Protein 4DQV (pdb70)

Solvent-accessible surface area: 18389 Å² total

Organism: Mycobacterium tuberculosis (strain ATCC 25618 / H37Rv) (NCBI:txid83332)

Foldseek 3Di:
DKDFLVPLALVVQAPPVLLVVLQVFDAAALDAAEEEEELCLALLNVLLLLQLLVVHDPNHAYEYEAADDFQVRQVVSNLVSQVFPWPVSNVSNCVSCPVRYGYGHAQLLDACRRDDPVVVVCLVDHAAYAYDDVDQAPPFWAQQNSLSSSLSNVLSSCRGRHHHQYEAEAAPCLCVPFDLVQQAFPDQLCVRDGMDDDDPNNIDGRNVSRSSSSSNVVNSCVSRQRHYEYEHEHEFEFDPTAQRDDSHQLLLLLLLLLQEDAQALAQADPVLHDDQDDDRYAYSNLVSLLSSQVSSSCSNVPTDYTYFYHDQDSPSDDDNVLVVLCVVVPHSHDHDHDPVVSVVSSLVSLVVDDPVSNVSHPNVDPDDRHYDSNRYDGVVSQVSQLVSCRDDPSPRGGGDDDDSNRSVSSVVNCVSVVSD

Radius of gyration: 22.03 Å; Cα contacts (8 Å, |Δi|>4): 821; chains: 1; bounding box: 61×50×59 Å

CATH classification: 3.40.50.720

Structure (mmCIF, N/CA/C/O backbone):
data_4DQV
#
_entry.id   4DQV
#
_cell.length_a   59.058
_cell.length_b   59.058
_cell.length_c   238.988
_cell.angle_alpha   90.00
_cell.angle_beta   90.00
_cell.angle_gamma   120.00
#
_symmetry.space_group_name_H-M   'P 31 2 1'
#
loop_
_entity.id
_entity.type
_entity.pdbx_description
1 polymer 'PROBABLE PEPTIDE SYNTHETASE NRP (PEPTIDE SYNTHASE)'
2 water water
#
loop_
_atom_site.group_PDB
_atom_site.id
_atom_site.type_symbol
_atom_site.label_atom_id
_atom_site.label_alt_id
_atom_site.label_comp_id
_atom_site.label_asym_id
_atom_site.label_entity_id
_atom_site.label_seq_id
_atom_site.pdbx_PDB_ins_code
_atom_site.Cartn_x
_atom_site.Cartn_y
_atom_site.Cartn_z
_atom_site.occupancy
_atom_site.B_iso_or_equiv
_atom_site.auth_seq_id
_atom_site.auth_comp_id
_atom_site.auth_asym_id
_atom_site.auth_atom_id
_atom_site.pdbx_PDB_model_num
ATOM 1 N N . THR A 1 42 ? 49.843 3.379 108.348 1.00 66.17 21 THR A N 1
ATOM 2 C CA . THR A 1 42 ? 49.776 2.513 107.128 1.00 66.29 21 THR A CA 1
ATOM 3 C C . THR A 1 42 ? 50.158 3.267 105.840 1.00 65.55 21 THR A C 1
ATOM 4 O O . THR A 1 42 ? 50.068 4.497 105.777 1.00 64.84 21 THR A O 1
ATOM 8 N N . GLU A 1 43 ? 50.587 2.512 104.827 1.00 65.58 22 GLU A N 1
ATOM 9 C CA . GLU A 1 43 ? 51.050 3.074 103.558 1.00 64.56 22 GLU A CA 1
ATOM 10 C C . GLU A 1 43 ? 49.979 3.078 102.469 1.00 63.45 22 GLU A C 1
ATOM 11 O O . GLU A 1 43 ? 49.300 2.071 102.232 1.00 63.78 22 GLU A O 1
ATOM 17 N N . VAL A 1 44 ? 49.846 4.223 101.808 1.00 61.82 23 VAL A N 1
ATOM 18 C CA . VAL A 1 44 ? 48.976 4.359 100.646 1.00 60.47 23 VAL A CA 1
ATOM 19 C C . VAL A 1 44 ? 49.845 4.655 99.425 1.00 59.50 23 VAL A C 1
ATOM 20 O O . VAL A 1 44 ? 50.730 5.515 99.474 1.00 58.98 23 VAL A O 1
ATOM 24 N N . HIS A 1 45 ? 49.591 3.931 98.339 1.00 58.79 24 HIS A N 1
ATOM 25 C CA . HIS A 1 45 ? 50.391 4.043 97.122 1.00 58.00 24 HIS A CA 1
ATOM 26 C C . HIS A 1 45 ? 49.634 4.764 96.007 1.00 56.33 24 HIS A C 1
ATOM 27 O O . HIS A 1 45 ? 48.413 4.620 95.875 1.00 55.86 24 HIS A O 1
ATOM 34 N N . ALA A 1 46 ? 50.373 5.525 95.201 1.00 54.96 25 ALA A N 1
ATOM 35 C CA . ALA A 1 46 ? 49.812 6.216 94.037 1.00 53.29 25 ALA A CA 1
ATOM 36 C C . ALA A 1 46 ? 49.154 5.240 93.063 1.00 52.79 25 ALA A C 1
ATOM 37 O O . ALA A 1 46 ? 48.056 5.501 92.567 1.00 52.28 25 ALA A O 1
ATOM 39 N N . SER A 1 47 ? 49.825 4.115 92.816 1.00 52.61 26 SER A N 1
ATOM 40 C CA . SER A 1 47 ? 49.339 3.061 91.924 1.00 52.42 26 SER A CA 1
ATOM 41 C C . SER A 1 47 ? 47.958 2.504 92.295 1.00 51.93 26 SER A C 1
ATOM 42 O O . SER A 1 47 ? 47.297 1.881 91.469 1.00 52.11 26 SER A O 1
ATOM 45 N N . ASP A 1 48 ? 47.537 2.724 93.534 1.00 51.48 27 ASP A N 1
ATOM 46 C CA . ASP A 1 48 ? 46.245 2.238 94.010 1.00 51.11 27 ASP A CA 1
ATOM 47 C C . ASP A 1 48 ? 45.106 3.237 93.830 1.00 50.13 27 ASP A C 1
ATOM 48 O O . ASP A 1 48 ? 43.936 2.881 93.992 1.00 50.04 27 ASP A O 1
ATOM 53 N N . LEU A 1 49 ? 45.447 4.482 93.500 1.00 49.02 28 LEU A N 1
ATOM 54 C CA . LEU A 1 49 ? 44.442 5.516 93.302 1.00 47.98 28 LEU A CA 1
ATOM 55 C C . LEU A 1 49 ? 44.107 5.630 91.821 1.00 47.46 28 LEU A C 1
ATOM 56 O O . LEU A 1 49 ? 44.347 6.661 91.184 1.00 47.04 28 LEU A O 1
ATOM 61 N N . THR A 1 50 ? 43.565 4.544 91.283 1.00 47.36 29 THR A N 1
ATOM 62 C CA . THR A 1 50 ? 43.168 4.475 89.887 1.00 47.00 29 THR A CA 1
ATOM 63 C C . THR A 1 50 ? 41.669 4.740 89.797 1.00 46.62 29 THR A C 1
ATOM 64 O O . THR A 1 50 ? 40.911 4.398 90.721 1.00 46.77 29 THR A O 1
ATOM 68 N N . LEU A 1 51 ? 41.250 5.365 88.698 1.00 45.58 30 LEU A N 1
ATOM 69 C CA . LEU A 1 51 ? 39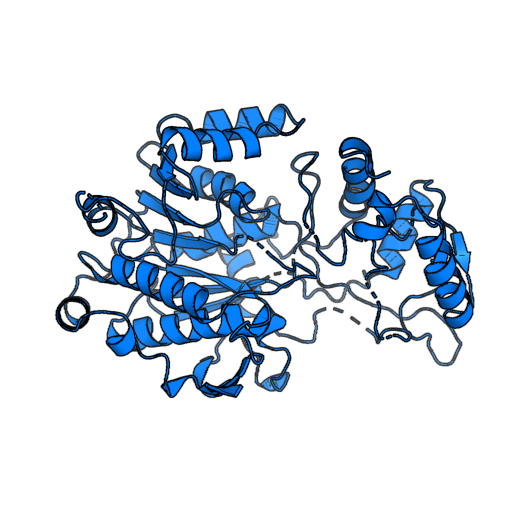.872 5.832 88.552 1.00 45.01 30 LEU A CA 1
ATOM 70 C C . LEU A 1 51 ? 38.840 4.700 88.558 1.00 45.92 30 LEU A C 1
ATOM 71 O O . LEU A 1 51 ? 37.718 4.883 89.045 1.00 45.49 30 LEU A O 1
ATOM 76 N N . ASP A 1 52 ? 39.231 3.537 88.033 1.00 46.89 31 ASP A N 1
ATOM 77 C CA . ASP A 1 52 ? 38.362 2.353 88.012 1.00 48.43 31 ASP A CA 1
ATOM 78 C C . ASP A 1 52 ? 37.845 1.952 89.399 1.00 48.81 31 ASP A C 1
ATOM 79 O O . ASP A 1 52 ? 36.813 1.287 89.512 1.00 49.09 31 ASP A O 1
ATOM 84 N N . ARG A 1 53 ? 38.560 2.376 90.442 1.00 48.89 32 ARG A N 1
ATOM 85 C CA . ARG A 1 53 ? 38.190 2.075 91.825 1.00 49.56 32 ARG A CA 1
ATOM 86 C C . ARG A 1 53 ? 37.163 3.051 92.391 1.00 49.14 32 ARG A C 1
ATOM 87 O O . ARG A 1 53 ? 36.726 2.915 93.542 1.00 49.85 32 ARG A O 1
ATOM 95 N N . PHE A 1 54 ? 36.766 4.028 91.581 1.00 48.40 33 PHE A N 1
ATOM 96 C CA . PHE A 1 54 ? 35.859 5.076 92.039 1.00 47.87 33 PHE A CA 1
ATOM 97 C C . PHE A 1 54 ? 34.758 5.371 91.049 1.00 47.48 33 PHE A C 1
ATOM 98 O O . PHE A 1 54 ? 33.660 5.756 91.435 1.00 47.80 33 PHE A O 1
ATOM 106 N N . ILE A 1 55 ? 35.064 5.202 89.771 1.00 47.05 34 ILE A N 1
ATOM 107 C CA . ILE A 1 55 ? 34.153 5.568 88.711 1.00 46.64 34 ILE A CA 1
ATOM 108 C C . ILE A 1 55 ? 33.821 4.330 87.880 1.00 47.25 34 ILE A C 1
ATOM 109 O O . ILE A 1 55 ? 34.693 3.504 87.614 1.00 47.06 34 ILE A O 1
ATOM 114 N N . ASP A 1 56 ? 32.554 4.211 87.485 1.00 47.77 35 ASP A N 1
ATOM 115 C CA . ASP A 1 56 ? 32.087 3.068 86.707 1.00 48.66 35 ASP A CA 1
ATOM 116 C C . ASP A 1 56 ? 32.691 3.040 85.299 1.00 48.60 35 ASP A C 1
ATOM 117 O O . ASP A 1 56 ? 32.956 4.091 84.694 1.00 48.30 35 ASP A O 1
ATOM 122 N N . ALA A 1 57 ? 32.883 1.828 84.780 1.00 48.88 36 ALA A N 1
ATOM 123 C CA . ALA A 1 57 ? 33.571 1.614 83.509 1.00 48.40 36 ALA A CA 1
ATOM 124 C C . ALA A 1 57 ? 32.897 2.318 82.338 1.00 48.15 36 ALA A C 1
ATOM 125 O O . ALA A 1 57 ? 33.575 2.845 81.456 1.00 47.91 36 ALA A O 1
ATOM 127 N N . ASP A 1 58 ? 31.568 2.338 82.331 1.00 48.34 37 ASP A N 1
ATOM 128 C CA . ASP A 1 58 ? 30.824 2.967 81.237 1.00 48.52 37 ASP A CA 1
ATOM 129 C C . ASP A 1 58 ? 31.184 4.457 81.075 1.00 47.53 37 ASP A C 1
ATOM 130 O O . ASP A 1 58 ? 31.442 4.934 79.957 1.00 47.15 37 ASP A O 1
ATOM 135 N N . THR A 1 59 ? 31.193 5.169 82.202 1.00 46.74 38 THR A N 1
ATOM 136 C CA . THR A 1 59 ? 31.638 6.555 82.266 1.00 46.00 38 THR A CA 1
ATOM 137 C C . THR A 1 59 ? 33.064 6.694 81.734 1.00 45.45 38 THR A C 1
ATOM 138 O O . THR A 1 59 ? 33.324 7.553 80.898 1.00 45.19 38 THR A O 1
ATOM 142 N N . LEU A 1 60 ? 33.972 5.844 82.212 1.00 45.33 39 LEU A N 1
ATOM 143 C CA . LEU A 1 60 ? 35.385 5.915 81.824 1.00 45.21 39 LEU A CA 1
ATOM 144 C C . LEU A 1 60 ? 35.615 5.617 80.345 1.00 45.81 39 LEU A C 1
ATOM 145 O O . LEU A 1 60 ? 36.472 6.235 79.709 1.00 45.82 39 LEU A O 1
ATOM 150 N N . ALA A 1 61 ? 34.829 4.691 79.804 1.00 46.64 40 ALA A N 1
ATOM 151 C CA . ALA A 1 61 ? 34.900 4.310 78.396 1.00 47.19 40 ALA A CA 1
ATOM 152 C C . ALA A 1 61 ? 34.372 5.406 77.481 1.00 47.43 40 ALA A C 1
ATOM 153 O O . ALA A 1 61 ? 34.973 5.708 76.445 1.00 47.30 40 ALA A O 1
ATOM 155 N N . THR A 1 62 ? 33.240 5.993 77.862 1.00 47.93 41 THR A N 1
ATOM 156 C CA . THR A 1 62 ? 32.645 7.092 77.100 1.00 48.22 41 THR A CA 1
ATOM 157 C C . THR A 1 62 ? 33.587 8.294 77.072 1.00 47.86 41 THR A C 1
ATOM 158 O O . THR A 1 62 ? 33.694 8.984 76.053 1.00 47.93 41 THR A O 1
ATOM 162 N N . ALA A 1 63 ? 34.290 8.504 78.186 1.00 47.72 42 ALA A N 1
ATOM 163 C CA . ALA A 1 63 ? 35.168 9.660 78.373 1.00 47.84 42 ALA A CA 1
ATOM 164 C C . ALA A 1 63 ? 36.342 9.724 77.388 1.00 48.24 42 ALA A C 1
ATOM 165 O O . ALA A 1 63 ? 36.743 10.818 76.959 1.00 48.17 42 ALA A O 1
ATOM 167 N N . VAL A 1 64 ? 36.890 8.562 77.033 1.00 48.79 43 VAL A N 1
ATOM 168 C CA . VAL A 1 64 ? 37.980 8.488 76.051 1.00 49.47 43 VAL A CA 1
ATOM 169 C C . VAL A 1 64 ? 37.549 9.098 74.700 1.00 49.98 43 VAL A C 1
ATOM 170 O O . VAL A 1 64 ? 38.351 9.729 74.013 1.00 49.90 43 VAL A O 1
ATOM 174 N N . ASN A 1 65 ? 36.275 8.934 74.348 1.00 50.56 44 ASN A N 1
ATOM 175 C CA . ASN A 1 65 ? 35.749 9.454 73.087 1.00 51.29 44 ASN A CA 1
ATOM 176 C C . ASN A 1 65 ? 34.891 10.716 73.241 1.00 51.07 44 ASN A C 1
ATOM 177 O O . ASN A 1 65 ? 34.166 11.108 72.325 1.00 50.86 44 ASN A O 1
ATOM 182 N N . LEU A 1 66 ? 34.998 11.352 74.405 1.00 50.72 45 LEU A N 1
ATOM 183 C CA . LEU A 1 66 ? 34.227 12.542 74.704 1.00 50.41 45 LEU A CA 1
ATOM 184 C C . LEU A 1 66 ? 34.842 13.751 74.007 1.00 50.50 45 LEU A C 1
ATOM 185 O O . LEU A 1 66 ? 36.071 13.859 73.912 1.00 50.17 45 LEU A O 1
ATOM 190 N N . PRO A 1 67 ? 33.990 14.656 73.497 1.00 50.73 46 PRO A N 1
ATOM 191 C CA . PRO A 1 67 ? 34.505 15.867 72.875 1.00 51.05 46 PRO A CA 1
ATOM 192 C C . PRO A 1 67 ? 35.288 16.701 73.890 1.00 51.01 46 PRO A C 1
ATOM 193 O O . PRO A 1 67 ? 34.780 16.988 74.986 1.00 50.55 46 PRO A O 1
ATOM 197 N N . GLY A 1 68 ? 36.525 17.044 73.525 1.00 51.23 47 GLY A N 1
ATOM 198 C CA . GLY A 1 68 ? 37.369 17.959 74.292 1.00 51.27 47 GLY A CA 1
ATOM 199 C C . GLY A 1 68 ? 36.614 19.210 74.713 1.00 51.23 47 GLY A C 1
ATOM 200 O O . GLY A 1 68 ? 35.577 19.536 74.134 1.00 52.22 47 GLY A O 1
ATOM 201 N N . PRO A 1 69 ? 37.131 19.922 75.721 1.00 50.38 48 PRO A N 1
ATOM 202 C CA . PRO A 1 69 ? 36.383 20.963 76.415 1.00 50.22 48 PRO A CA 1
ATOM 203 C C . PRO A 1 69 ? 35.882 22.082 75.514 1.00 50.18 48 PRO A C 1
ATOM 204 O O . PRO A 1 69 ? 36.496 22.374 74.477 1.00 50.40 48 PRO A O 1
ATOM 208 N N . SER A 1 70 ? 34.779 22.706 75.918 1.00 49.76 49 SER A N 1
ATOM 209 C CA . SER A 1 70 ? 34.328 23.917 75.247 1.00 50.22 49 SER A CA 1
ATOM 210 C C . SER A 1 70 ? 35.249 25.081 75.646 1.00 49.72 49 SER A C 1
ATOM 211 O O . SER A 1 70 ? 35.532 25.269 76.831 1.00 48.95 49 SER A O 1
ATOM 214 N N . PRO A 1 71 ? 35.753 25.835 74.654 1.00 49.89 50 PRO A N 1
ATOM 215 C CA . PRO A 1 71 ? 36.592 27.009 74.921 1.00 49.96 50 PRO A CA 1
ATOM 216 C C . PRO A 1 71 ? 35.823 28.176 75.545 1.00 49.82 50 PRO A C 1
ATOM 217 O O . PRO A 1 71 ? 36.404 29.225 75.810 1.00 50.18 50 PRO A O 1
ATOM 221 N N . GLU A 1 72 ? 34.532 27.983 75.786 1.00 49.46 51 GLU A N 1
ATOM 222 C CA . GLU A 1 72 ? 33.696 29.039 76.297 1.00 49.30 51 GLU A CA 1
ATOM 223 C C . GLU A 1 72 ? 33.460 28.841 77.766 1.00 48.18 51 GLU A C 1
ATOM 224 O O . GLU A 1 72 ? 33.045 27.760 78.199 1.00 48.62 51 GLU A O 1
ATOM 230 N N . LEU A 1 73 ? 33.721 29.897 78.525 1.00 46.35 52 LEU A N 1
ATOM 231 C CA . LEU A 1 73 ? 33.521 29.882 79.944 1.00 44.62 52 LEU A CA 1
ATOM 232 C C . LEU A 1 73 ? 32.187 30.530 80.283 1.00 43.78 52 LEU A C 1
ATOM 233 O O . LEU A 1 73 ? 32.063 31.758 80.296 1.00 43.78 52 LEU A O 1
ATOM 238 N N . ARG A 1 74 ? 31.190 29.700 80.556 1.00 42.03 53 ARG A N 1
ATOM 239 C CA . ARG A 1 74 ? 29.875 30.206 80.916 1.00 40.73 53 ARG A CA 1
ATOM 240 C C . ARG A 1 74 ? 29.468 29.764 82.319 1.00 38.90 53 ARG A C 1
ATOM 241 O O . ARG A 1 74 ? 29.000 30.581 83.107 1.00 39.51 53 ARG A O 1
ATOM 249 N N . THR A 1 75 ? 29.656 28.487 82.634 1.00 36.13 54 THR A N 1
ATOM 250 C CA . THR A 1 75 ? 29.192 27.935 83.901 1.00 34.06 54 THR A CA 1
ATOM 251 C C . THR A 1 75 ? 30.349 27.311 84.681 1.00 32.62 54 THR A C 1
ATOM 252 O O . THR A 1 75 ? 31.042 26.429 84.180 1.00 32.26 54 THR A O 1
ATOM 256 N N . VAL A 1 76 ? 30.538 27.781 85.907 1.00 31.28 55 VAL A N 1
ATOM 257 C CA . VAL A 1 76 ? 31.605 27.312 86.775 1.00 30.01 55 VAL A CA 1
ATOM 258 C C . VAL A 1 76 ? 31.007 26.658 88.014 1.00 29.70 55 VAL A C 1
ATOM 259 O O . VAL A 1 76 ? 30.060 27.180 88.602 1.00 30.53 55 VAL A O 1
ATOM 263 N N . LEU A 1 77 ? 31.556 25.509 88.392 1.00 28.76 56 LEU A N 1
ATOM 264 C CA . LEU A 1 77 ? 31.203 24.859 89.639 1.00 28.45 56 LEU A CA 1
ATOM 265 C C . LEU A 1 77 ? 32.350 25.033 90.649 1.00 28.27 56 LEU A C 1
ATOM 266 O O . LEU A 1 77 ? 33.498 24.685 90.376 1.00 27.76 56 LEU A O 1
ATOM 271 N N . LEU A 1 78 ? 32.027 25.595 91.805 1.00 28.65 57 LEU A N 1
ATOM 272 C CA . LEU A 1 78 ? 33.012 25.882 92.837 1.00 28.60 57 LEU A CA 1
ATOM 273 C C . LEU A 1 78 ? 32.652 25.097 94.091 1.00 29.09 57 LEU A C 1
ATOM 274 O O . LEU A 1 78 ? 31.492 25.101 94.522 1.00 30.46 57 LEU A O 1
ATOM 279 N N . THR A 1 79 ? 33.633 24.413 94.665 1.00 28.79 58 THR A N 1
ATOM 280 C CA . THR A 1 79 ? 33.454 23.791 95.982 1.00 29.22 58 THR A CA 1
ATOM 281 C C . THR A 1 79 ? 34.245 24.613 97.002 1.00 28.98 58 THR A C 1
ATOM 282 O O . THR A 1 79 ? 35.234 25.259 96.638 1.00 28.57 58 THR A O 1
ATOM 286 N N . GLY A 1 80 ? 33.804 24.582 98.265 1.00 29.17 59 GLY A N 1
ATOM 287 C CA . GLY A 1 80 ? 34.503 25.236 99.367 1.00 28.78 59 GLY A CA 1
ATOM 288 C C . GLY A 1 80 ? 34.329 26.741 99.402 1.00 29.13 59 GLY A C 1
ATOM 289 O O . GLY A 1 80 ? 35.146 27.458 100.004 1.00 28.81 59 GLY A O 1
ATOM 290 N N . ALA A 1 81 ? 33.250 27.220 98.783 1.00 29.30 60 ALA A N 1
ATOM 291 C CA . ALA A 1 81 ? 32.965 28.660 98.720 1.00 30.05 60 ALA A CA 1
ATOM 292 C C . ALA A 1 81 ? 32.929 29.363 100.086 1.00 30.42 60 ALA A C 1
ATOM 293 O O . ALA A 1 81 ? 33.237 30.544 100.158 1.00 30.73 60 ALA A O 1
ATOM 295 N N . THR A 1 82 ? 32.556 28.642 101.146 1.00 30.80 61 THR A N 1
ATOM 296 C CA . THR A 1 82 ? 32.478 29.210 102.496 1.00 31.47 61 THR A CA 1
ATOM 297 C C . THR A 1 82 ? 33.845 29.347 103.164 1.00 31.40 61 THR A C 1
ATOM 298 O O . THR A 1 82 ? 33.992 30.098 104.130 1.00 31.84 61 THR A O 1
ATOM 302 N N . GLY A 1 83 ? 34.834 28.619 102.654 1.00 30.78 62 GLY A N 1
ATOM 303 C CA . GLY A 1 83 ? 36.184 28.656 103.206 1.00 30.04 62 GLY A CA 1
ATOM 304 C C . GLY A 1 83 ? 36.859 30.004 103.007 1.00 29.78 62 GLY A C 1
ATOM 305 O O . GLY A 1 83 ? 36.348 30.871 102.293 1.00 29.50 62 GLY A O 1
ATOM 306 N N . PHE A 1 84 ? 38.004 30.169 103.668 1.00 29.68 63 PHE A N 1
ATOM 307 C CA . PHE A 1 84 ? 38.793 31.399 103.638 1.00 29.38 63 PHE A CA 1
ATOM 308 C C . PHE A 1 84 ? 39.229 31.779 102.223 1.00 28.45 63 PHE A C 1
ATOM 309 O O . PHE A 1 84 ? 38.984 32.896 101.768 1.00 29.20 63 PHE A O 1
ATOM 317 N N . LEU A 1 85 ? 39.879 30.860 101.525 1.00 27.25 64 LEU A N 1
ATOM 318 C CA . LEU A 1 85 ? 40.206 31.101 100.135 1.00 25.98 64 LEU A CA 1
ATOM 319 C C . LEU A 1 85 ? 38.954 31.109 99.239 1.00 26.00 64 LEU A C 1
ATOM 320 O O . LEU A 1 85 ? 38.818 31.962 98.357 1.00 25.98 64 LEU A O 1
ATOM 325 N N . GLY A 1 86 ? 38.046 30.161 99.473 1.00 25.89 65 GLY A N 1
ATOM 326 C CA . GLY A 1 86 ? 36.855 30.003 98.640 1.00 26.24 65 GLY A CA 1
ATOM 327 C C . GLY A 1 86 ? 36.009 31.247 98.463 1.00 26.92 65 GLY A C 1
ATOM 328 O O . GLY A 1 86 ? 35.538 31.536 97.357 1.00 26.49 65 GLY A O 1
ATOM 329 N N . ARG A 1 87 ? 35.817 31.987 99.555 1.00 27.54 66 ARG A N 1
ATOM 330 C CA . ARG A 1 87 ? 35.020 33.214 99.528 1.00 28.45 66 ARG A CA 1
ATOM 331 C C . ARG A 1 87 ? 35.645 34.248 98.612 1.00 28.17 66 ARG A C 1
ATOM 332 O O . ARG A 1 87 ? 34.933 34.983 97.936 1.00 29.00 66 ARG A O 1
ATOM 340 N N . TYR A 1 88 ? 36.972 34.287 98.565 1.00 27.73 67 TYR A N 1
ATOM 341 C CA . TYR A 1 88 ? 37.661 35.181 97.635 1.00 27.67 67 TYR A CA 1
ATOM 342 C C . TYR A 1 88 ? 37.529 34.719 96.176 1.00 27.52 67 TYR A C 1
ATOM 343 O O . TYR A 1 88 ? 37.468 35.545 95.250 1.00 27.99 67 TYR A O 1
ATOM 352 N N . LEU A 1 89 ? 37.450 33.402 95.988 1.00 27.20 68 LEU A N 1
ATOM 353 C CA . LEU A 1 89 ? 37.274 32.793 94.665 1.00 27.10 68 LEU A CA 1
ATOM 354 C C . LEU A 1 89 ? 35.865 33.008 94.116 1.00 27.76 68 LEU A C 1
ATOM 355 O O . LEU A 1 89 ? 35.683 33.178 92.916 1.00 28.13 68 LEU A O 1
ATOM 360 N N . VAL A 1 90 ? 34.874 33.019 94.995 1.00 28.30 69 VAL A N 1
ATOM 361 C CA . VAL A 1 90 ? 33.543 33.471 94.621 1.00 29.15 69 VAL A CA 1
ATOM 362 C C . VAL A 1 90 ? 33.652 34.820 93.921 1.00 29.63 69 VAL A C 1
ATOM 363 O O . VAL A 1 90 ? 33.172 34.977 92.794 1.00 30.24 69 VAL A O 1
ATOM 367 N N . LEU A 1 91 ? 34.308 35.781 94.569 1.00 29.37 70 LEU A N 1
ATOM 368 C CA . LEU A 1 91 ? 34.399 37.124 94.010 1.00 30.14 70 LEU A CA 1
ATOM 369 C C . LEU A 1 91 ? 35.159 37.148 92.679 1.00 30.44 70 LEU A C 1
ATOM 370 O O . LEU A 1 91 ? 34.687 37.744 91.705 1.00 30.88 70 LEU A O 1
ATOM 375 N N . GLU A 1 92 ? 36.306 36.466 92.634 1.00 30.92 71 GLU A N 1
ATOM 376 C CA . GLU A 1 92 ? 37.170 36.465 91.454 1.00 31.60 71 GLU A CA 1
ATOM 377 C C . GLU A 1 92 ? 36.569 35.721 90.271 1.00 32.21 71 GLU A C 1
ATOM 378 O O . GLU A 1 92 ? 36.672 36.186 89.143 1.00 32.76 71 GLU A O 1
ATOM 384 N N . LEU A 1 93 ? 35.948 34.571 90.527 1.00 32.42 72 LEU A N 1
ATOM 385 C CA . LEU A 1 93 ? 35.296 33.818 89.461 1.00 33.00 72 LEU A CA 1
ATOM 386 C C . LEU A 1 93 ? 34.117 34.584 88.870 1.00 34.46 72 LEU A C 1
ATOM 387 O O . LEU A 1 93 ? 33.911 34.547 87.666 1.00 34.84 72 LEU A O 1
ATOM 392 N N . LEU A 1 94 ? 33.360 35.291 89.705 1.00 36.09 73 LEU A N 1
ATOM 393 C CA . LEU A 1 94 ? 32.259 36.102 89.186 1.00 38.16 73 LEU A CA 1
ATOM 394 C C . LEU A 1 94 ? 32.771 37.241 88.302 1.00 39.61 73 LEU A C 1
ATOM 395 O O . LEU A 1 94 ? 32.172 37.530 87.273 1.00 40.38 73 LEU A O 1
ATOM 400 N N . ARG A 1 95 ? 33.898 37.841 88.688 1.00 40.85 74 ARG A N 1
ATOM 401 C CA . ARG A 1 95 ? 34.580 38.874 87.898 1.00 42.37 74 ARG A CA 1
ATOM 402 C C . ARG A 1 95 ? 35.017 38.390 86.519 1.00 43.64 74 ARG A C 1
ATOM 403 O O . ARG A 1 95 ? 34.994 39.162 85.556 1.00 44.26 74 ARG A O 1
ATOM 411 N N . ARG A 1 96 ? 35.444 37.127 86.429 1.00 44.14 75 ARG A N 1
ATOM 412 C CA . ARG A 1 96 ? 35.875 36.550 85.157 1.00 45.35 75 ARG A CA 1
ATOM 413 C C . ARG A 1 96 ? 34.692 36.237 84.240 1.00 45.83 75 ARG A C 1
ATOM 414 O O . ARG A 1 96 ? 34.830 36.260 83.014 1.00 46.02 75 ARG A O 1
ATOM 422 N N . LEU A 1 97 ? 33.545 35.929 84.839 1.00 46.21 76 LEU A N 1
ATOM 423 C CA . LEU A 1 97 ? 32.355 35.547 84.083 1.00 47.07 76 LEU A CA 1
ATOM 424 C C . LEU A 1 97 ? 31.651 36.748 83.443 1.00 48.16 76 LEU A C 1
ATOM 425 O O . LEU A 1 97 ? 31.623 37.842 84.005 1.00 48.64 76 LEU A O 1
ATOM 430 N N . ASP A 1 98 ? 31.095 36.513 82.260 1.00 49.06 77 ASP A N 1
ATOM 431 C CA . ASP A 1 98 ? 30.318 37.499 81.512 1.00 50.66 77 ASP A CA 1
ATOM 432 C C . ASP A 1 98 ? 28.907 37.651 82.113 1.00 50.96 77 ASP A C 1
ATOM 433 O O . ASP A 1 98 ? 28.563 36.976 83.094 1.00 50.39 77 ASP A O 1
ATOM 438 N N . VAL A 1 99 ? 28.105 38.549 81.532 1.00 51.54 78 VAL A N 1
ATOM 439 C CA . VAL A 1 99 ? 26.742 38.814 81.990 1.00 51.95 78 VAL A CA 1
ATOM 440 C C . VAL A 1 99 ? 25.871 37.564 81.834 1.00 51.53 78 VAL A C 1
ATOM 441 O O . VAL A 1 99 ? 24.922 37.366 82.589 1.00 51.82 78 VAL A O 1
ATOM 445 N N . ASP A 1 100 ? 26.217 36.718 80.867 1.00 50.77 79 ASP A N 1
ATOM 446 C CA . ASP A 1 100 ? 25.532 35.441 80.658 1.00 50.54 79 ASP A CA 1
ATOM 447 C C . ASP A 1 100 ? 26.135 34.296 81.484 1.00 48.74 79 ASP A C 1
ATOM 448 O O . ASP A 1 100 ? 25.722 33.137 81.348 1.00 48.55 79 ASP A O 1
ATOM 453 N N . GLY A 1 101 ? 27.088 34.628 82.351 1.00 46.94 80 GLY A N 1
ATOM 454 C CA . GLY A 1 101 ? 27.809 33.632 83.139 1.00 44.90 80 GLY A CA 1
ATOM 455 C C . GLY A 1 101 ? 27.055 33.137 84.358 1.00 44.15 80 GLY A C 1
ATOM 456 O O . GLY A 1 101 ? 26.120 33.786 84.829 1.00 44.73 80 GLY A O 1
ATOM 457 N N . ARG A 1 102 ? 27.456 31.977 84.870 1.00 42.57 81 ARG A N 1
ATOM 458 C CA . ARG A 1 102 ? 26.840 31.431 86.082 1.00 41.96 81 ARG A CA 1
ATOM 459 C C . ARG A 1 102 ? 27.849 30.705 86.963 1.00 39.69 81 ARG A C 1
ATOM 460 O O . ARG A 1 102 ? 28.624 29.874 86.484 1.00 39.13 81 ARG A O 1
ATOM 468 N N . LEU A 1 103 ? 27.843 31.037 88.250 1.00 37.76 82 LEU A N 1
ATOM 469 C CA . LEU A 1 103 ? 28.678 30.339 89.219 1.00 35.72 82 LEU A CA 1
ATOM 470 C C . LEU A 1 103 ? 27.798 29.491 90.116 1.00 35.40 82 LEU A C 1
ATOM 471 O O . LEU A 1 103 ? 26.845 29.980 90.719 1.00 35.60 82 LEU A O 1
ATOM 476 N N . ILE A 1 104 ? 28.106 28.204 90.171 1.00 34.79 83 ILE A N 1
ATOM 477 C CA . ILE A 1 104 ? 27.360 27.290 91.011 1.00 34.52 83 ILE A CA 1
ATOM 478 C C . ILE A 1 104 ? 28.253 26.870 92.165 1.00 34.22 83 ILE A C 1
ATOM 479 O O . ILE A 1 104 ? 29.313 26.274 91.955 1.00 33.58 83 ILE A O 1
ATOM 484 N N . CYS A 1 105 ? 27.816 27.203 93.377 1.00 34.45 84 CYS A N 1
ATOM 485 C CA . CYS A 1 105 ? 28.538 26.856 94.591 1.00 34.79 84 CYS A CA 1
ATOM 486 C C . CYS A 1 105 ? 27.860 25.706 95.328 1.00 35.76 84 CYS A C 1
ATOM 487 O O . CYS A 1 105 ? 26.703 25.824 95.746 1.00 36.09 84 CYS A O 1
ATOM 490 N N . LEU A 1 106 ? 28.593 24.599 95.460 1.00 36.15 85 LEU A N 1
ATOM 491 C CA . LEU A 1 106 ? 28.179 23.447 96.249 1.00 37.54 85 LEU A CA 1
ATOM 492 C C . LEU A 1 106 ? 28.540 23.725 97.705 1.00 38.66 85 LEU A C 1
ATOM 493 O O . LEU A 1 106 ? 29.712 23.931 98.039 1.00 38.35 85 LEU A O 1
ATOM 498 N N . VAL A 1 107 ? 27.527 23.749 98.565 1.00 40.64 86 VAL A N 1
ATOM 499 C CA . VAL A 1 107 ? 27.685 24.151 99.963 1.00 41.86 86 VAL A CA 1
ATOM 500 C C . VAL A 1 107 ? 26.967 23.143 100.879 1.00 43.80 86 VAL A C 1
ATOM 501 O O . VAL A 1 107 ? 25.855 22.704 100.572 1.00 44.36 86 VAL A O 1
ATOM 505 N N . ARG A 1 108 ? 27.607 22.781 101.992 1.00 44.98 87 ARG A N 1
ATOM 506 C CA . ARG A 1 108 ? 27.041 21.825 102.941 1.00 46.80 87 ARG A CA 1
ATOM 507 C C . ARG A 1 108 ? 25.866 22.435 103.706 1.00 48.54 87 ARG A C 1
ATOM 508 O O . ARG A 1 108 ? 26.027 23.439 104.397 1.00 48.46 87 ARG A O 1
ATOM 516 N N . ALA A 1 109 ? 24.684 21.836 103.548 1.00 50.32 88 ALA A N 1
ATOM 517 C CA . ALA A 1 109 ? 23.471 22.271 104.249 1.00 52.15 88 ALA A CA 1
ATOM 518 C C . ALA A 1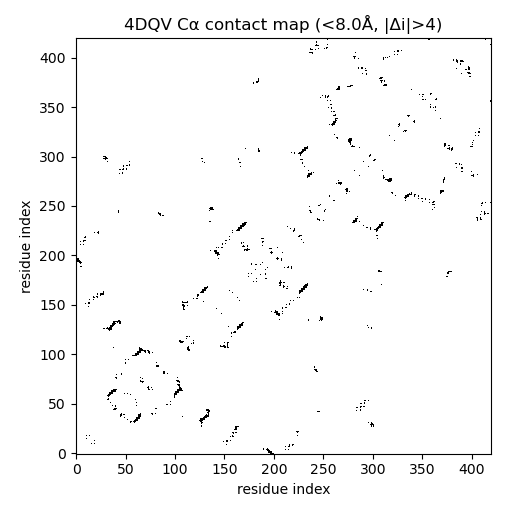 109 ? 22.304 21.296 104.058 1.00 53.65 88 ALA A C 1
ATOM 519 O O . ALA A 1 109 ? 22.396 20.346 103.278 1.00 53.87 88 ALA A O 1
ATOM 521 N N . GLU A 1 110 ? 21.214 21.547 104.783 1.00 55.24 89 GLU A N 1
ATOM 522 C CA . GLU A 1 110 ? 20.030 20.694 104.764 1.00 56.45 89 GLU A CA 1
ATOM 523 C C . GLU A 1 110 ? 19.196 20.952 103.520 1.00 57.03 89 GLU A C 1
ATOM 524 O O . GLU A 1 110 ? 18.673 20.018 102.910 1.00 57.36 89 GLU A O 1
ATOM 530 N N . SER A 1 111 ? 19.064 22.224 103.160 1.00 57.20 90 SER A N 1
ATOM 531 C CA . SER A 1 111 ? 18.375 22.606 101.942 1.00 57.66 90 SER A CA 1
ATOM 532 C C . SER A 1 111 ? 19.176 23.659 101.193 1.00 57.03 90 SER A C 1
ATOM 533 O O . SER A 1 111 ? 20.140 24.217 101.725 1.00 56.36 90 SER A O 1
ATOM 536 N N . ASP A 1 112 ? 18.764 23.922 99.956 1.00 57.25 91 ASP A N 1
ATOM 537 C CA . ASP A 1 112 ? 19.389 24.938 99.121 1.00 57.14 91 ASP A CA 1
ATOM 538 C C . ASP A 1 112 ? 19.245 26.329 99.750 1.00 57.79 91 ASP A C 1
ATOM 539 O O . ASP A 1 112 ? 20.142 27.169 99.631 1.00 57.18 91 ASP A O 1
ATOM 544 N N . GLU A 1 113 ? 18.119 26.549 100.426 1.00 59.07 92 GLU A N 1
ATOM 545 C CA . GLU A 1 113 ? 17.879 27.766 101.198 1.00 59.88 92 GLU A CA 1
ATOM 546 C C . GLU A 1 113 ? 18.905 27.891 102.321 1.00 59.32 92 GLU A C 1
ATOM 547 O O . GLU A 1 113 ? 19.462 28.970 102.544 1.00 59.18 92 GLU A O 1
ATOM 553 N N . ASP A 1 114 ? 19.143 26.789 103.030 1.00 59.03 93 ASP A N 1
ATOM 554 C CA . ASP A 1 114 ? 20.130 26.768 104.104 1.00 58.47 93 ASP A CA 1
ATOM 555 C C . ASP A 1 114 ? 21.555 26.966 103.558 1.00 57.14 93 ASP A C 1
ATOM 556 O O . ASP A 1 114 ? 22.388 27.607 104.206 1.00 56.72 93 ASP A O 1
ATOM 561 N N . ALA A 1 115 ? 21.820 26.436 102.363 1.00 56.16 94 ALA A N 1
ATOM 562 C CA . ALA A 1 115 ? 23.123 26.615 101.712 1.00 54.70 94 ALA A CA 1
ATOM 563 C C . ALA A 1 115 ? 23.325 28.047 101.229 1.00 54.19 94 ALA A C 1
ATOM 564 O O . ALA A 1 115 ? 24.368 28.636 101.477 1.00 53.55 94 ALA A O 1
ATOM 566 N N . ARG A 1 116 ? 22.321 28.606 100.553 1.00 54.63 95 ARG A N 1
ATOM 567 C CA . ARG A 1 116 ? 22.403 29.974 100.037 1.00 54.36 95 ARG A CA 1
ATOM 568 C C . ARG A 1 116 ? 22.580 30.990 101.159 1.00 54.55 95 ARG A C 1
ATOM 569 O O . ARG A 1 116 ? 23.313 31.971 100.998 1.00 54.44 95 ARG A O 1
ATOM 577 N N . ARG A 1 117 ? 21.933 30.733 102.296 1.00 54.81 96 ARG A N 1
ATOM 578 C CA . ARG A 1 117 ? 22.034 31.601 103.469 1.00 54.78 96 ARG A CA 1
ATOM 579 C C . ARG A 1 117 ? 23.378 31.470 104.192 1.00 53.84 96 ARG A C 1
ATOM 580 O O . ARG A 1 117 ? 23.930 32.465 104.665 1.00 53.31 96 ARG A O 1
ATOM 588 N N . ARG A 1 118 ? 23.889 30.244 104.289 1.00 53.39 97 ARG A N 1
ATOM 589 C CA . ARG A 1 118 ? 25.206 29.995 104.886 1.00 52.92 97 ARG A CA 1
ATOM 590 C C . ARG A 1 118 ? 26.294 30.756 104.121 1.00 52.06 97 ARG A C 1
ATOM 591 O O . ARG A 1 118 ? 27.232 31.279 104.723 1.00 51.41 97 ARG A O 1
ATOM 599 N N . LEU A 1 119 ? 26.149 30.827 102.797 1.00 51.87 98 LEU A N 1
ATOM 600 C CA . LEU A 1 119 ? 27.092 31.564 101.959 1.00 51.25 98 LEU A CA 1
ATOM 601 C C . LEU A 1 119 ? 26.840 33.077 101.972 1.00 51.85 98 LEU A C 1
ATOM 602 O O . LEU A 1 119 ? 27.785 33.857 101.930 1.00 51.55 98 LEU A O 1
ATOM 607 N N . GLU A 1 120 ? 25.575 33.489 102.028 1.00 53.28 99 GLU A N 1
ATOM 608 C CA . GLU A 1 120 ? 25.245 34.914 102.206 1.00 54.33 99 GLU A CA 1
ATOM 609 C C . GLU A 1 120 ? 25.884 35.512 103.464 1.00 54.11 99 GLU A C 1
ATOM 610 O O . GLU A 1 120 ? 26.411 36.628 103.428 1.00 53.93 99 GLU A O 1
ATOM 616 N N . LYS A 1 121 ? 25.840 34.751 104.560 1.00 54.24 100 LYS A N 1
ATOM 617 C CA . LYS A 1 121 ? 26.450 35.143 105.834 1.00 54.34 100 LYS A CA 1
ATOM 618 C C . LYS A 1 121 ? 27.968 35.302 105.747 1.00 53.49 100 LYS A C 1
ATOM 619 O O . LYS A 1 121 ? 28.566 36.021 106.549 1.00 53.52 100 LYS A O 1
ATOM 625 N N . THR A 1 122 ? 28.587 34.630 104.780 1.00 53.01 101 THR A N 1
ATOM 626 C CA . THR A 1 122 ? 30.035 34.715 104.585 1.00 52.52 101 THR A CA 1
ATOM 627 C C . THR A 1 122 ? 30.445 36.143 104.221 1.00 52.74 101 THR A C 1
ATOM 628 O O . THR A 1 122 ? 31.436 36.660 104.732 1.00 52.35 101 THR A O 1
ATOM 632 N N . PHE A 1 123 ? 29.648 36.774 103.364 1.00 53.83 102 PHE A N 1
ATOM 633 C CA . PHE A 1 123 ? 29.918 38.123 102.876 1.00 54.85 102 PHE A CA 1
ATOM 634 C C . PHE A 1 123 ? 29.163 39.205 103.666 1.00 56.56 102 PHE A C 1
ATOM 635 O O . PHE A 1 123 ? 29.173 40.378 103.284 1.00 56.97 102 PHE A O 1
ATOM 643 N N . ASP A 1 124 ? 28.511 38.805 104.758 1.00 58.06 103 ASP A N 1
ATOM 644 C CA . ASP A 1 124 ? 27.878 39.749 105.686 1.00 59.99 103 ASP A CA 1
ATOM 645 C C . ASP A 1 124 ? 28.660 39.757 107.004 1.00 60.26 103 ASP A C 1
ATOM 646 O O . ASP A 1 124 ? 28.114 39.486 108.077 1.00 60.80 103 ASP A O 1
ATOM 651 N N . SER A 1 125 ? 29.949 40.075 106.910 1.00 60.49 104 SER A N 1
ATOM 652 C CA . SER A 1 125 ? 30.856 39.972 108.051 1.00 60.87 104 SER A CA 1
ATOM 653 C C . SER A 1 125 ? 31.537 41.296 108.397 1.00 61.31 104 SER A C 1
ATOM 654 O O . SER A 1 125 ? 32.745 41.472 108.182 1.00 61.14 104 SER A O 1
ATOM 657 N N . GLY A 1 126 ? 30.748 42.226 108.929 1.00 62.22 105 GLY A N 1
ATOM 658 C CA . GLY A 1 126 ? 31.264 43.500 109.429 1.00 62.57 105 GLY A CA 1
ATOM 659 C C . GLY A 1 126 ? 32.011 44.360 108.425 1.00 62.26 105 GLY A C 1
ATOM 660 O O . GLY A 1 126 ? 32.770 45.252 108.813 1.00 62.48 105 GLY A O 1
ATOM 661 N N . ASP A 1 127 ? 31.818 44.087 107.139 1.00 61.77 106 ASP A N 1
ATOM 662 C CA . ASP A 1 127 ? 32.328 44.965 106.093 1.00 61.61 106 ASP A CA 1
ATOM 663 C C . ASP A 1 127 ? 31.228 45.189 105.060 1.00 62.15 106 ASP A C 1
ATOM 664 O O . ASP A 1 127 ? 30.807 44.241 104.387 1.00 61.94 106 ASP A O 1
ATOM 669 N N . PRO A 1 128 ? 30.746 46.443 104.954 1.00 62.87 107 PRO A N 1
ATOM 670 C CA . PRO A 1 128 ? 29.699 46.832 104.004 1.00 63.47 107 PRO A CA 1
ATOM 671 C C . PRO A 1 128 ? 30.170 46.801 102.548 1.00 62.89 107 PRO A C 1
ATOM 672 O O . PRO A 1 128 ? 29.360 46.576 101.643 1.00 63.14 107 PRO A O 1
ATOM 676 N N . GLU A 1 129 ? 31.464 47.035 102.329 1.00 62.01 108 GLU A N 1
ATOM 677 C CA . GLU A 1 129 ? 32.040 46.994 100.987 1.00 61.24 108 GLU A CA 1
ATOM 678 C C . GLU A 1 129 ? 32.122 45.554 100.461 1.00 59.83 108 GLU A C 1
ATOM 679 O O . GLU A 1 129 ? 31.942 45.316 99.266 1.00 59.83 108 GLU A O 1
ATOM 685 N N . LEU A 1 130 ? 32.387 44.603 101.355 1.00 58.49 109 LEU A N 1
ATOM 686 C CA . LEU A 1 130 ? 32.418 43.183 100.994 1.00 57.08 109 LEU A CA 1
ATOM 687 C C . LEU A 1 130 ? 31.039 42.701 100.554 1.00 57.15 109 LEU A C 1
ATOM 688 O O . LEU A 1 130 ? 30.908 41.989 99.554 1.00 56.70 109 LEU A O 1
ATOM 693 N N . LEU A 1 131 ? 30.023 43.105 101.311 1.00 57.29 110 LEU A N 1
ATOM 694 C CA . LEU A 1 131 ? 28.636 42.802 100.995 1.00 57.40 110 LEU A CA 1
ATOM 695 C C . LEU A 1 131 ? 28.183 43.451 99.685 1.00 57.37 110 LEU A C 1
ATOM 696 O O . LEU A 1 131 ? 27.465 42.832 98.897 1.00 57.48 110 LEU A O 1
ATOM 701 N N . ARG A 1 132 ? 28.605 44.690 99.452 1.00 57.12 111 ARG A N 1
ATOM 702 C CA . ARG A 1 132 ? 28.210 45.412 98.247 1.00 57.39 111 ARG A CA 1
ATOM 703 C C . ARG A 1 132 ? 28.812 44.792 96.989 1.00 56.06 111 ARG A C 1
ATOM 704 O O . ARG A 1 132 ? 28.112 44.632 95.993 1.00 56.35 111 ARG A O 1
ATOM 712 N N . HIS A 1 133 ? 30.100 44.448 97.038 1.00 54.49 112 HIS A N 1
ATOM 713 C CA . HIS A 1 133 ? 30.762 43.792 95.908 1.00 52.95 112 HIS A CA 1
ATOM 714 C C . HIS A 1 133 ? 30.132 42.441 95.617 1.00 51.84 112 HIS A C 1
ATOM 715 O O . HIS A 1 133 ? 29.831 42.128 94.466 1.00 51.74 112 HIS A O 1
ATOM 722 N N . PHE A 1 134 ? 29.928 41.654 96.670 1.00 50.44 113 PHE A N 1
ATOM 723 C CA . PHE A 1 134 ? 29.313 40.338 96.556 1.00 49.25 113 PHE A CA 1
ATOM 724 C C . PHE A 1 134 ? 27.948 40.412 95.862 1.00 49.85 113 PHE A C 1
ATOM 725 O O . PHE A 1 134 ? 27.776 39.839 94.776 1.00 49.36 113 PHE A O 1
ATOM 733 N N . LYS A 1 135 ? 27.005 41.138 96.474 1.00 50.22 114 LYS A N 1
ATOM 734 C CA . LYS A 1 135 ? 25.642 41.298 95.940 1.00 50.88 114 LYS A CA 1
ATOM 735 C C . LYS A 1 135 ? 25.636 41.734 94.474 1.00 50.82 114 LYS A C 1
ATOM 736 O O . LYS A 1 135 ? 24.930 41.135 93.654 1.00 51.18 114 LYS A O 1
ATOM 742 N N . GLU A 1 136 ? 26.436 42.747 94.142 1.00 50.23 115 GLU A N 1
ATOM 743 C CA . GLU A 1 136 ? 26.574 43.199 92.753 1.00 50.23 1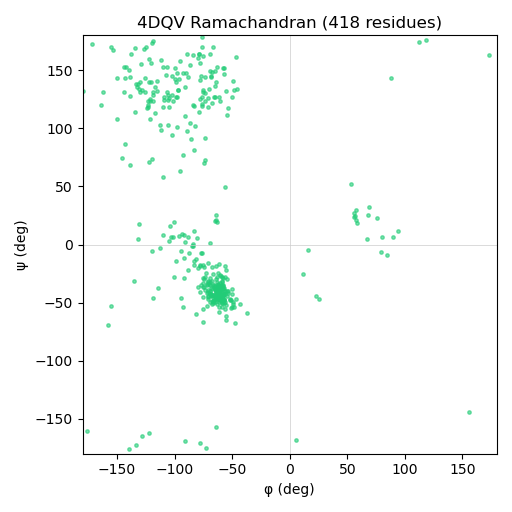15 GLU A CA 1
ATOM 744 C C . GLU A 1 136 ? 27.079 42.096 91.816 1.00 49.02 115 GLU A C 1
ATOM 745 O O . GLU A 1 136 ? 26.476 41.848 90.773 1.00 49.31 115 GLU A O 1
ATOM 751 N N . LEU A 1 137 ? 28.167 41.427 92.199 1.00 47.49 116 LEU A N 1
ATOM 752 C CA . LEU A 1 137 ? 28.783 40.394 91.356 1.00 46.22 116 LEU A CA 1
ATOM 753 C C . LEU A 1 137 ? 27.934 39.131 91.268 1.00 46.06 116 LEU A C 1
ATOM 754 O O . LEU A 1 137 ? 27.936 38.448 90.245 1.00 45.91 116 LEU A O 1
ATOM 759 N N . ALA A 1 138 ? 27.221 38.830 92.350 1.00 46.14 117 ALA A N 1
ATOM 760 C CA . ALA A 1 138 ? 26.408 37.620 92.446 1.00 46.08 117 ALA A CA 1
ATOM 761 C C . ALA A 1 138 ? 25.048 37.732 91.741 1.00 46.89 117 ALA A C 1
ATOM 762 O O . ALA A 1 138 ? 24.428 36.710 91.409 1.00 47.02 117 ALA A O 1
ATOM 764 N N . ALA A 1 139 ? 24.602 38.966 91.512 1.00 47.61 118 ALA A N 1
ATOM 765 C CA . ALA A 1 139 ? 23.249 39.251 91.022 1.00 48.71 118 ALA A CA 1
ATOM 766 C C . ALA A 1 139 ? 22.896 38.510 89.736 1.00 48.67 118 ALA A C 1
ATOM 767 O O . ALA A 1 139 ? 23.467 38.777 88.679 1.00 48.67 118 ALA A O 1
ATOM 769 N N . ASP A 1 140 ? 21.962 37.565 89.858 1.00 48.95 119 ASP A N 1
ATOM 770 C CA . ASP A 1 140 ? 21.443 36.757 88.738 1.00 49.19 119 ASP A CA 1
ATOM 771 C C . ASP A 1 140 ? 22.455 35.793 88.104 1.00 47.88 119 ASP A C 1
ATOM 772 O O . ASP A 1 140 ? 22.167 35.118 87.104 1.00 47.65 119 ASP A O 1
ATOM 777 N N . ARG A 1 141 ? 23.635 35.724 88.697 1.00 46.56 120 ARG A N 1
ATOM 778 C CA . ARG A 1 141 ? 24.671 34.857 88.185 1.00 45.30 120 ARG A CA 1
ATOM 779 C C . ARG A 1 141 ? 25.077 33.828 89.226 1.00 44.63 120 ARG A C 1
ATOM 780 O O . ARG A 1 141 ? 25.865 32.939 88.936 1.00 44.24 120 ARG A O 1
ATOM 788 N N . LEU A 1 142 ? 24.534 33.942 90.435 1.00 44.84 121 LEU A N 1
ATOM 789 C CA . LEU A 1 142 ? 24.921 33.032 91.511 1.00 44.29 121 LEU A CA 1
ATOM 790 C C . LEU A 1 142 ? 23.861 31.992 91.819 1.00 44.68 121 LEU A C 1
ATOM 791 O O . LEU A 1 142 ? 22.693 32.309 92.027 1.00 45.63 121 LEU A O 1
ATOM 796 N N . GLU A 1 143 ? 24.298 30.742 91.842 1.00 43.86 122 GLU A N 1
ATOM 797 C CA . GLU A 1 143 ? 23.471 29.647 92.271 1.00 44.38 122 GLU A CA 1
ATOM 798 C C . GLU A 1 143 ? 24.204 28.885 93.369 1.00 43.68 122 GLU A C 1
ATOM 799 O O . GLU A 1 143 ? 25.382 28.549 93.217 1.00 42.93 122 GLU A O 1
ATOM 805 N N . VAL A 1 144 ? 23.505 28.622 94.470 1.00 43.86 123 VAL A N 1
ATOM 806 C CA . VAL A 1 144 ? 24.072 27.893 95.601 1.00 43.73 123 VAL A CA 1
ATOM 807 C C . VAL A 1 144 ? 23.241 26.644 95.862 1.00 44.43 123 VAL A C 1
ATOM 808 O O . VAL A 1 144 ? 22.029 26.736 96.045 1.00 45.65 123 VAL A O 1
ATOM 812 N N . VAL A 1 145 ? 23.894 25.485 95.874 1.00 44.02 124 VAL A N 1
ATOM 813 C CA . VAL A 1 145 ? 23.201 24.209 96.047 1.00 44.99 124 VAL A CA 1
ATOM 814 C C . VAL A 1 145 ? 23.730 23.441 97.241 1.00 45.07 124 VAL A C 1
ATOM 815 O O . VAL A 1 145 ? 24.939 23.422 97.494 1.00 44.83 124 VAL A O 1
ATOM 819 N N . ALA A 1 146 ? 22.816 22.816 97.972 1.00 46.06 125 ALA A N 1
ATOM 820 C CA . ALA A 1 146 ? 23.171 22.000 99.121 1.00 46.74 125 ALA A CA 1
ATOM 821 C C . ALA A 1 146 ? 23.744 20.684 98.647 1.00 46.95 125 ALA A C 1
ATOM 822 O O . ALA A 1 146 ? 23.177 20.039 97.765 1.00 47.00 125 ALA A O 1
ATOM 824 N N . GLY A 1 147 ? 24.868 20.289 99.233 1.00 47.37 126 GLY A N 1
ATOM 825 C CA . GLY A 1 147 ? 25.483 19.019 98.885 1.00 48.20 126 GLY A CA 1
ATOM 826 C C . GLY A 1 147 ? 26.834 18.797 99.521 1.00 48.40 126 GLY A C 1
ATOM 827 O O . GLY A 1 147 ? 27.469 19.734 99.998 1.00 48.61 126 GLY A O 1
ATOM 828 N N . ASP A 1 148 ? 27.263 17.540 99.520 1.00 48.96 127 ASP A N 1
ATOM 829 C CA . ASP A 1 148 ? 28.552 17.144 100.060 1.00 48.93 127 ASP A CA 1
ATOM 830 C C . ASP A 1 148 ? 29.359 16.533 98.935 1.00 48.22 127 ASP A C 1
ATOM 831 O O . ASP A 1 148 ? 28.924 15.577 98.307 1.00 48.20 127 ASP A O 1
ATOM 836 N N . LYS A 1 149 ? 30.540 17.096 98.703 1.00 47.60 128 LYS A N 1
ATOM 837 C CA . LYS A 1 149 ? 31.499 16.607 97.714 1.00 47.21 128 LYS A CA 1
ATOM 838 C C . LYS A 1 149 ? 31.786 15.095 97.826 1.00 47.23 128 LYS A C 1
ATOM 839 O O . LYS A 1 149 ? 31.843 14.395 96.818 1.00 46.66 128 LYS A O 1
ATOM 845 N N . SER A 1 150 ? 31.950 14.603 99.052 1.00 47.34 129 SER A N 1
ATOM 846 C CA . SER A 1 150 ? 32.300 13.200 99.291 1.00 47.88 129 SER A CA 1
ATOM 847 C C . SER A 1 150 ? 31.155 12.192 99.055 1.00 48.41 129 SER A C 1
ATOM 848 O O . SER A 1 150 ? 31.405 11.031 98.712 1.00 48.58 129 SER A O 1
ATOM 851 N N . GLU A 1 151 ? 29.912 12.635 99.235 1.00 48.61 130 GLU A N 1
ATOM 852 C CA . GLU A 1 151 ? 28.743 11.783 98.998 1.00 49.22 130 GLU A CA 1
ATOM 853 C C . GLU A 1 151 ? 28.580 11.488 97.503 1.00 48.70 130 GLU A C 1
ATOM 854 O O . GLU A 1 151 ? 28.965 12.318 96.671 1.00 48.00 130 GLU A O 1
ATOM 860 N N . PRO A 1 152 ? 28.021 10.305 97.153 1.00 48.58 131 PRO A N 1
ATOM 861 C CA . PRO A 1 152 ? 27.777 10.030 95.743 1.00 48.01 131 PRO A CA 1
ATOM 862 C C . PRO A 1 152 ? 26.891 11.106 95.128 1.00 47.61 131 PRO A C 1
ATOM 863 O O . PRO A 1 152 ? 26.036 11.682 95.821 1.00 47.81 131 PRO A O 1
ATOM 867 N N . ASP A 1 153 ? 27.126 11.394 93.847 1.00 46.58 132 ASP A N 1
ATOM 868 C CA . ASP A 1 153 ? 26.427 12.467 93.131 1.00 45.98 132 ASP A CA 1
ATOM 869 C C . ASP A 1 153 ? 26.560 13.827 93.828 1.00 44.72 132 ASP A C 1
ATOM 870 O O . ASP A 1 153 ? 25.730 14.712 93.640 1.00 44.73 132 ASP A O 1
ATOM 875 N N . LEU A 1 154 ? 27.610 13.984 94.633 1.00 43.83 133 LEU A N 1
ATOM 876 C CA . LEU A 1 154 ? 27.841 15.206 95.429 1.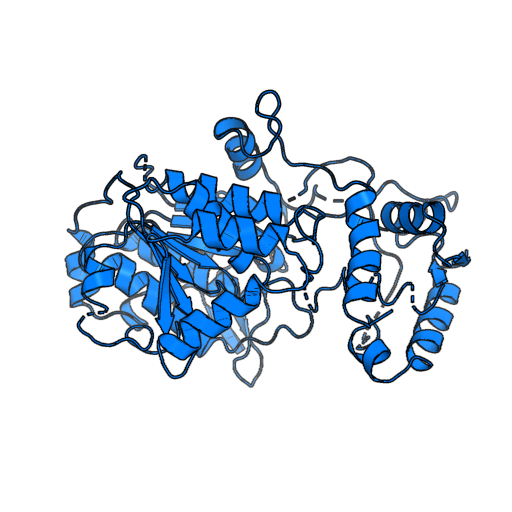00 43.07 133 LEU A CA 1
ATOM 877 C C . LEU A 1 154 ? 26.669 15.529 96.380 1.00 43.83 133 LEU A C 1
ATOM 878 O O . LEU A 1 154 ? 26.507 16.672 96.833 1.00 43.39 133 LEU A O 1
ATOM 883 N N . GLY A 1 155 ? 25.871 14.504 96.684 1.00 44.55 134 GLY A N 1
ATOM 884 C CA . GLY A 1 155 ? 24.711 14.648 97.549 1.00 45.57 134 GLY A CA 1
ATOM 885 C C . GLY A 1 155 ? 23.621 15.462 96.890 1.00 46.17 134 GLY A C 1
ATOM 886 O O . GLY A 1 155 ? 22.879 16.170 97.564 1.00 46.81 134 GLY A O 1
ATOM 887 N N . LEU A 1 156 ? 23.530 15.361 95.568 1.00 46.06 135 LEU A N 1
ATOM 888 C CA . LEU A 1 156 ? 22.558 16.135 94.794 1.00 46.61 135 LEU A CA 1
ATOM 889 C C . LEU A 1 156 ? 21.502 15.220 94.191 1.00 47.23 135 LEU A C 1
ATOM 890 O O . LEU A 1 156 ? 21.737 14.026 94.032 1.00 46.94 135 LEU A O 1
ATOM 895 N N . ASP A 1 157 ? 20.347 15.797 93.856 1.00 48.34 136 ASP A N 1
ATOM 896 C CA . ASP A 1 157 ? 19.302 15.118 93.086 1.00 49.54 136 ASP A CA 1
ATOM 897 C C . ASP A 1 157 ? 19.819 14.769 91.693 1.00 48.62 136 ASP A C 1
ATOM 898 O O . ASP A 1 157 ? 20.693 15.454 91.166 1.00 47.70 136 ASP A O 1
ATOM 903 N N . GLN A 1 158 ? 19.269 13.712 91.095 1.00 48.76 137 GLN A N 1
ATOM 904 C CA . GLN A 1 158 ? 19.677 13.294 89.751 1.00 47.99 137 GLN A CA 1
ATOM 905 C C . GLN A 1 158 ? 19.518 14.392 88.689 1.00 47.00 137 GLN A C 1
ATOM 906 O O . GLN A 1 158 ? 20.409 14.542 87.856 1.00 46.23 137 GLN A O 1
ATOM 912 N N . PRO A 1 159 ? 18.396 15.155 88.708 1.00 47.08 138 PRO A N 1
ATOM 913 C CA . PRO A 1 159 ? 18.237 16.229 87.720 1.00 46.45 138 PRO A CA 1
ATOM 914 C C . PRO A 1 159 ? 19.266 17.346 87.850 1.00 44.99 138 PRO A C 1
ATOM 915 O O . PRO A 1 159 ? 19.755 17.839 86.836 1.00 44.32 138 PRO A O 1
ATOM 927 N N . TRP A 1 161 ? 22.338 16.995 89.225 1.00 40.11 140 TRP A N 1
ATOM 928 C CA . TRP A 1 161 ? 23.603 16.382 88.843 1.00 38.42 140 TRP A CA 1
ATOM 929 C C . TRP A 1 161 ? 23.758 16.292 87.321 1.00 37.89 140 TRP A C 1
ATOM 930 O O . TRP A 1 161 ? 24.810 16.639 86.776 1.00 36.76 140 TRP A O 1
ATOM 941 N N . ARG A 1 162 ? 22.711 15.831 86.643 1.00 38.03 141 ARG A N 1
ATOM 942 C CA . ARG A 1 162 ? 22.719 15.743 85.179 1.00 37.93 141 ARG A CA 1
ATOM 943 C C . ARG A 1 162 ? 22.887 17.122 84.529 1.00 37.29 141 ARG A C 1
ATOM 944 O O . ARG A 1 162 ? 23.660 17.276 83.585 1.00 36.50 141 ARG A O 1
ATOM 952 N N . ARG A 1 163 ? 22.167 18.115 85.047 1.00 37.21 142 ARG A N 1
ATOM 953 C CA . ARG A 1 163 ? 22.293 19.495 84.585 1.00 37.23 142 ARG A CA 1
ATOM 954 C C . ARG A 1 163 ? 23.723 20.012 84.729 1.00 35.83 142 ARG A C 1
ATOM 955 O O . ARG A 1 163 ? 24.226 20.694 83.838 1.00 35.83 142 ARG A O 1
ATOM 963 N N . LEU A 1 164 ? 24.369 19.690 85.853 1.00 34.86 143 LEU A N 1
ATOM 964 C CA . LEU A 1 164 ? 25.755 20.099 86.092 1.00 33.48 143 LEU A CA 1
ATOM 965 C C . LEU A 1 164 ? 26.706 19.421 85.110 1.00 32.74 143 LEU A C 1
ATOM 966 O O . LEU A 1 164 ? 27.564 20.076 84.506 1.00 32.68 143 LEU A O 1
ATOM 971 N N . ALA A 1 165 ? 26.546 18.111 84.948 1.00 31.60 144 ALA A N 1
ATOM 972 C CA . ALA A 1 165 ? 27.328 17.353 83.977 1.00 30.42 144 ALA A CA 1
ATOM 973 C C . ALA A 1 165 ? 27.143 17.884 82.540 1.00 30.15 144 ALA A C 1
ATOM 974 O O . ALA A 1 165 ? 28.062 17.838 81.729 1.00 29.29 144 ALA A O 1
ATOM 976 N N . GLU A 1 166 ? 25.956 18.391 82.230 1.00 30.57 145 GLU A N 1
ATOM 977 C CA . GLU A 1 166 ? 25.711 18.934 80.897 1.00 30.94 145 GLU A CA 1
ATOM 978 C C . GLU A 1 166 ? 26.361 20.301 80.686 1.00 30.39 145 GLU A C 1
ATOM 979 O O . GLU A 1 166 ? 26.981 20.522 79.649 1.00 30.26 145 GLU A O 1
ATOM 985 N N . THR A 1 167 ? 26.224 21.188 81.675 1.00 29.92 146 THR A N 1
ATOM 986 C CA . THR A 1 167 ? 26.483 22.626 81.499 1.00 30.07 146 THR A CA 1
ATOM 987 C C . THR A 1 167 ? 27.846 23.152 82.013 1.00 29.64 146 THR A C 1
ATOM 988 O O . THR A 1 167 ? 28.381 24.125 81.476 1.00 29.81 146 THR A O 1
ATOM 992 N N . VAL A 1 168 ? 28.415 22.505 83.024 1.00 28.98 147 VAL A N 1
ATOM 993 C CA . VAL A 1 168 ? 29.596 23.045 83.697 1.00 28.73 147 VAL A CA 1
ATOM 994 C C . VAL A 1 168 ? 30.792 23.095 82.756 1.00 28.49 147 VAL A C 1
ATOM 995 O O . VAL A 1 168 ? 31.141 22.102 82.127 1.00 28.24 147 VAL A O 1
ATOM 999 N N . ASP A 1 169 ? 31.392 24.277 82.654 1.00 28.43 148 ASP A N 1
ATOM 1000 C CA . ASP A 1 169 ? 32.537 24.494 81.779 1.00 28.86 148 ASP A CA 1
ATOM 1001 C C . ASP A 1 169 ? 33.880 24.443 82.494 1.00 28.31 148 ASP A C 1
ATOM 1002 O O . ASP A 1 169 ? 34.930 24.377 81.849 1.00 28.78 148 ASP A O 1
ATOM 1007 N N . LEU A 1 170 ? 33.839 24.506 83.817 1.00 27.69 149 LEU A N 1
ATOM 1008 C CA . LEU A 1 170 ? 35.038 24.581 84.632 1.00 27.47 149 LEU A CA 1
ATOM 1009 C C . LEU A 1 170 ? 34.678 24.209 86.056 1.00 27.26 149 LEU A C 1
ATOM 1010 O O . LEU A 1 170 ? 33.707 24.728 86.616 1.00 27.69 149 LEU A O 1
ATOM 1015 N N . ILE A 1 171 ? 35.472 23.318 86.626 1.00 27.10 150 ILE A N 1
ATOM 1016 C CA . ILE A 1 171 ? 35.329 22.894 87.998 1.00 27.48 150 ILE A CA 1
ATOM 1017 C C . ILE A 1 171 ? 36.496 23.465 88.793 1.00 27.33 150 ILE A C 1
ATOM 1018 O O . ILE A 1 171 ? 37.651 23.284 88.416 1.00 27.12 150 ILE A O 1
ATOM 1023 N N . VAL A 1 172 ? 36.183 24.167 89.880 1.00 27.87 151 VAL A N 1
ATOM 1024 C CA . VAL A 1 172 ? 37.189 24.714 90.783 1.00 28.01 151 VAL A CA 1
ATOM 1025 C C . VAL A 1 172 ? 37.003 24.066 92.149 1.00 29.22 151 VAL A C 1
ATOM 1026 O O . VAL A 1 172 ? 35.981 24.272 92.821 1.00 28.77 151 VAL A O 1
ATOM 1030 N N . ASP A 1 173 ? 37.996 23.267 92.528 1.00 30.47 152 ASP A N 1
ATOM 1031 C CA . ASP A 1 173 ? 37.996 22.514 93.768 1.00 32.81 152 ASP A CA 1
ATOM 1032 C C . ASP A 1 173 ? 38.884 23.203 94.807 1.00 34.05 152 ASP A C 1
ATOM 1033 O O . ASP A 1 173 ? 40.099 22.980 94.847 1.00 34.10 152 ASP A O 1
ATOM 1038 N N . SER A 1 174 ? 38.262 24.030 95.642 1.00 36.03 153 SER A N 1
ATOM 1039 C CA . SER A 1 174 ? 38.969 24.799 96.661 1.00 37.89 153 SER A CA 1
ATOM 1040 C C . SER A 1 174 ? 38.900 24.138 98.029 1.00 39.46 153 SER A C 1
ATOM 1041 O O . SER A 1 174 ? 37.827 23.802 98.536 1.00 39.61 153 SER A O 1
ATOM 1044 N N . ALA A 1 175 ? 40.077 23.954 98.606 1.00 41.34 154 ALA A N 1
ATOM 1045 C CA . ALA A 1 175 ? 40.245 23.442 99.954 1.00 43.24 154 ALA A CA 1
ATOM 1046 C C . ALA A 1 175 ? 39.425 24.281 100.934 1.00 44.41 154 ALA A C 1
ATOM 1047 O O . ALA A 1 175 ? 39.645 25.488 101.065 1.00 44.14 154 ALA A O 1
ATOM 1049 N N . ALA A 1 176 ? 38.458 23.640 101.586 1.00 46.18 155 ALA A N 1
ATOM 1050 C CA . ALA A 1 176 ? 37.588 24.321 102.545 1.00 48.09 155 ALA A CA 1
ATOM 1051 C C . ALA A 1 176 ? 38.401 24.850 103.731 1.00 49.05 155 ALA A C 1
ATOM 1052 O O . ALA A 1 176 ? 38.147 25.942 104.238 1.00 49.24 155 ALA A O 1
ATOM 1062 N N . VAL A 1 178 ? 42.372 25.735 104.594 1.00 50.70 157 VAL A N 1
ATOM 1063 C CA . VAL A 1 178 ? 43.725 25.942 104.062 1.00 50.03 157 VAL A CA 1
ATOM 1064 C C . VAL A 1 178 ? 44.710 26.265 105.185 1.00 49.87 157 VAL A C 1
ATOM 1065 O O . VAL A 1 178 ? 44.429 27.110 106.035 1.00 49.40 157 VAL A O 1
ATOM 1069 N N . ASN A 1 179 ? 45.851 25.576 105.179 1.00 49.83 158 ASN A N 1
ATOM 1070 C CA . ASN A 1 179 ? 46.941 25.806 106.137 1.00 50.44 158 ASN A CA 1
ATOM 1071 C C . ASN A 1 179 ? 46.566 25.689 107.628 1.00 51.31 158 ASN A C 1
ATOM 1072 O O . ASN A 1 179 ? 47.237 26.259 108.487 1.00 51.23 158 ASN A O 1
ATOM 1077 N N . ALA A 1 180 ? 45.505 24.941 107.931 1.00 52.41 159 ALA A N 1
ATOM 1078 C CA . ALA A 1 180 ? 45.044 24.777 109.316 1.00 53.88 159 ALA A CA 1
ATOM 1079 C C . ALA A 1 180 ? 46.040 23.971 110.150 1.00 54.85 159 ALA A C 1
ATOM 1080 O O . ALA A 1 180 ? 46.688 23.059 109.622 1.00 54.52 159 ALA A O 1
ATOM 1082 N N . PHE A 1 181 ? 46.178 24.318 111.435 1.00 56.33 160 PHE A N 1
ATOM 1083 C CA . PHE A 1 181 ? 47.032 23.533 112.348 1.00 58.17 160 PHE A CA 1
ATOM 1084 C C . PHE A 1 181 ? 46.369 22.224 112.767 1.00 59.38 160 PHE A C 1
ATOM 1085 O O . PHE A 1 181 ? 46.972 21.148 112.619 1.00 60.22 160 PHE A O 1
ATOM 1093 N N . PRO A 1 182 ? 45.145 22.299 113.331 1.00 60.00 161 PRO A N 1
ATOM 1094 C CA . PRO A 1 182 ? 44.499 21.016 113.514 1.00 60.40 161 PRO A CA 1
ATOM 1095 C C . PRO A 1 182 ? 44.016 20.536 112.148 1.00 59.89 161 PRO A C 1
ATOM 1096 O O . PRO A 1 182 ? 42.805 20.536 111.883 1.00 60.42 161 PRO A O 1
ATOM 1100 N N . TYR A 1 183 ? 44.956 20.170 111.271 1.00 58.92 162 TYR A N 1
ATOM 1101 C CA . TYR A 1 183 ? 44.565 19.550 110.007 1.00 57.96 162 TYR A CA 1
ATOM 1102 C C . TYR A 1 183 ? 44.521 18.0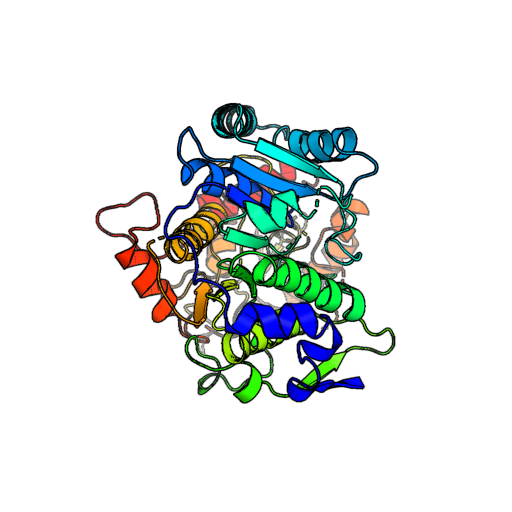44 110.133 1.00 57.84 162 TYR A C 1
ATOM 1103 O O . TYR A 1 183 ? 45.548 17.368 110.257 1.00 58.03 162 TYR A O 1
ATOM 1112 N N . HIS A 1 184 ? 43.294 17.546 110.082 1.00 57.30 163 HIS A N 1
ATOM 1113 C CA . HIS A 1 184 ? 42.979 16.162 110.328 1.00 56.97 163 HIS A CA 1
ATOM 1114 C C . HIS A 1 184 ? 41.869 15.806 109.365 1.00 55.97 163 HIS A C 1
ATOM 1115 O O . HIS A 1 184 ? 40.683 15.921 109.695 1.00 56.33 163 HIS A O 1
ATOM 1122 N N . GLU A 1 185 ? 42.247 15.408 108.157 1.00 54.24 164 GLU A N 1
ATOM 1123 C CA . GLU A 1 185 ? 41.252 15.036 107.177 1.00 52.78 164 GLU A CA 1
ATOM 1124 C C . GLU A 1 185 ? 41.225 13.533 106.991 1.00 51.83 164 GLU A C 1
ATOM 1125 O O . GLU A 1 185 ? 42.266 12.899 106.815 1.00 51.77 164 GLU A O 1
ATOM 1131 N N . LEU A 1 186 ? 40.021 12.977 107.045 1.00 50.26 165 LEU A N 1
ATOM 1132 C CA . LEU A 1 186 ? 39.815 11.578 106.741 1.00 48.97 165 LEU A CA 1
ATOM 1133 C C . LEU A 1 186 ? 40.072 11.332 105.250 1.00 47.40 165 LEU A C 1
ATOM 1134 O O . LEU A 1 186 ? 39.432 11.938 104.377 1.00 46.24 165 LEU A O 1
ATOM 1139 N N . PHE A 1 187 ? 41.024 10.439 104.989 1.00 46.22 166 PHE A N 1
ATOM 1140 C CA . PHE A 1 187 ? 41.516 10.133 103.649 1.00 44.64 166 PHE A CA 1
ATOM 1141 C C . PHE A 1 187 ? 40.413 9.597 102.738 1.00 44.17 166 PHE A C 1
ATOM 1142 O O . PHE A 1 187 ? 40.262 10.053 101.597 1.00 43.24 166 PHE A O 1
ATOM 1150 N N . GLY A 1 188 ? 39.650 8.631 103.251 1.00 44.09 167 GLY A N 1
ATOM 1151 C CA . GLY A 1 188 ? 38.543 8.024 102.510 1.00 43.69 167 GLY A CA 1
ATOM 1152 C C . GLY A 1 188 ? 37.624 9.049 101.857 1.00 42.91 167 GLY A C 1
ATOM 1153 O O . GLY A 1 188 ? 37.579 9.136 100.632 1.00 42.63 167 GLY A O 1
ATOM 1154 N N . PRO A 1 189 ? 36.883 9.829 102.674 1.00 42.73 168 PRO A N 1
ATOM 1155 C CA . PRO A 1 189 ? 35.969 10.868 102.172 1.00 42.06 168 PRO A CA 1
ATOM 1156 C C . PRO A 1 189 ? 36.636 11.944 101.306 1.00 41.13 168 PRO A C 1
ATOM 1157 O O . PRO A 1 189 ? 36.022 12.434 100.358 1.00 40.84 168 PRO A O 1
ATOM 1161 N N . ASN A 1 190 ? 37.871 12.306 101.634 1.00 40.47 169 ASN A N 1
ATOM 1162 C CA . ASN A 1 190 ? 38.659 13.202 100.804 1.00 39.57 169 ASN A CA 1
ATOM 1163 C C . ASN A 1 190 ? 38.795 12.694 99.367 1.00 38.82 169 ASN A C 1
ATOM 1164 O O . ASN A 1 190 ? 38.329 13.329 98.418 1.00 38.41 169 ASN A O 1
ATOM 1169 N N . VAL A 1 191 ? 39.465 11.554 99.227 1.00 38.32 170 VAL A N 1
ATOM 1170 C CA . VAL A 1 191 ? 39.664 10.887 97.953 1.00 37.87 170 VAL A CA 1
ATOM 1171 C C . VAL A 1 191 ? 38.339 10.612 97.215 1.00 37.71 170 VAL A C 1
ATOM 1172 O O . VAL A 1 191 ? 38.236 10.850 96.008 1.00 36.82 170 VAL A O 1
ATOM 1176 N N . ALA A 1 192 ? 37.332 10.122 97.937 1.00 37.59 171 ALA A N 1
ATOM 1177 C CA . ALA A 1 192 ? 36.024 9.868 97.326 1.00 38.10 171 ALA A CA 1
ATOM 1178 C C . ALA A 1 192 ? 35.406 11.149 96.749 1.00 37.44 171 ALA A C 1
ATOM 1179 O O . ALA A 1 192 ? 34.708 11.106 95.738 1.00 37.87 171 ALA A O 1
ATOM 1181 N N . GLY A 1 193 ? 35.677 12.275 97.408 1.00 36.74 172 GLY A N 1
ATOM 1182 C CA . GLY A 1 193 ? 35.184 13.578 96.997 1.00 36.26 172 GLY A CA 1
ATOM 1183 C C . GLY A 1 193 ? 35.775 14.045 95.681 1.00 35.75 172 GLY A C 1
ATOM 1184 O O . GLY A 1 193 ? 35.042 14.453 94.774 1.00 35.71 172 GLY A O 1
ATOM 1185 N N . THR A 1 194 ? 37.099 13.981 95.580 1.00 34.86 173 THR A N 1
ATOM 1186 C CA . THR A 1 194 ? 37.791 14.335 94.354 1.00 34.54 173 THR A CA 1
ATOM 1187 C C . THR A 1 194 ? 37.344 13.437 93.193 1.00 34.86 173 THR A C 1
ATOM 1188 O O . THR A 1 194 ? 37.143 13.917 92.068 1.00 34.45 173 THR A O 1
ATOM 1192 N N . ALA A 1 195 ? 37.158 12.150 93.483 1.00 34.85 174 ALA A N 1
ATOM 1193 C CA . ALA A 1 195 ? 36.696 11.206 92.480 1.00 35.24 174 ALA A CA 1
ATOM 1194 C C . ALA A 1 195 ? 35.304 11.566 91.974 1.00 35.00 174 ALA A C 1
ATOM 1195 O O . ALA A 1 195 ? 35.057 11.499 90.773 1.00 35.12 174 ALA A O 1
ATOM 1197 N N . GLU A 1 196 ? 34.410 11.950 92.885 1.00 34.95 175 GLU A N 1
ATOM 1198 C CA . GLU A 1 196 ? 33.086 12.434 92.506 1.00 35.09 175 GLU A CA 1
ATOM 1199 C C . GLU A 1 196 ? 33.138 13.677 91.613 1.00 34.31 175 GLU A C 1
ATOM 1200 O O . GLU A 1 196 ? 32.310 13.819 90.721 1.00 34.84 175 GLU A O 1
ATOM 1206 N N . LEU A 1 197 ? 34.094 14.574 91.850 1.00 33.48 176 LEU A N 1
ATOM 1207 C CA . LEU A 1 197 ? 34.225 15.775 91.010 1.00 32.99 176 LEU A CA 1
ATOM 1208 C C . LEU A 1 197 ? 34.762 15.418 89.638 1.00 32.54 176 LEU A C 1
ATOM 1209 O O . LEU A 1 197 ? 34.284 15.924 88.620 1.00 32.30 176 LEU A O 1
ATOM 1214 N N . ILE A 1 198 ? 35.746 14.529 89.627 1.00 32.49 177 ILE A N 1
ATOM 1215 C CA . ILE A 1 198 ? 36.326 14.013 88.393 1.00 32.51 177 ILE A CA 1
ATOM 1216 C C . ILE A 1 198 ? 35.240 13.313 87.572 1.00 33.58 177 ILE A C 1
ATOM 1217 O O . ILE A 1 198 ? 35.201 13.426 86.345 1.00 33.64 177 ILE A O 1
ATOM 1222 N N . ARG A 1 199 ? 34.347 12.612 88.268 1.00 34.16 178 ARG A N 1
ATOM 1223 C CA . ARG A 1 199 ? 33.267 11.890 87.622 1.00 34.95 178 ARG A CA 1
ATOM 1224 C C . ARG A 1 199 ? 32.368 12.839 86.844 1.00 34.80 178 ARG A C 1
ATOM 1225 O O . ARG A 1 199 ? 32.022 12.561 85.699 1.00 34.98 178 ARG A O 1
ATOM 1233 N N . ILE A 1 200 ? 31.994 13.961 87.460 1.00 35.09 179 ILE A N 1
ATOM 1234 C CA . ILE A 1 200 ? 31.148 14.932 86.775 1.00 35.08 179 ILE A CA 1
ATOM 1235 C C . ILE A 1 200 ? 31.929 15.607 85.635 1.00 34.06 179 ILE A C 1
ATOM 1236 O O . ILE A 1 200 ? 31.355 15.923 84.572 1.00 34.24 179 ILE A O 1
ATOM 1241 N N . ALA A 1 201 ? 33.235 15.770 85.842 1.00 32.75 180 ALA A N 1
ATOM 1242 C CA . ALA A 1 201 ? 34.154 16.251 84.800 1.00 32.52 180 ALA A CA 1
ATOM 1243 C C . ALA A 1 201 ? 34.341 15.266 83.639 1.00 32.90 180 ALA A C 1
ATOM 1244 O O . ALA A 1 201 ? 34.773 15.655 82.557 1.00 33.00 180 ALA A O 1
ATOM 1246 N N . LEU A 1 202 ? 34.018 13.995 83.851 1.00 33.64 181 LEU A N 1
ATOM 1247 C CA . LEU A 1 202 ? 34.107 13.020 82.767 1.00 34.47 181 LEU A CA 1
ATOM 1248 C C . LEU A 1 202 ? 32.764 12.583 82.161 1.00 34.87 181 LEU A C 1
ATOM 1249 O O . LEU A 1 202 ? 32.753 11.725 81.287 1.00 35.26 181 LEU A O 1
ATOM 1254 N N . THR A 1 203 ? 31.634 13.133 82.594 1.00 35.36 182 THR A N 1
ATOM 1255 C CA . THR A 1 203 ? 30.364 12.463 82.234 1.00 36.19 182 THR A CA 1
ATOM 1256 C C . THR A 1 203 ? 29.762 12.711 80.836 1.00 36.88 182 THR A C 1
ATOM 1257 O O . THR A 1 203 ? 29.570 11.747 80.046 1.00 38.43 182 THR A O 1
ATOM 1261 N N . THR A 1 204 ? 29.452 13.966 80.532 1.00 36.42 183 THR A N 1
ATOM 1262 C CA . THR A 1 204 ? 28.689 14.299 79.315 1.00 35.60 183 THR A CA 1
ATOM 1263 C C . THR A 1 204 ? 29.576 15.098 78.365 1.00 35.11 183 THR A C 1
ATOM 1264 O O . THR A 1 204 ? 29.494 14.946 77.140 1.00 35.50 183 THR A O 1
ATOM 1268 N N . LYS A 1 205 ? 30.397 15.969 78.943 1.00 33.97 184 LYS A N 1
ATOM 1269 C CA . LYS A 1 205 ? 31.471 16.644 78.231 1.00 33.40 184 LYS A CA 1
ATOM 1270 C C . LYS A 1 205 ? 32.657 16.787 79.174 1.00 32.94 184 LYS A C 1
ATOM 1271 O O . LYS A 1 205 ? 32.478 16.835 80.395 1.00 32.54 184 LYS A O 1
ATOM 1277 N N . LEU A 1 206 ? 33.861 16.838 78.608 1.00 32.79 185 LEU A N 1
ATOM 1278 C CA . LEU A 1 206 ? 35.083 16.962 79.392 1.00 32.69 185 LEU A CA 1
ATOM 1279 C C . LEU A 1 206 ? 35.179 18.352 80.005 1.00 32.07 185 LEU A C 1
ATOM 1280 O O . LEU A 1 206 ? 34.946 19.351 79.328 1.00 32.58 185 LEU A O 1
ATOM 1285 N N . LYS A 1 207 ? 35.520 18.416 81.286 1.00 31.40 186 LYS A N 1
ATOM 1286 C CA . LYS A 1 207 ? 35.571 19.709 81.969 1.00 30.93 186 LYS A CA 1
ATOM 1287 C C . LYS A 1 207 ? 36.957 19.980 82.543 1.00 30.16 186 LYS A C 1
ATOM 1288 O O . LYS A 1 207 ? 37.473 19.177 83.334 1.00 30.32 186 LYS A O 1
ATOM 1294 N N . PRO A 1 208 ? 37.559 21.111 82.148 1.00 29.22 187 PRO A N 1
ATOM 1295 C CA . PRO A 1 208 ? 38.744 21.641 82.822 1.00 28.29 187 PRO A CA 1
ATOM 1296 C C . PRO A 1 208 ? 38.582 21.618 84.349 1.00 27.87 187 PRO A C 1
ATOM 1297 O O . PRO A 1 208 ? 37.531 22.011 84.886 1.00 27.00 187 PRO A O 1
ATOM 1301 N N . PHE A 1 209 ? 39.622 21.149 85.033 1.00 27.52 188 PHE A N 1
ATOM 1302 C CA . PHE A 1 209 ? 39.562 20.945 86.479 1.00 27.39 188 PHE A CA 1
ATOM 1303 C C . PHE A 1 209 ? 40.677 21.744 87.164 1.00 27.17 188 PHE A C 1
ATOM 1304 O O . PHE A 1 209 ? 41.861 21.520 86.896 1.00 26.95 188 PHE A O 1
ATOM 1312 N N . THR A 1 210 ? 40.278 22.683 88.023 1.00 27.13 189 THR A N 1
ATOM 1313 C CA . THR A 1 210 ? 41.202 23.491 88.827 1.00 26.97 189 THR A CA 1
ATOM 1314 C C . THR A 1 210 ? 41.226 22.921 90.246 1.00 27.18 189 THR A C 1
ATOM 1315 O O . THR A 1 210 ? 40.194 22.772 90.887 1.00 27.23 189 THR A O 1
ATOM 1319 N N . TYR A 1 211 ? 42.416 22.557 90.703 1.00 27.43 190 TYR A N 1
ATOM 1320 C CA . TYR A 1 211 ? 42.567 21.897 91.973 1.00 27.41 190 TYR A CA 1
ATOM 1321 C C . TYR A 1 211 ? 43.498 22.688 92.851 1.00 27.66 190 TYR A C 1
ATOM 1322 O O . TYR A 1 211 ? 44.665 22.900 92.513 1.00 27.76 190 TYR A O 1
ATOM 1331 N N . VAL A 1 212 ? 42.971 23.109 93.987 1.00 27.63 191 VAL A N 1
ATOM 1332 C CA . VAL A 1 212 ? 43.755 23.815 94.961 1.00 28.03 191 VAL A CA 1
ATOM 1333 C C . VAL A 1 212 ? 44.491 22.782 95.816 1.00 28.45 191 VAL A C 1
ATOM 1334 O O . VAL A 1 212 ? 43.890 21.928 96.472 1.00 27.78 191 VAL A O 1
ATOM 1338 N N . SER A 1 213 ? 45.813 22.866 95.784 1.00 29.11 192 SER A N 1
ATOM 1339 C CA . SER A 1 213 ? 46.649 21.931 96.499 1.00 29.40 192 SER A CA 1
ATOM 1340 C C . SER A 1 213 ? 47.536 22.721 97.448 1.00 29.74 192 SER A C 1
ATOM 1341 O O . SER A 1 213 ? 47.254 23.881 97.768 1.00 29.18 192 SER A O 1
ATOM 1344 N N . THR A 1 214 ? 48.609 22.094 97.913 1.00 30.76 193 THR A N 1
ATOM 1345 C CA . THR A 1 214 ? 49.478 22.753 98.868 1.00 31.34 193 THR A CA 1
ATOM 1346 C C . THR A 1 214 ? 50.943 22.435 98.640 1.00 31.57 193 THR A C 1
ATOM 1347 O O . THR A 1 214 ? 51.282 21.370 98.137 1.00 31.15 193 THR A O 1
ATOM 1351 N N . ALA A 1 215 ? 51.796 23.368 99.054 1.00 32.25 194 ALA A N 1
ATOM 1352 C CA . ALA A 1 215 ? 53.244 23.180 99.056 1.00 33.02 194 ALA A CA 1
ATOM 1353 C C . ALA A 1 215 ? 53.678 21.997 99.921 1.00 34.05 194 ALA A C 1
ATOM 1354 O O . ALA A 1 215 ? 54.718 21.391 99.657 1.00 33.99 194 ALA A O 1
ATOM 1356 N N . ASP A 1 216 ? 52.876 21.676 100.944 1.00 34.91 195 ASP A N 1
ATOM 1357 C CA . ASP A 1 216 ? 53.160 20.559 101.869 1.00 36.66 195 ASP A CA 1
ATOM 1358 C C . ASP A 1 216 ? 53.205 19.190 101.193 1.00 37.10 195 ASP A C 1
ATOM 1359 O O . ASP A 1 216 ? 53.706 18.227 101.769 1.00 37.78 195 ASP A O 1
ATOM 1364 N N . VAL A 1 217 ? 52.669 19.099 99.980 1.00 37.15 196 VAL A N 1
ATOM 1365 C CA . VAL A 1 217 ? 52.810 17.886 99.187 1.00 37.59 196 VAL A CA 1
ATOM 1366 C C . VAL A 1 217 ? 54.299 17.553 99.020 1.00 38.69 196 VAL A C 1
ATOM 1367 O O . VAL A 1 217 ? 54.665 16.391 98.904 1.00 38.90 196 VAL A O 1
ATOM 1371 N N . GLY A 1 218 ? 55.157 18.573 99.054 1.00 39.34 197 GLY A N 1
ATOM 1372 C CA . GLY A 1 218 ? 56.598 18.361 98.900 1.00 41.41 197 GLY A CA 1
ATOM 1373 C C . GLY A 1 218 ? 57.437 18.148 100.161 1.00 43.03 197 GLY A C 1
ATOM 1374 O O . GLY A 1 218 ? 58.671 18.098 100.074 1.00 42.87 197 GLY A O 1
ATOM 1375 N N . ALA A 1 219 ? 56.781 18.007 101.320 1.00 44.06 198 ALA A N 1
ATOM 1376 C CA . ALA A 1 219 ? 57.473 17.887 102.621 1.00 45.90 198 ALA A CA 1
ATOM 1377 C C . ALA A 1 219 ? 58.487 16.742 102.717 1.00 47.60 198 ALA A C 1
ATOM 1378 O O . ALA A 1 219 ? 59.556 16.912 103.305 1.00 48.75 198 ALA A O 1
ATOM 1380 N N . ALA A 1 220 ? 58.163 15.587 102.144 1.00 48.94 199 ALA A N 1
ATOM 1381 C CA . ALA A 1 220 ? 59.059 14.426 102.225 1.00 50.77 199 ALA A CA 1
ATOM 1382 C C . ALA A 1 220 ? 59.874 14.189 100.948 1.00 51.57 199 ALA A C 1
ATOM 1383 O O . ALA A 1 220 ? 60.591 13.183 100.836 1.00 52.60 199 ALA A O 1
ATOM 1385 N N . ILE A 1 221 ? 59.770 15.112 99.994 1.00 51.25 200 ILE A N 1
ATOM 1386 C CA . ILE A 1 221 ? 60.396 14.921 98.688 1.00 51.59 200 ILE A CA 1
ATOM 1387 C C . ILE A 1 221 ? 61.692 15.724 98.570 1.00 52.31 200 ILE A C 1
ATOM 1388 O O . ILE A 1 221 ? 61.812 16.817 99.125 1.00 51.91 200 ILE A O 1
ATOM 1393 N N . GLU A 1 222 ? 62.666 15.153 97.863 1.00 53.37 201 GLU A N 1
ATOM 1394 C CA . GLU A 1 222 ? 63.937 15.817 97.599 1.00 54.27 201 GLU A CA 1
ATOM 1395 C C . GLU A 1 222 ? 63.666 17.160 96.925 1.00 53.26 201 GLU A C 1
ATOM 1396 O O . GLU A 1 222 ? 62.879 17.226 95.978 1.00 53.10 201 GLU A O 1
ATOM 1402 N N . PRO A 1 223 ? 64.298 18.240 97.418 1.00 52.86 202 PRO A N 1
ATOM 1403 C CA . PRO A 1 223 ? 64.040 19.578 96.882 1.00 51.80 202 PRO A CA 1
ATOM 1404 C C . PRO A 1 223 ? 64.220 19.699 95.361 1.00 51.22 202 PRO A C 1
ATOM 1405 O O . PRO A 1 223 ? 63.411 20.362 94.707 1.00 50.65 202 PRO A O 1
ATOM 1409 N N . SER A 1 224 ? 65.252 19.056 94.812 1.00 50.88 203 SER A N 1
ATOM 1410 C CA . SER A 1 224 ? 65.523 19.103 93.370 1.00 49.85 203 SER A CA 1
ATOM 1411 C C . SER A 1 224 ? 64.411 18.463 92.547 1.00 48.28 203 SER A C 1
ATOM 1412 O O . SER A 1 224 ? 64.180 18.852 91.402 1.00 48.33 203 SER A O 1
ATOM 1415 N N . ALA A 1 225 ? 63.729 17.483 93.136 1.00 46.39 204 ALA A N 1
ATOM 1416 C CA . ALA A 1 225 ? 62.710 16.716 92.429 1.00 44.29 204 ALA A CA 1
ATOM 1417 C C . ALA A 1 225 ? 61.318 17.351 92.514 1.00 41.96 204 ALA A C 1
ATOM 1418 O O . ALA A 1 225 ? 60.457 17.076 91.676 1.00 41.53 204 ALA A O 1
ATOM 1420 N N . PHE A 1 226 ? 61.107 18.195 93.525 1.00 39.95 205 PHE A N 1
ATOM 1421 C CA . PHE A 1 226 ? 59.801 18.801 93.788 1.00 37.46 205 PHE A CA 1
ATOM 1422 C C . PHE A 1 226 ? 59.587 20.027 92.910 1.00 36.61 205 PHE A C 1
ATOM 1423 O O . PHE A 1 226 ? 59.779 21.168 93.339 1.00 36.80 205 PHE A O 1
ATOM 1431 N N . THR A 1 227 ? 59.179 19.778 91.674 1.00 35.74 206 THR A N 1
ATOM 1432 C CA . THR A 1 227 ? 59.065 20.830 90.677 1.00 34.89 206 THR A CA 1
ATOM 1433 C C . THR A 1 227 ? 57.621 20.940 90.182 1.00 33.91 206 THR A C 1
ATOM 1434 O O . THR A 1 227 ? 56.774 20.115 90.527 1.00 33.25 206 THR A O 1
ATOM 1438 N N . GLU A 1 228 ? 57.354 21.956 89.365 1.00 33.00 207 GLU A N 1
ATOM 1439 C CA . GLU A 1 228 ? 56.031 22.138 88.778 1.00 32.08 207 GLU A CA 1
ATOM 1440 C C . GLU A 1 228 ? 55.746 21.160 87.637 1.00 32.00 207 GLU A C 1
ATOM 1441 O O . GLU A 1 228 ? 54.606 20.730 87.461 1.00 32.04 207 GLU A O 1
ATOM 1447 N N . ASP A 1 229 ? 56.781 20.801 86.885 1.00 32.21 208 ASP A N 1
ATOM 1448 C CA . ASP A 1 229 ? 56.642 19.916 85.728 1.00 32.88 208 ASP A CA 1
ATOM 1449 C C . ASP A 1 229 ? 56.514 18.430 86.080 1.00 32.83 208 ASP A C 1
ATOM 1450 O O . ASP A 1 229 ? 56.083 17.630 85.246 1.00 32.40 208 ASP A O 1
ATOM 1455 N N . ALA A 1 230 ? 56.901 18.061 87.300 1.00 32.57 209 ALA A N 1
ATOM 1456 C CA . ALA A 1 230 ? 56.979 16.651 87.673 1.00 33.21 209 ALA A CA 1
ATOM 1457 C C . ALA A 1 230 ? 55.610 15.976 87.764 1.00 33.10 209 ALA A C 1
ATOM 1458 O O . ALA A 1 230 ? 54.610 16.599 88.156 1.00 32.25 209 ALA A O 1
ATOM 1460 N N . ASP A 1 231 ? 55.579 14.704 87.368 1.00 33.76 210 ASP A N 1
ATOM 1461 C CA . ASP A 1 231 ? 54.428 13.841 87.612 1.00 33.76 210 ASP A CA 1
ATOM 1462 C C . ASP A 1 231 ? 54.483 13.435 89.075 1.00 33.81 210 ASP A C 1
ATOM 1463 O O . ASP A 1 231 ? 55.456 12.816 89.523 1.00 34.09 210 ASP A O 1
ATOM 1468 N N . ILE A 1 232 ? 53.444 13.810 89.817 1.00 33.58 211 ILE A N 1
ATOM 1469 C CA . ILE A 1 232 ? 53.368 13.569 91.263 1.00 33.87 211 ILE A CA 1
ATOM 1470 C C . ILE A 1 232 ? 53.478 12.079 91.619 1.00 34.84 211 ILE A C 1
ATOM 1471 O O . ILE A 1 232 ? 53.974 11.725 92.688 1.00 35.28 211 ILE A O 1
ATOM 1476 N N . ARG A 1 233 ? 53.032 11.221 90.706 1.00 35.49 212 ARG A N 1
ATOM 1477 C CA . ARG A 1 233 ? 53.079 9.772 90.897 1.00 36.85 212 ARG A CA 1
ATOM 1478 C C . ARG A 1 233 ? 54.508 9.224 90.839 1.00 38.47 212 ARG A C 1
ATOM 1479 O O . ARG A 1 233 ? 54.828 8.255 91.523 1.00 39.44 212 ARG A O 1
ATOM 1487 N N . VAL A 1 234 ? 55.353 9.833 90.009 1.00 39.35 213 VAL A N 1
ATOM 1488 C CA . VAL A 1 234 ? 56.755 9.443 89.908 1.00 40.77 213 VAL A CA 1
ATOM 1489 C C . VAL A 1 234 ? 57.529 9.879 91.154 1.00 41.56 213 VAL A C 1
ATOM 1490 O O . VAL A 1 234 ? 58.187 9.052 91.806 1.00 43.00 213 VAL A O 1
ATOM 1494 N N . ILE A 1 235 ? 57.431 11.163 91.495 1.00 40.98 214 ILE A N 1
ATOM 1495 C CA . ILE A 1 235 ? 58.227 11.758 92.579 1.00 41.33 214 ILE A CA 1
ATOM 1496 C C . ILE A 1 235 ? 57.677 11.519 93.994 1.00 41.60 214 ILE A C 1
ATOM 1497 O O . ILE A 1 235 ? 58.356 11.781 94.994 1.00 41.98 214 ILE A O 1
ATOM 1502 N N . SER A 1 236 ? 56.444 11.042 94.078 1.00 41.71 215 SER A N 1
ATOM 1503 C CA . SER A 1 236 ? 55.854 10.695 95.364 1.00 42.54 215 SER A CA 1
ATOM 1504 C C . SER A 1 236 ? 54.929 9.494 95.208 1.00 43.61 215 SER A C 1
ATOM 1505 O O . SER A 1 236 ? 53.702 9.635 95.220 1.00 43.04 215 SER A O 1
ATOM 1508 N N . PRO A 1 237 ? 55.523 8.299 95.055 1.00 45.58 216 PRO A N 1
ATOM 1509 C CA . PRO A 1 237 ? 54.742 7.101 94.775 1.00 46.74 216 PRO A CA 1
ATOM 1510 C C . PRO A 1 237 ? 53.996 6.562 95.996 1.00 47.91 216 PRO A C 1
ATOM 1511 O O . PRO A 1 237 ? 53.059 5.773 95.832 1.00 48.16 216 PRO A O 1
ATOM 1515 N N . THR A 1 238 ? 54.401 6.983 97.198 1.00 49.08 217 THR A N 1
ATOM 1516 C CA . THR A 1 238 ? 53.816 6.452 98.433 1.00 50.74 217 THR A CA 1
ATOM 1517 C C . THR A 1 238 ? 53.790 7.413 99.622 1.00 51.31 217 THR A C 1
ATOM 1518 O O . THR A 1 238 ? 54.703 8.221 99.822 1.00 51.64 217 THR A O 1
ATOM 1522 N N . ARG A 1 239 ? 52.715 7.319 100.397 1.00 52.26 218 ARG A N 1
ATOM 1523 C CA . ARG A 1 239 ? 52.517 8.136 101.592 1.00 53.32 218 ARG A CA 1
ATOM 1524 C C . ARG A 1 239 ? 52.063 7.271 102.771 1.00 54.84 218 ARG A C 1
ATOM 1525 O O . ARG A 1 239 ? 52.040 6.039 102.687 1.00 55.57 218 ARG A O 1
ATOM 1533 N N . THR A 1 240 ? 51.703 7.930 103.871 1.00 55.92 219 THR A N 1
ATOM 1534 C CA . THR A 1 240 ? 51.203 7.248 105.064 1.00 57.57 219 THR A CA 1
ATOM 1535 C C . THR A 1 240 ? 50.050 8.028 105.684 1.00 57.65 219 THR A C 1
ATOM 1536 O O . THR A 1 240 ? 49.978 9.252 105.556 1.00 57.24 219 THR A O 1
ATOM 1540 N N . VAL A 1 241 ? 49.143 7.304 106.335 1.00 58.90 220 VAL A N 1
ATOM 1541 C CA . VAL A 1 241 ? 48.121 7.904 107.198 1.00 59.52 220 VAL A CA 1
ATOM 1542 C C . VAL A 1 241 ? 48.216 7.266 108.590 1.00 60.87 220 VAL A C 1
ATOM 1543 O O . VAL A 1 241 ? 48.941 6.285 108.760 1.00 61.54 220 VAL A O 1
ATOM 1547 N N . ASP A 1 242 ? 47.514 7.821 109.580 1.00 61.48 221 ASP A N 1
ATOM 1548 C CA . ASP A 1 242 ? 47.512 7.230 110.929 1.00 62.98 221 ASP A CA 1
ATOM 1549 C C . ASP A 1 242 ? 46.592 5.998 111.024 1.00 63.77 221 ASP A C 1
ATOM 1550 O O . ASP A 1 242 ? 46.092 5.505 110.003 1.00 63.61 221 ASP A O 1
ATOM 1555 N N . GLY A 1 243 ? 46.379 5.505 112.246 1.00 64.86 222 GLY A N 1
ATOM 1556 C CA . GLY A 1 243 ? 45.540 4.324 112.486 1.00 65.80 222 GLY A CA 1
ATOM 1557 C C . GLY A 1 243 ? 44.046 4.528 112.280 1.00 65.62 222 GLY A C 1
ATOM 1558 O O . GLY A 1 243 ? 43.291 3.558 112.170 1.00 66.56 222 GLY A O 1
ATOM 1559 N N . GLY A 1 244 ? 43.611 5.785 112.238 1.00 64.77 223 GLY A N 1
ATOM 1560 C CA . GLY A 1 244 ? 42.204 6.104 112.010 1.00 64.28 223 GLY A CA 1
ATOM 1561 C C . GLY A 1 244 ? 41.920 6.521 110.581 1.00 63.42 223 GLY A C 1
ATOM 1562 O O . GLY A 1 244 ? 40.886 7.144 110.308 1.00 63.07 223 GLY A O 1
ATOM 1563 N N . TRP A 1 245 ? 42.843 6.159 109.681 1.00 62.99 224 TRP A N 1
ATOM 1564 C CA . TRP A 1 245 ? 42.817 6.507 108.249 1.00 61.93 224 TRP A CA 1
ATOM 1565 C C . TRP A 1 245 ? 42.737 8.018 107.947 1.00 60.81 224 TRP A C 1
ATOM 1566 O O . TRP A 1 245 ? 42.232 8.426 106.905 1.00 60.37 224 TRP A O 1
ATOM 1577 N N . ALA A 1 246 ? 43.243 8.840 108.862 1.00 60.50 225 ALA A N 1
ATOM 1578 C CA . ALA A 1 246 ? 43.236 10.290 108.688 1.00 59.25 225 ALA A CA 1
ATOM 1579 C C . ALA A 1 246 ? 44.596 10.765 108.205 1.00 58.43 225 ALA A C 1
ATOM 1580 O O . ALA A 1 246 ? 45.635 10.239 108.618 1.00 58.92 225 ALA A O 1
ATOM 1582 N N . GLY A 1 247 ? 44.582 11.759 107.325 1.00 57.14 226 GLY A N 1
ATOM 1583 C CA . GLY A 1 247 ? 45.806 12.254 106.716 1.00 56.18 226 GLY A CA 1
ATOM 1584 C C . GLY A 1 247 ? 46.071 13.718 106.993 1.00 55.15 226 GLY A C 1
ATOM 1585 O O . GLY A 1 247 ? 45.142 14.489 107.277 1.00 54.84 226 GLY A O 1
ATOM 1586 N N . GLY A 1 248 ? 47.350 14.085 106.912 1.00 54.55 227 GLY A N 1
ATOM 1587 C CA . GLY A 1 248 ? 47.790 15.472 107.027 1.00 53.30 227 GLY A CA 1
ATOM 1588 C C . GLY A 1 248 ? 47.508 16.249 105.750 1.00 52.06 227 GLY A C 1
ATOM 1589 O O . GLY A 1 248 ? 47.146 15.674 104.716 1.00 52.16 227 GLY A O 1
ATOM 1590 N N . TYR A 1 249 ? 47.680 17.562 105.831 1.00 50.77 228 TYR A N 1
ATOM 1591 C CA . TYR A 1 249 ? 47.393 18.468 104.727 1.00 49.37 228 TYR A CA 1
ATOM 1592 C C . TYR A 1 249 ? 48.073 18.028 103.425 1.00 48.04 228 TYR A C 1
ATOM 1593 O O . TYR A 1 249 ? 47.422 17.956 102.382 1.00 47.69 228 TYR A O 1
ATOM 1602 N N . GLY A 1 250 ? 49.361 17.696 103.514 1.00 46.88 229 GLY A N 1
ATOM 1603 C CA . GLY A 1 250 ? 50.138 17.210 102.379 1.00 45.15 229 GLY A CA 1
ATOM 1604 C C . GLY A 1 250 ? 49.583 15.958 101.724 1.00 44.38 229 GLY A C 1
ATOM 1605 O O . GLY A 1 250 ? 49.517 15.870 100.497 1.00 43.64 229 GLY A O 1
ATOM 1606 N N . THR A 1 251 ? 49.167 14.992 102.536 1.00 43.83 230 THR A N 1
ATOM 1607 C CA . THR A 1 251 ? 48.733 13.692 102.010 1.00 43.29 230 THR A CA 1
ATOM 1608 C C . THR A 1 251 ? 47.330 13.780 101.408 1.00 42.34 230 THR A C 1
ATOM 1609 O O . THR A 1 251 ? 47.019 13.124 100.404 1.00 42.18 230 THR A O 1
ATOM 1613 N N . SER A 1 252 ? 46.501 14.609 102.030 1.00 41.38 231 SER A N 1
ATOM 1614 C CA . SER A 1 252 ? 45.155 14.875 101.557 1.00 40.59 231 SER A CA 1
ATOM 1615 C C . SER A 1 252 ? 45.154 15.409 100.119 1.00 39.25 231 SER A C 1
ATOM 1616 O O . SER A 1 252 ? 44.430 14.899 99.261 1.00 38.97 231 SER A O 1
ATOM 1619 N N . LYS A 1 253 ? 45.973 16.428 99.867 1.00 37.85 232 LYS A N 1
ATOM 1620 C CA . LYS A 1 253 ? 46.021 17.062 98.557 1.00 36.75 232 LYS A CA 1
ATOM 1621 C C . LYS A 1 253 ? 46.740 16.194 97.528 1.00 36.29 232 LYS A C 1
ATOM 1622 O O . LYS A 1 253 ? 46.350 16.150 96.351 1.00 36.14 232 LYS A O 1
ATOM 1628 N N . TRP A 1 254 ? 47.779 15.503 97.993 1.00 35.80 233 TRP A N 1
ATOM 1629 C CA . TRP A 1 254 ? 48.539 14.549 97.200 1.00 35.51 233 TRP A CA 1
ATOM 1630 C C . TRP A 1 254 ? 47.620 13.582 96.467 1.00 35.12 233 TRP A C 1
ATOM 1631 O O . TRP A 1 254 ? 47.696 13.442 95.250 1.00 35.55 233 TRP A O 1
ATOM 1642 N N . ALA A 1 255 ? 46.737 12.936 97.215 1.00 35.02 234 ALA A N 1
ATOM 1643 C CA . ALA A 1 255 ? 45.818 11.961 96.646 1.00 34.73 234 ALA A CA 1
ATOM 1644 C C . ALA A 1 255 ? 44.955 12.571 95.536 1.00 33.83 234 ALA A C 1
ATOM 1645 O O . ALA A 1 255 ? 44.663 11.925 94.534 1.00 34.15 234 ALA A O 1
ATOM 1647 N N . GLY A 1 256 ? 44.556 13.820 95.726 1.00 33.15 235 GLY A N 1
ATOM 1648 C CA . GLY A 1 256 ? 43.804 14.551 94.713 1.00 32.61 235 GLY A CA 1
ATOM 1649 C C . GLY A 1 256 ? 44.615 14.776 93.455 1.00 31.70 235 GLY A C 1
ATOM 1650 O O . GLY A 1 256 ? 44.104 14.620 92.359 1.00 31.98 235 GLY A O 1
ATOM 1651 N N . GLU A 1 257 ? 45.878 15.146 93.619 1.00 31.25 236 GLU A N 1
ATOM 1652 C CA . GLU A 1 257 ? 46.771 15.345 92.482 1.00 30.88 236 GLU A CA 1
ATOM 1653 C C . GLU A 1 257 ? 46.959 14.056 91.704 1.00 30.99 236 GLU A C 1
ATOM 1654 O O . GLU A 1 257 ? 46.945 14.067 90.472 1.00 29.95 236 GLU A O 1
ATOM 1660 N N . VAL A 1 258 ? 47.143 12.952 92.440 1.00 31.23 237 VAL A N 1
ATOM 1661 C CA . VAL A 1 258 ? 47.344 11.631 91.839 1.00 31.60 237 VAL A CA 1
ATOM 1662 C C . VAL A 1 258 ? 46.129 11.219 91.015 1.00 31.19 237 VAL A C 1
ATOM 1663 O O . VAL A 1 258 ? 46.266 10.828 89.864 1.00 31.85 237 VAL A O 1
ATOM 1667 N N . LEU A 1 259 ? 44.943 11.328 91.605 1.00 30.86 238 LEU A N 1
ATOM 1668 C CA . LEU A 1 259 ? 43.702 11.034 90.896 1.00 30.59 238 LEU A CA 1
ATOM 1669 C C . LEU A 1 259 ? 43.522 11.884 89.626 1.00 30.13 238 LEU A C 1
ATOM 1670 O O . LEU A 1 259 ? 43.042 11.377 88.603 1.00 30.14 238 LEU A O 1
ATOM 1675 N N . LEU A 1 260 ? 43.905 13.162 89.691 1.00 29.36 239 LEU A N 1
ATOM 1676 C CA . LEU A 1 260 ? 43.814 14.070 88.528 1.00 29.15 239 LEU A CA 1
ATOM 1677 C C . LEU A 1 260 ? 44.798 13.726 87.418 1.00 29.49 239 LEU A C 1
ATOM 1678 O O . LEU A 1 260 ? 44.488 13.893 86.223 1.00 29.11 239 LEU A O 1
ATOM 1683 N N . ARG A 1 261 ? 45.981 13.251 87.811 1.00 29.82 240 ARG A N 1
ATOM 1684 C CA . ARG A 1 261 ? 46.957 12.736 86.857 1.00 30.17 240 ARG A CA 1
ATOM 1685 C C . ARG A 1 261 ? 46.388 11.551 86.105 1.00 30.92 240 ARG A C 1
ATOM 1686 O O . ARG A 1 261 ? 46.568 11.442 84.892 1.00 31.50 240 ARG A O 1
ATOM 1694 N N . GLU A 1 262 ? 45.691 10.675 86.829 1.00 32.05 241 GLU A N 1
ATOM 1695 C CA . GLU A 1 262 ? 45.028 9.499 86.238 1.00 33.45 241 GLU A CA 1
ATOM 1696 C C . GLU A 1 262 ? 43.947 9.909 85.248 1.00 33.42 241 GLU A C 1
ATOM 1697 O O . GLU A 1 262 ? 43.882 9.383 84.141 1.00 33.84 241 GLU A O 1
ATOM 1703 N N . ALA A 1 263 ? 43.116 10.871 85.637 1.00 34.00 242 ALA A N 1
ATOM 1704 C CA . ALA A 1 263 ? 42.108 11.427 84.714 1.00 34.28 242 ALA A CA 1
ATOM 1705 C C . ALA A 1 263 ? 42.737 12.051 83.467 1.00 34.60 242 ALA A C 1
ATOM 1706 O O . ALA A 1 263 ? 42.174 11.960 82.369 1.00 34.64 242 ALA A O 1
ATOM 1708 N N . ASN A 1 264 ? 43.902 12.677 83.634 1.00 34.90 243 ASN A N 1
ATOM 1709 C CA . ASN A 1 264 ? 44.627 13.234 82.493 1.00 35.28 243 ASN A CA 1
ATOM 1710 C C . ASN A 1 264 ? 45.161 12.142 81.547 1.00 36.61 243 ASN A C 1
ATOM 1711 O O . ASN A 1 264 ? 45.032 12.271 80.337 1.00 36.23 243 ASN A O 1
ATOM 1716 N N . ASP A 1 265 ? 45.733 11.070 82.107 1.00 38.26 244 ASP A N 1
ATOM 1717 C CA . ASP A 1 265 ? 46.251 9.947 81.308 1.00 40.19 244 ASP A CA 1
ATOM 1718 C C . ASP A 1 265 ? 45.164 9.229 80.528 1.00 41.14 244 ASP A C 1
ATOM 1719 O O . ASP A 1 265 ? 45.286 9.018 79.324 1.00 41.45 244 ASP A O 1
ATOM 1724 N N . LEU A 1 266 ? 44.107 8.858 81.243 1.00 42.05 245 LEU A N 1
ATOM 1725 C CA . LEU A 1 266 ? 43.042 8.018 80.726 1.00 43.20 245 LEU A CA 1
ATOM 1726 C C . LEU A 1 266 ? 42.189 8.749 79.708 1.00 43.47 245 LEU A C 1
ATOM 1727 O O . LEU A 1 266 ? 41.812 8.182 78.675 1.00 44.04 245 LEU A O 1
ATOM 1732 N N . CYS A 1 267 ? 41.898 10.015 79.999 1.00 43.26 246 CYS A N 1
ATOM 1733 C CA . CYS A 1 267 ? 40.820 10.724 79.317 1.00 43.42 246 CYS A CA 1
ATOM 1734 C C . CYS A 1 267 ? 41.200 12.110 78.797 1.00 41.99 246 CYS A C 1
ATOM 1735 O O . CYS A 1 267 ? 40.348 12.828 78.273 1.00 42.32 246 CYS A O 1
ATOM 1738 N N . ALA A 1 268 ? 42.475 12.473 78.923 1.00 40.58 247 ALA A N 1
ATOM 1739 C CA . ALA A 1 268 ? 42.973 13.787 78.490 1.00 39.42 247 ALA A CA 1
ATOM 1740 C C . ALA A 1 268 ? 42.269 14.992 79.157 1.00 38.25 247 ALA A C 1
ATOM 1741 O O . ALA A 1 268 ? 42.155 16.073 78.563 1.00 38.43 247 ALA A O 1
ATOM 1743 N N . LEU A 1 269 ? 41.802 14.799 80.389 1.00 36.69 248 LEU A N 1
ATOM 1744 C CA . LEU A 1 269 ? 41.174 15.871 81.159 1.00 35.05 248 LEU A CA 1
ATOM 1745 C C . LEU A 1 269 ? 42.156 17.030 81.382 1.00 33.61 248 LEU A C 1
ATOM 1746 O O . LEU A 1 269 ? 43.253 16.818 81.908 1.00 33.40 248 LEU A O 1
ATOM 1751 N N . PRO A 1 270 ? 41.774 18.249 80.968 1.00 32.23 249 PRO A N 1
ATOM 1752 C CA . PRO A 1 270 ? 42.629 19.412 81.198 1.00 31.61 249 PRO A CA 1
ATOM 1753 C C . PRO A 1 270 ? 42.623 19.759 82.678 1.00 30.48 249 PRO A C 1
ATOM 1754 O O . PRO A 1 270 ? 41.550 19.914 83.263 1.00 30.42 249 PRO A O 1
ATOM 1758 N N . VAL A 1 271 ? 43.811 19.841 83.275 1.00 29.04 250 VAL A N 1
ATOM 1759 C CA . VAL A 1 271 ? 43.943 19.993 84.717 1.00 28.03 250 VAL A CA 1
ATOM 1760 C C . VAL A 1 271 ? 44.934 21.100 85.058 1.00 27.52 250 VAL A C 1
ATOM 1761 O O . VAL A 1 271 ? 46.025 21.170 84.474 1.00 27.28 250 VAL A O 1
ATOM 1765 N N . ALA A 1 272 ? 44.547 21.942 86.017 1.00 26.00 251 ALA A N 1
ATOM 1766 C CA . ALA A 1 272 ? 45.441 22.934 86.592 1.00 25.57 251 ALA A CA 1
ATOM 1767 C C . ALA A 1 272 ? 45.496 22.748 88.105 1.00 25.00 251 ALA A C 1
ATOM 1768 O O . ALA A 1 272 ? 44.471 22.850 88.792 1.00 24.88 251 ALA A O 1
ATOM 1770 N N . VAL A 1 273 ? 46.693 22.423 88.603 1.00 24.78 252 VAL A N 1
ATOM 1771 C CA . VAL A 1 273 ? 46.938 22.230 90.034 1.00 24.07 252 VAL A CA 1
ATOM 1772 C C . VAL A 1 273 ? 47.689 23.432 90.624 1.00 24.39 252 VAL A C 1
ATOM 1773 O O . VAL A 1 273 ? 48.753 23.824 90.141 1.00 24.19 252 VAL A O 1
ATOM 1777 N N . PHE A 1 274 ? 47.129 24.011 91.676 1.00 24.43 253 PHE A N 1
ATOM 1778 C CA . PHE A 1 274 ? 47.750 25.159 92.315 1.00 24.90 253 PHE A CA 1
ATOM 1779 C C . PHE A 1 274 ? 48.243 24.791 93.715 1.00 25.47 253 PHE A C 1
ATOM 1780 O O . PHE A 1 274 ? 47.428 24.657 94.640 1.00 25.53 253 PHE A O 1
ATOM 1788 N N . ARG A 1 275 ? 49.561 24.592 93.849 1.00 25.49 254 ARG A N 1
ATOM 1789 C CA . ARG A 1 275 ? 50.182 24.279 95.152 1.00 25.93 254 ARG A CA 1
ATOM 1790 C C . ARG A 1 275 ? 50.495 25.591 95.867 1.00 26.06 254 ARG A C 1
ATOM 1791 O O . ARG A 1 275 ? 51.445 26.286 95.492 1.00 26.16 254 ARG A O 1
ATOM 1799 N N . CYS A 1 276 ? 49.689 25.927 96.877 1.00 26.30 255 CYS A N 1
ATOM 1800 C CA . CYS A 1 276 ? 49.815 27.186 97.596 1.00 26.54 255 CYS A CA 1
ATOM 1801 C C . CYS A 1 276 ? 50.696 27.036 98.834 1.00 27.24 255 CYS A C 1
ATOM 1802 O O . CYS A 1 276 ? 50.740 25.974 99.463 1.00 26.99 255 CYS A O 1
ATOM 1805 N N . GLY A 1 277 ? 51.417 28.106 99.161 1.00 27.50 256 GLY A N 1
ATOM 1806 C CA . GLY A 1 277 ? 52.147 28.172 100.412 1.00 28.06 256 GLY A CA 1
ATOM 1807 C C . GLY A 1 277 ? 51.227 28.847 101.409 1.00 28.27 256 GLY A C 1
ATOM 1808 O O . GLY A 1 277 ? 50.000 28.737 101.299 1.00 28.44 256 GLY A O 1
ATOM 1817 N N . ILE A 1 279 ? 48.901 31.432 102.944 1.00 28.50 258 ILE A N 1
ATOM 1818 C CA . ILE A 1 279 ? 47.984 32.435 102.391 1.00 28.96 258 ILE A CA 1
ATOM 1819 C C . ILE A 1 279 ? 47.590 33.479 103.447 1.00 29.43 258 ILE A C 1
ATOM 1820 O O . ILE A 1 279 ? 47.008 33.164 104.487 1.00 29.53 258 ILE A O 1
ATOM 1825 N N . LEU A 1 280 ? 47.904 34.732 103.169 1.00 30.19 259 LEU A N 1
ATOM 1826 C CA . LEU A 1 280 ? 47.726 35.782 104.160 1.00 31.00 259 LEU A CA 1
ATOM 1827 C C . LEU A 1 280 ? 46.417 36.514 103.985 1.00 31.64 259 LEU A C 1
ATOM 1828 O O . LEU A 1 280 ? 45.978 36.738 102.860 1.00 31.23 259 LEU A O 1
ATOM 1833 N N . ALA A 1 281 ? 45.794 36.865 105.111 1.00 32.77 260 ALA A N 1
ATOM 1834 C CA . ALA A 1 281 ? 44.687 37.821 105.120 1.00 34.14 260 ALA A CA 1
ATOM 1835 C C . ALA A 1 281 ? 45.217 39.096 104.502 1.00 34.50 260 ALA A C 1
ATOM 1836 O O . ALA A 1 281 ? 46.419 39.338 104.541 1.00 35.10 260 ALA A O 1
ATOM 1838 N N . ASP A 1 282 ? 44.352 39.883 103.883 1.00 35.34 261 ASP A N 1
ATOM 1839 C CA . ASP A 1 282 ? 44.773 41.197 103.422 1.00 36.20 261 ASP A CA 1
ATOM 1840 C C . ASP A 1 282 ? 43.726 42.260 103.660 1.00 36.95 261 ASP A C 1
ATOM 1841 O O . ASP A 1 282 ? 42.671 41.996 104.250 1.00 36.98 261 ASP A O 1
ATOM 1846 N N . THR A 1 283 ? 44.044 43.453 103.170 1.00 37.72 262 THR A N 1
ATOM 1847 C CA . THR A 1 283 ? 43.309 44.671 103.436 1.00 38.91 262 THR A CA 1
ATOM 1848 C C . THR A 1 283 ? 42.211 44.958 102.410 1.00 39.78 262 THR A C 1
ATOM 1849 O O . THR A 1 283 ? 41.536 45.986 102.505 1.00 40.57 262 THR A O 1
ATOM 1853 N N . SER A 1 284 ? 42.019 44.066 101.439 1.00 40.03 263 SER A N 1
ATOM 1854 C CA . SER A 1 284 ? 40.918 44.230 100.492 1.00 41.02 263 SER A CA 1
ATOM 1855 C C . SER A 1 284 ? 39.634 44.464 101.277 1.00 41.78 263 SER A C 1
ATOM 1856 O O . SER A 1 284 ? 38.939 45.456 101.063 1.00 42.15 263 SER A O 1
ATOM 1859 N N . TYR A 1 285 ? 39.347 43.542 102.196 1.00 41.99 264 TYR A N 1
ATOM 1860 C CA . TYR A 1 285 ? 38.200 43.645 103.080 1.00 42.78 264 TYR A CA 1
ATOM 1861 C C . TYR A 1 285 ? 38.628 43.437 104.529 1.00 43.07 264 TYR A C 1
ATOM 1862 O O . TYR A 1 285 ? 39.662 42.817 104.808 1.00 43.02 264 TYR A O 1
ATOM 1871 N N . ALA A 1 286 ? 37.835 43.982 105.442 1.00 43.40 265 ALA A N 1
ATOM 1872 C CA . ALA A 1 286 ? 38.053 43.815 106.861 1.00 43.48 265 ALA A CA 1
ATOM 1873 C C . ALA A 1 286 ? 37.319 42.577 107.372 1.00 43.27 265 ALA A C 1
ATOM 1874 O O . ALA A 1 286 ? 36.260 42.219 106.858 1.00 43.82 265 ALA A O 1
ATOM 1876 N N . GLY A 1 287 ? 37.892 41.927 108.380 1.00 42.75 266 GLY A N 1
ATOM 1877 C CA . GLY A 1 287 ? 37.204 40.870 109.119 1.00 42.47 266 GLY A CA 1
ATOM 1878 C C . GLY A 1 287 ? 37.366 39.467 108.573 1.00 41.71 266 GLY A C 1
ATOM 1879 O O . GLY A 1 287 ? 36.735 38.524 109.072 1.00 41.84 266 GLY A O 1
ATOM 1880 N N . GLN A 1 288 ? 38.224 39.321 107.568 1.00 40.71 267 GLN A N 1
ATOM 1881 C CA . GLN A 1 288 ? 38.398 38.037 106.888 1.00 40.02 267 GLN A CA 1
ATOM 1882 C C . GLN A 1 288 ? 39.708 37.402 107.299 1.00 39.66 267 GLN A C 1
ATOM 1883 O O . GLN A 1 288 ? 40.786 37.778 106.829 1.00 39.44 267 GLN A O 1
ATOM 1889 N N . LEU A 1 289 ? 39.591 36.419 108.176 1.00 39.69 268 LEU A N 1
ATOM 1890 C CA . LEU A 1 289 ? 40.723 35.853 108.842 1.00 39.61 268 LEU A CA 1
ATOM 1891 C C . LEU A 1 289 ? 40.706 34.337 108.751 1.00 39.80 268 LEU A C 1
ATOM 1892 O O . LEU A 1 289 ? 39.657 33.713 108.873 1.00 39.95 268 LEU A O 1
ATOM 1897 N N . ASN A 1 290 ? 41.882 33.760 108.529 1.00 39.92 269 ASN A N 1
ATOM 1898 C CA . ASN A 1 290 ? 42.073 32.325 108.588 1.00 40.17 269 ASN A CA 1
ATOM 1899 C C . ASN A 1 290 ? 42.582 31.935 109.976 1.00 41.02 269 ASN A C 1
ATOM 1900 O O . ASN A 1 290 ? 43.769 31.645 110.174 1.00 40.46 269 ASN A O 1
ATOM 1913 N N . SER A 1 292 ? 42.814 29.549 112.059 1.00 42.01 271 SER A N 1
ATOM 1914 C CA . SER A 1 292 ? 43.528 28.373 112.519 1.00 41.69 271 SER A CA 1
ATOM 1915 C C . SER A 1 292 ? 44.941 28.237 111.954 1.00 40.74 271 SER A C 1
ATOM 1916 O O . SER A 1 292 ? 45.680 27.335 112.350 1.00 40.65 271 SER A O 1
ATOM 1919 N N . ASP A 1 293 ? 45.339 29.130 111.054 1.00 39.95 272 ASP A N 1
ATOM 1920 C CA . ASP A 1 293 ? 46.690 29.005 110.511 1.00 39.64 272 ASP A CA 1
ATOM 1921 C C . ASP A 1 293 ? 47.764 29.534 111.466 1.00 39.38 272 ASP A C 1
ATOM 1922 O O . ASP A 1 293 ? 47.457 30.232 112.429 1.00 39.25 272 ASP A O 1
ATOM 1927 N N . TRP A 1 294 ? 49.011 29.163 111.206 1.00 38.84 273 TRP A N 1
ATOM 1928 C CA . TRP A 1 294 ? 50.121 29.502 112.084 1.00 39.11 273 TRP A CA 1
ATOM 1929 C C . TRP A 1 294 ? 50.320 31.018 112.218 1.00 38.34 273 TRP A C 1
ATOM 1930 O O . TRP A 1 294 ? 50.575 31.510 113.306 1.00 38.66 273 TRP A O 1
ATOM 1941 N N . VAL A 1 295 ? 50.162 31.756 111.125 1.00 37.46 274 VAL A N 1
ATOM 1942 C CA . VAL A 1 295 ? 50.394 33.199 111.144 1.00 36.98 274 VAL A CA 1
ATOM 1943 C C . VAL A 1 295 ? 49.379 33.962 111.988 1.00 36.69 274 VAL A C 1
ATOM 1944 O O . VAL A 1 295 ? 49.767 34.789 112.804 1.00 36.54 274 VAL A O 1
ATOM 1948 N N . THR A 1 296 ? 48.090 33.688 111.793 1.00 36.46 275 THR A N 1
ATOM 1949 C CA . THR A 1 296 ? 47.050 34.342 112.585 1.00 36.03 275 THR A CA 1
ATOM 1950 C C . THR A 1 296 ? 47.231 34.015 114.075 1.00 36.19 275 THR A C 1
ATOM 1951 O O . THR A 1 296 ? 47.075 34.890 114.929 1.00 35.66 275 THR A O 1
ATOM 1955 N N . ARG A 1 297 ? 47.580 32.760 114.375 1.00 35.81 276 ARG A N 1
ATOM 1956 C CA . ARG A 1 297 ? 47.839 32.331 115.752 1.00 36.07 276 ARG A CA 1
ATOM 1957 C C . ARG A 1 297 ? 49.047 33.044 116.359 1.00 36.05 276 ARG A C 1
ATOM 1958 O O . ARG A 1 297 ? 49.022 33.428 117.530 1.00 36.22 276 ARG A O 1
ATOM 1974 N N . VAL A 1 299 ? 50.472 36.050 115.371 1.00 34.41 278 VAL A N 1
ATOM 1975 C CA . VAL A 1 299 ? 50.199 37.463 115.601 1.00 34.32 278 VAL A CA 1
ATOM 1976 C C . VAL A 1 299 ? 49.390 37.620 116.898 1.00 35.06 278 VAL A C 1
ATOM 1977 O O . VAL A 1 299 ? 49.721 38.463 117.747 1.00 34.97 278 VAL A O 1
ATOM 1981 N N . LEU A 1 300 ? 48.379 36.763 117.070 1.00 35.02 279 LEU A N 1
ATOM 1982 C CA . LEU A 1 300 ? 47.575 36.744 118.292 1.00 35.82 279 LEU A CA 1
ATOM 1983 C C . LEU A 1 300 ? 48.460 36.497 119.505 1.00 35.98 279 LEU A C 1
ATOM 1984 O O . LEU A 1 300 ? 48.317 37.174 120.523 1.00 36.46 279 LEU A O 1
ATOM 1989 N N . SER A 1 301 ? 49.380 35.543 119.383 1.00 35.45 280 SER A N 1
ATOM 1990 C CA . SER A 1 301 ? 50.248 35.166 120.494 1.00 35.55 280 SER A CA 1
ATOM 1991 C C . SER A 1 301 ? 51.237 36.271 120.842 1.00 35.62 280 SER A C 1
ATOM 1992 O O . SER A 1 301 ? 51.451 36.545 122.010 1.00 35.78 280 SER A O 1
ATOM 1995 N N . LEU A 1 302 ? 51.832 36.894 119.825 1.00 34.91 281 LEU A N 1
ATOM 1996 C CA . LEU A 1 302 ? 52.777 37.986 120.023 1.00 35.36 281 LEU A CA 1
ATOM 1997 C C . LEU A 1 302 ? 52.110 39.211 120.656 1.00 35.96 281 LEU A C 1
ATOM 1998 O O . LEU A 1 302 ? 52.668 39.808 121.568 1.00 36.62 281 LEU A O 1
ATOM 2011 N N . ALA A 1 304 ? 49.047 39.330 122.489 1.00 39.06 283 ALA A N 1
ATOM 2012 C CA . ALA A 1 304 ? 48.447 39.082 123.799 1.00 39.75 283 ALA A CA 1
ATOM 2013 C C . ALA A 1 304 ? 49.509 38.864 124.872 1.00 40.20 283 ALA A C 1
ATOM 2014 O O . ALA A 1 304 ? 49.276 39.109 126.053 1.00 40.84 283 ALA A O 1
ATOM 2016 N N . THR A 1 305 ? 50.678 38.417 124.439 1.00 40.14 284 THR A N 1
ATOM 2017 C CA . THR A 1 305 ? 51.799 38.165 125.322 1.00 40.90 284 THR A CA 1
ATOM 2018 C C . THR A 1 305 ? 52.726 39.388 125.463 1.00 41.30 284 THR A C 1
ATOM 2019 O O . THR A 1 305 ? 53.386 39.578 126.493 1.00 41.75 284 THR A O 1
ATOM 2023 N N . GLY A 1 306 ? 52.778 40.215 124.424 1.00 40.76 285 GLY A N 1
ATOM 2024 C CA . GLY A 1 306 ? 53.608 41.406 124.441 1.00 41.07 285 GLY A CA 1
ATOM 2025 C C . GLY A 1 306 ? 55.073 41.139 124.165 1.00 41.22 285 GLY A C 1
ATOM 2026 O O . GLY A 1 306 ? 55.846 42.077 124.018 1.00 41.40 285 GLY A O 1
ATOM 2027 N N . ILE A 1 307 ? 55.466 39.870 124.076 1.00 41.40 286 ILE A N 1
ATOM 2028 C CA . ILE A 1 307 ? 56.888 39.531 123.930 1.00 42.13 286 ILE A CA 1
ATOM 2029 C C . ILE A 1 307 ? 57.250 38.781 122.649 1.00 42.39 286 ILE A C 1
ATOM 2030 O O . ILE A 1 307 ? 56.640 37.769 122.306 1.00 42.41 286 ILE A O 1
ATOM 2035 N N . ALA A 1 308 ? 58.258 39.302 121.956 1.00 43.06 287 ALA A N 1
ATOM 2036 C CA . ALA A 1 308 ? 58.818 38.683 120.764 1.00 43.64 287 ALA A CA 1
ATOM 2037 C C . ALA A 1 308 ? 60.303 38.439 121.009 1.00 44.90 287 ALA A C 1
ATOM 2038 O O . ALA A 1 308 ? 60.880 39.060 121.898 1.00 45.45 287 ALA A O 1
ATOM 2040 N N . PRO A 1 309 ? 60.927 37.527 120.239 1.00 45.55 288 PRO A N 1
ATOM 2041 C CA . PRO A 1 309 ? 62.375 37.384 120.354 1.00 46.80 288 PRO A CA 1
ATOM 2042 C C . PRO A 1 309 ? 63.107 38.414 119.496 1.00 47.77 288 PRO A C 1
ATOM 2043 O O . PRO A 1 309 ? 62.500 39.022 118.603 1.00 47.64 288 PRO A O 1
ATOM 2047 N N . ARG A 1 310 ? 64.394 38.612 119.771 1.00 48.98 289 ARG A N 1
ATOM 2048 C CA . ARG A 1 310 ? 65.220 39.516 118.983 1.00 50.24 289 ARG A CA 1
ATOM 2049 C C . ARG A 1 310 ? 65.225 39.060 117.520 1.00 50.06 289 ARG A C 1
ATOM 2050 O O . ARG A 1 310 ? 65.062 39.874 116.604 1.00 49.65 289 ARG A O 1
ATOM 2058 N N . SER A 1 311 ? 65.424 37.758 117.324 1.00 50.64 290 SER A N 1
ATOM 2059 C CA . SER A 1 311 ? 65.290 37.116 116.026 1.00 50.97 290 SER A CA 1
ATOM 2060 C C . SER A 1 311 ? 64.695 35.722 116.169 1.00 51.25 290 SER A C 1
ATOM 2061 O O . SER A 1 311 ? 64.980 35.010 117.130 1.00 51.64 290 SER A O 1
ATOM 2064 N N . PHE A 1 312 ? 63.866 35.351 115.197 1.00 51.25 291 PHE A N 1
ATOM 2065 C CA . PHE A 1 312 ? 63.267 34.025 115.122 1.00 51.67 291 PHE A CA 1
ATOM 2066 C C . PHE A 1 312 ? 64.230 33.044 114.472 1.00 52.96 291 PHE A C 1
ATOM 2067 O O . PHE A 1 312 ? 64.055 31.826 114.574 1.00 53.38 291 PHE A O 1
ATOM 2075 N N . TYR A 1 313 ? 65.225 33.595 113.782 1.00 53.97 292 TYR A N 1
ATOM 2076 C CA . TYR A 1 313 ? 66.171 32.828 112.989 1.00 55.07 292 TYR A CA 1
ATOM 2077 C C . TYR A 1 313 ? 67.526 32.871 113.660 1.00 56.71 292 TYR A C 1
ATOM 2078 O O . TYR A 1 313 ? 67.840 33.832 114.365 1.00 56.93 292 TYR A O 1
ATOM 2087 N N . GLU A 1 314 ? 68.326 31.833 113.422 1.00 58.36 293 GLU A N 1
ATOM 2088 C CA . GLU A 1 314 ? 69.717 31.789 113.872 1.00 60.41 293 GLU A CA 1
ATOM 2089 C C . GLU A 1 314 ? 70.471 33.075 113.523 1.00 61.12 293 GLU A C 1
ATOM 2090 O O . GLU A 1 314 ? 70.375 33.565 112.399 1.00 60.78 293 GLU A O 1
ATOM 2096 N N . PRO A 1 315 ? 71.214 33.632 114.494 1.00 62.48 294 PRO A N 1
ATOM 2097 C CA . PRO A 1 315 ? 72.070 34.776 114.200 1.00 63.42 294 PRO A CA 1
ATOM 2098 C C . PRO A 1 315 ? 73.352 34.320 113.511 1.00 64.93 294 PRO A C 1
ATOM 2099 O O . PRO A 1 315 ? 73.681 33.132 113.551 1.00 65.46 294 PRO A O 1
ATOM 2103 N N . ASP A 1 316 ? 74.072 35.251 112.888 1.00 66.12 295 ASP A N 1
ATOM 2104 C CA . ASP A 1 316 ? 75.359 34.921 112.269 1.00 67.89 295 ASP A CA 1
ATOM 2105 C C . ASP A 1 316 ? 76.438 34.677 113.325 1.00 69.43 295 ASP A C 1
ATOM 2106 O O . ASP A 1 316 ? 76.153 34.678 114.527 1.00 69.52 295 ASP A O 1
ATOM 2111 N N . SER A 1 317 ? 77.672 34.465 112.869 1.00 71.05 296 SER A N 1
ATOM 2112 C CA . SER A 1 317 ? 78.813 34.263 113.767 1.00 72.72 296 SER A CA 1
ATOM 2113 C C . SER A 1 317 ? 78.995 35.450 114.713 1.00 73.07 296 SER A C 1
ATOM 2114 O O . SER A 1 317 ? 79.328 35.272 115.888 1.00 73.82 296 SER A O 1
ATOM 2117 N N . GLU A 1 318 ? 78.755 36.653 114.188 1.00 72.86 297 GLU A N 1
ATOM 2118 C CA . GLU A 1 318 ? 78.859 37.901 114.950 1.00 72.95 297 GLU A CA 1
ATOM 2119 C C . GLU A 1 318 ? 77.609 38.153 115.813 1.00 71.98 297 GLU A C 1
ATOM 2120 O O . GLU A 1 318 ? 77.481 39.203 116.450 1.00 72.06 297 GLU A O 1
ATOM 2126 N N . GLY A 1 319 ? 76.696 37.183 115.830 1.00 71.06 298 GLY A N 1
ATOM 2127 C CA . GLY A 1 319 ? 75.493 37.253 116.663 1.00 69.94 298 GLY A CA 1
ATOM 2128 C C . GLY A 1 319 ? 74.359 38.105 116.106 1.00 68.46 298 GLY A C 1
ATOM 2129 O O . GLY A 1 319 ? 73.347 38.305 116.787 1.00 67.89 298 GLY A O 1
ATOM 2130 N N . ASN A 1 320 ? 74.519 38.586 114.869 1.00 67.64 299 ASN A N 1
ATOM 2131 C CA . ASN A 1 320 ? 73.542 39.478 114.222 1.00 66.03 299 ASN A CA 1
ATOM 2132 C C . ASN A 1 320 ? 72.422 38.788 113.424 1.00 64.38 299 ASN A C 1
ATOM 2133 O O . ASN A 1 320 ? 72.508 37.612 113.073 1.00 64.43 299 ASN A O 1
ATOM 2138 N N . ARG A 1 321 ? 71.383 39.566 113.136 1.00 62.54 300 ARG A N 1
ATOM 2139 C CA . ARG A 1 321 ? 70.155 39.111 112.496 1.00 60.31 300 ARG A CA 1
ATOM 2140 C C . ARG A 1 321 ? 70.359 38.884 110.999 1.00 59.71 300 ARG A C 1
ATOM 2141 O O . ARG A 1 321 ? 70.726 39.810 110.265 1.00 59.87 300 ARG A O 1
ATOM 2149 N N . GLN A 1 322 ? 70.123 37.650 110.553 1.00 58.49 301 GLN A N 1
ATOM 2150 C CA . GLN A 1 322 ? 70.387 37.266 109.161 1.00 57.54 301 GLN A CA 1
ATOM 2151 C C . GLN A 1 322 ? 69.190 37.541 108.259 1.00 55.60 301 GLN A C 1
ATOM 2152 O O . GLN A 1 322 ? 68.043 37.395 108.684 1.00 54.89 301 GLN A O 1
ATOM 2158 N N . ARG A 1 323 ? 69.481 37.948 107.022 1.00 54.11 302 ARG A N 1
ATOM 2159 C CA . ARG A 1 323 ? 68.485 38.110 105.967 1.00 51.80 302 ARG A CA 1
ATOM 2160 C C . ARG A 1 323 ? 67.619 36.853 105.850 1.00 49.98 302 ARG A C 1
ATOM 2161 O O . ARG A 1 323 ? 68.134 35.737 105.729 1.00 50.03 302 ARG A O 1
ATOM 2169 N N . ALA A 1 324 ? 66.304 37.042 105.908 1.00 47.55 303 ALA A N 1
ATOM 2170 C CA . ALA A 1 324 ? 65.367 35.926 105.825 1.00 45.24 303 ALA A CA 1
ATOM 2171 C C . ALA A 1 324 ? 64.190 36.299 104.945 1.00 43.16 303 ALA A C 1
ATOM 2172 O O . ALA A 1 324 ? 63.988 37.469 104.655 1.00 42.83 303 ALA A O 1
ATOM 2174 N N . HIS A 1 325 ? 63.428 35.297 104.514 1.00 41.31 304 HIS A N 1
ATOM 2175 C CA . HIS A 1 325 ? 62.228 35.522 103.713 1.00 39.18 304 HIS A CA 1
ATOM 2176 C C . HIS A 1 325 ? 61.100 34.601 104.158 1.00 38.29 304 HIS A C 1
ATOM 2177 O O . HIS A 1 325 ? 61.276 33.379 104.247 1.00 38.37 304 HIS A O 1
ATOM 2184 N N . PHE A 1 326 ? 59.937 35.179 104.430 1.00 36.57 305 PHE A N 1
ATOM 2185 C CA . PHE A 1 326 ? 58.778 34.348 104.720 1.00 35.48 305 PHE A CA 1
ATOM 2186 C C . PHE A 1 326 ? 57.910 34.166 103.479 1.00 34.24 305 PHE A C 1
ATOM 2187 O O . PHE A 1 326 ? 57.613 35.132 102.766 1.00 33.71 305 PHE A O 1
ATOM 2195 N N . ASP A 1 327 ? 57.516 32.919 103.225 1.00 33.03 306 ASP A N 1
ATOM 2196 C CA . ASP A 1 327 ? 56.707 32.594 102.054 1.00 31.91 306 ASP A CA 1
ATOM 2197 C C . ASP A 1 327 ? 55.218 32.794 102.331 1.00 30.80 306 ASP A C 1
ATOM 2198 O O . ASP A 1 327 ? 54.523 31.877 102.784 1.00 31.29 306 ASP A O 1
ATOM 2203 N N . GLY A 1 328 ? 54.736 33.993 102.051 1.00 29.84 307 GLY A N 1
ATOM 2204 C CA . GLY A 1 328 ? 53.331 34.323 102.226 1.00 28.75 307 GLY A CA 1
ATOM 2205 C C . GLY A 1 328 ? 52.801 35.152 101.077 1.00 28.12 307 GLY A C 1
ATOM 2206 O O . GLY A 1 328 ? 53.513 35.991 100.508 1.00 27.56 307 GLY A O 1
ATOM 2207 N N . LEU A 1 329 ? 51.540 34.899 100.731 1.00 27.53 308 LEU A N 1
ATOM 2208 C CA . LEU A 1 329 ? 50.859 35.631 99.674 1.00 26.73 308 LEU A CA 1
ATOM 2209 C C . LEU A 1 329 ? 49.495 36.090 100.150 1.00 27.01 308 LEU A C 1
ATOM 2210 O O . LEU A 1 329 ? 48.777 35.323 100.806 1.00 27.00 308 LEU A O 1
ATOM 2215 N N . PRO A 1 330 ? 49.122 37.334 99.814 1.00 27.48 309 PRO A N 1
ATOM 2216 C CA . PRO A 1 330 ? 47.792 37.813 100.160 1.00 27.92 309 PRO A CA 1
ATOM 2217 C C . PRO A 1 330 ? 46.726 37.008 99.432 1.00 28.36 309 PRO A C 1
ATOM 2218 O O . PRO A 1 330 ? 46.898 36.665 98.251 1.00 28.94 309 PRO A O 1
ATOM 2222 N N . VAL A 1 331 ? 45.643 36.702 100.145 1.00 28.27 310 VAL A N 1
ATOM 2223 C CA . VAL A 1 331 ? 44.570 35.859 99.645 1.00 27.87 310 VAL A CA 1
ATOM 2224 C C . VAL A 1 331 ? 43.939 36.408 98.373 1.00 28.44 310 VAL A C 1
ATOM 2225 O O . VAL A 1 331 ? 43.555 35.635 97.494 1.00 28.76 310 VAL A O 1
ATOM 2229 N N . THR A 1 332 ? 43.857 37.736 98.267 1.00 28.93 311 THR A N 1
ATOM 2230 C CA . THR A 1 332 ? 43.340 38.391 97.067 1.00 29.56 311 THR A CA 1
ATOM 2231 C C . THR A 1 332 ? 44.133 37.967 95.829 1.00 28.74 311 THR A C 1
ATOM 2232 O O . THR A 1 332 ? 43.545 37.590 94.819 1.00 28.99 311 THR A O 1
ATOM 2236 N N . PHE A 1 333 ? 45.460 38.011 95.932 1.00 27.99 312 PHE A N 1
ATOM 2237 C CA . PHE A 1 333 ? 46.336 37.633 94.837 1.00 27.54 312 PHE A CA 1
ATOM 2238 C C . PHE A 1 333 ? 46.170 36.162 94.456 1.00 26.88 312 PHE A C 1
ATOM 2239 O O . PHE A 1 333 ? 46.125 35.828 93.279 1.00 26.54 312 PHE A O 1
ATOM 2247 N N . VAL A 1 334 ? 46.090 35.301 95.465 1.00 26.54 313 VAL A N 1
ATOM 2248 C CA . VAL A 1 334 ? 46.025 33.865 95.274 1.00 25.94 313 VAL A CA 1
ATOM 2249 C C . VAL A 1 334 ? 44.700 33.511 94.578 1.00 26.83 313 VAL A C 1
ATOM 2250 O O . VAL A 1 334 ? 44.692 32.783 93.594 1.00 27.29 313 VAL A O 1
ATOM 2254 N N . ALA A 1 335 ? 43.594 34.054 95.078 1.00 27.08 314 ALA A N 1
ATOM 2255 C CA . ALA A 1 335 ? 42.295 33.823 94.468 1.00 27.85 314 ALA A CA 1
ATOM 2256 C C . ALA A 1 335 ? 42.286 34.292 93.023 1.00 28.34 314 ALA A C 1
ATOM 2257 O O . ALA A 1 335 ? 41.786 33.593 92.140 1.00 28.53 314 ALA A O 1
ATOM 2259 N N . GLU A 1 336 ? 42.834 35.479 92.788 1.00 29.19 315 GLU A N 1
ATOM 2260 C CA . GLU A 1 336 ? 42.924 36.015 91.442 1.00 30.20 315 GLU A CA 1
ATOM 2261 C C . GLU A 1 336 ? 43.773 35.102 90.566 1.00 29.54 315 GLU A C 1
ATOM 2262 O O . GLU A 1 336 ? 43.379 34.759 89.460 1.00 29.55 315 GLU A O 1
ATOM 2268 N N . ALA A 1 337 ? 44.930 34.693 91.077 1.00 29.06 316 ALA A N 1
ATOM 2269 C CA . ALA A 1 337 ? 45.845 33.858 90.302 1.00 28.31 316 ALA A CA 1
ATOM 2270 C C . ALA A 1 337 ? 45.141 32.576 89.913 1.00 27.52 316 ALA A C 1
ATOM 2271 O O . ALA A 1 337 ? 45.160 32.188 88.763 1.00 27.10 316 ALA A O 1
ATOM 2273 N N . ILE A 1 338 ? 44.499 31.939 90.889 1.00 27.22 317 ILE A N 1
ATOM 2274 C CA . ILE A 1 338 ? 43.771 30.703 90.655 1.00 26.87 317 ILE A CA 1
ATOM 2275 C C . ILE A 1 338 ? 42.630 30.899 89.665 1.00 27.34 317 ILE A C 1
ATOM 2276 O O . ILE A 1 338 ? 42.475 30.097 88.734 1.00 28.12 317 ILE A O 1
ATOM 2281 N N . ALA A 1 339 ? 41.840 31.954 89.851 1.00 27.38 318 ALA A N 1
ATOM 2282 C CA . ALA A 1 339 ? 40.695 32.184 88.973 1.00 28.00 318 ALA A CA 1
ATOM 2283 C C . ALA A 1 339 ? 41.157 32.460 87.548 1.00 28.21 318 ALA A C 1
ATOM 2284 O O . ALA A 1 339 ? 40.609 31.902 86.598 1.00 28.29 318 ALA A O 1
ATOM 2286 N N . VAL A 1 340 ? 42.183 33.298 87.407 1.00 28.31 319 VAL A N 1
ATOM 2287 C CA . VAL A 1 340 ? 42.702 33.669 86.088 1.00 28.84 319 VAL A CA 1
ATOM 2288 C C . VAL A 1 340 ? 43.379 32.501 85.353 1.00 29.19 319 VAL A C 1
ATOM 2289 O O . VAL A 1 340 ? 43.050 32.218 84.193 1.00 29.28 319 VAL A O 1
ATOM 2293 N N . LEU A 1 341 ? 44.307 31.818 86.026 1.00 29.28 320 LEU A N 1
ATOM 2294 C CA . LEU A 1 341 ? 45.076 30.750 85.383 1.00 29.82 320 LEU A CA 1
ATOM 2295 C C . LEU A 1 341 ? 44.286 29.454 85.192 1.00 30.80 320 LEU A C 1
ATOM 2296 O O . LEU A 1 341 ? 44.548 28.697 84.258 1.00 30.88 320 LEU A O 1
ATOM 2301 N N . GLY A 1 342 ? 43.324 29.198 86.076 1.00 31.89 321 GLY A N 1
ATOM 2302 C CA . GLY A 1 342 ? 42.433 28.054 85.912 1.00 33.54 321 GLY A CA 1
ATOM 2303 C C . GLY A 1 342 ? 41.378 28.284 84.836 1.00 35.37 321 GLY A C 1
ATOM 2304 O O . GLY A 1 342 ? 41.024 27.358 84.097 1.00 35.67 321 GLY A O 1
ATOM 2305 N N . ALA A 1 343 ? 40.890 29.520 84.738 1.00 36.81 322 ALA A N 1
ATOM 2306 C CA . ALA A 1 343 ? 39.815 29.867 83.809 1.00 38.86 322 ALA A CA 1
ATOM 2307 C C . ALA A 1 343 ? 40.246 29.898 82.345 1.00 40.29 322 ALA A C 1
ATOM 2308 O O . ALA A 1 343 ? 39.409 29.737 81.454 1.00 41.01 322 ALA A O 1
ATOM 2310 N N . ARG A 1 344 ? 41.538 30.113 82.106 1.00 41.59 323 ARG A N 1
ATOM 2311 C CA . ARG A 1 344 ? 42.073 30.264 80.750 1.00 43.13 323 ARG A CA 1
ATOM 2312 C C . ARG A 1 344 ? 42.340 28.923 80.084 1.00 44.24 323 ARG A C 1
ATOM 2313 O O . ARG A 1 344 ? 42.561 28.858 78.873 1.00 45.20 323 ARG A O 1
ATOM 2321 N N . VAL A 1 345 ? 42.346 27.858 80.878 1.00 45.16 324 VAL A N 1
ATOM 2322 C CA . VAL A 1 345 ? 42.373 26.503 80.349 1.00 46.27 324 VAL A CA 1
ATOM 2323 C C . VAL A 1 345 ? 41.063 26.291 79.577 1.00 47.41 324 VAL A C 1
ATOM 2324 O O . VAL A 1 345 ? 41.053 25.694 78.494 1.00 48.28 324 VAL A O 1
ATOM 2328 N N . ALA A 1 346 ? 39.972 26.810 80.146 1.00 48.14 325 ALA A N 1
ATOM 2329 C CA . ALA A 1 346 ? 38.641 26.789 79.534 1.00 49.02 325 ALA A CA 1
ATOM 2330 C C . ALA A 1 346 ? 38.455 27.933 78.536 1.00 49.76 325 ALA A C 1
ATOM 2331 O O . ALA A 1 346 ? 38.687 29.114 78.847 1.00 50.22 325 ALA A O 1
ATOM 2333 N N . SER A 1 348 ? 39.989 30.319 76.832 1.00 57.55 327 SER A N 1
ATOM 2334 C CA . SER A 1 348 ? 40.792 29.633 75.820 1.00 57.79 327 SER A CA 1
ATOM 2335 C C . SER A 1 348 ? 40.520 28.117 75.843 1.00 57.50 327 SER A C 1
ATOM 2336 O O . SER A 1 348 ? 39.553 27.657 76.466 1.00 57.48 327 SER A O 1
ATOM 2339 N N . SER A 1 349 ? 41.351 27.340 75.152 1.00 56.90 328 SER A N 1
ATOM 2340 C CA . SER A 1 349 ? 41.253 25.881 75.237 1.00 55.99 328 SER A CA 1
ATOM 2341 C C . SER A 1 349 ? 42.651 25.270 75.296 1.00 55.18 328 SER A C 1
ATOM 2342 O O . SER A 1 349 ? 43.119 24.608 74.357 1.00 55.24 328 SER A O 1
ATOM 2345 N N . LEU A 1 350 ? 43.317 25.528 76.418 1.00 53.66 329 LEU A N 1
ATOM 2346 C CA . LEU A 1 350 ? 44.658 25.018 76.650 1.00 52.55 329 LEU A CA 1
ATOM 2347 C C . LEU A 1 350 ? 44.588 23.545 77.046 1.00 51.39 329 LEU A C 1
ATOM 2348 O O . LEU A 1 350 ? 43.871 23.162 77.978 1.00 51.11 329 LEU A O 1
ATOM 2353 N N . ALA A 1 351 ? 45.320 22.720 76.310 1.00 50.17 330 ALA A N 1
ATOM 2354 C CA . ALA A 1 351 ? 45.363 21.295 76.584 1.00 48.43 330 ALA A CA 1
ATOM 2355 C C . ALA A 1 351 ? 46.441 21.018 77.637 1.00 46.84 330 ALA A C 1
ATOM 2356 O O . ALA A 1 351 ? 47.389 21.810 77.789 1.00 47.48 330 ALA A O 1
ATOM 2358 N N . GLY A 1 352 ? 46.285 19.921 78.377 1.00 43.95 331 GLY A N 1
ATOM 2359 C CA . GLY A 1 352 ? 47.384 19.388 79.169 1.00 40.61 331 GLY A CA 1
ATOM 2360 C C . GLY A 1 352 ? 47.250 19.469 80.678 1.00 38.12 331 GLY A C 1
ATOM 2361 O O . GLY A 1 352 ? 46.301 20.035 81.207 1.00 37.78 331 GLY A O 1
ATOM 2362 N N . PHE A 1 353 ? 48.217 18.872 81.361 1.00 35.76 332 PHE A N 1
ATOM 2363 C CA . PHE A 1 353 ? 48.273 18.873 82.806 1.00 33.46 332 PHE A CA 1
ATOM 2364 C C . PHE A 1 353 ? 49.248 19.972 83.225 1.00 32.16 332 PHE A C 1
ATOM 2365 O 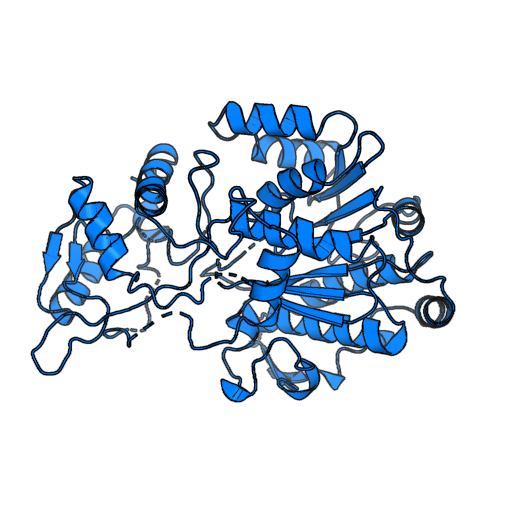O . PHE A 1 353 ? 50.386 20.004 82.755 1.00 32.48 332 PHE A O 1
ATOM 2373 N N . ALA A 1 354 ? 48.803 20.864 84.099 1.00 29.96 333 ALA A N 1
ATOM 2374 C CA . ALA A 1 354 ? 49.660 21.957 84.566 1.00 29.25 333 ALA A CA 1
ATOM 2375 C C . ALA A 1 354 ? 49.645 22.081 86.080 1.00 28.27 333 ALA A C 1
ATOM 2376 O O . ALA A 1 354 ? 48.586 22.044 86.704 1.00 27.90 333 ALA A O 1
ATOM 2378 N N . THR A 1 355 ? 50.832 22.215 86.658 1.00 28.44 334 THR A N 1
ATOM 2379 C CA . THR A 1 355 ? 50.991 22.522 88.078 1.00 28.32 334 THR A CA 1
ATOM 2380 C C . THR A 1 355 ? 51.653 23.884 88.244 1.00 28.34 334 THR A C 1
ATOM 2381 O O . THR A 1 355 ? 52.568 24.230 87.489 1.00 28.38 334 THR A O 1
ATOM 2385 N N . TYR A 1 356 ? 51.184 24.646 89.231 1.00 27.49 335 TYR A N 1
ATOM 2386 C CA . TYR A 1 356 ? 51.756 25.945 89.540 1.00 27.60 335 TYR A CA 1
ATOM 2387 C C . TYR A 1 356 ? 52.091 26.036 91.015 1.00 27.71 335 TYR A C 1
ATOM 2388 O O . TYR A 1 356 ? 51.274 25.682 91.848 1.00 27.46 335 TYR A O 1
ATOM 2397 N N . HIS A 1 357 ? 53.296 26.509 91.329 1.00 28.09 336 HIS A N 1
ATOM 2398 C CA . HIS A 1 357 ? 53.668 26.735 92.717 1.00 28.17 336 HIS A CA 1
ATOM 2399 C C . HIS A 1 357 ? 53.276 28.135 93.116 1.00 28.24 336 HIS A C 1
ATOM 2400 O O . HIS A 1 357 ? 53.997 29.093 92.829 1.00 28.16 336 HIS A O 1
ATOM 2407 N N . VAL A 1 358 ? 52.118 28.245 93.767 1.00 28.43 337 VAL A N 1
ATOM 2408 C CA . VAL A 1 358 ? 51.575 29.541 94.156 1.00 28.75 337 VAL A CA 1
ATOM 2409 C C . VAL A 1 358 ? 52.246 29.973 95.447 1.00 29.27 337 VAL A C 1
ATOM 2410 O O . VAL A 1 358 ? 51.736 29.752 96.534 1.00 29.79 337 VAL A O 1
ATOM 2422 N N . ASN A 1 360 ? 55.504 32.745 97.320 1.00 30.73 339 ASN A N 1
ATOM 2423 C CA . ASN A 1 360 ? 56.270 33.974 97.287 1.00 31.14 339 ASN A CA 1
ATOM 2424 C C . ASN A 1 360 ? 57.762 33.599 97.226 1.00 31.73 339 ASN A C 1
ATOM 2425 O O . ASN A 1 360 ? 58.303 33.115 98.209 1.00 31.62 339 ASN A O 1
ATOM 2430 N N . PRO A 1 361 ? 58.422 33.803 96.072 1.00 32.73 340 PRO A N 1
ATOM 2431 C CA . PRO A 1 361 ? 59.808 33.338 95.895 1.00 34.08 340 PRO A CA 1
ATOM 2432 C C . PRO A 1 361 ? 60.862 34.438 95.992 1.00 34.99 340 PRO A C 1
ATOM 2433 O O . PRO A 1 361 ? 62.045 34.183 95.737 1.00 35.92 340 PRO A O 1
ATOM 2437 N N . HIS A 1 362 ? 60.438 35.644 96.347 1.00 35.18 341 HIS A N 1
ATOM 2438 C CA . HIS A 1 362 ? 61.340 36.786 96.376 1.00 35.82 341 HIS A CA 1
ATOM 2439 C C . HIS A 1 362 ? 62.433 36.638 97.422 1.00 36.35 341 HIS A C 1
ATOM 2440 O O . HIS A 1 362 ? 62.190 36.204 98.550 1.00 35.87 341 HIS A O 1
ATOM 2447 N N . ASP A 1 363 ? 63.647 36.988 97.018 1.00 37.50 342 ASP A N 1
ATOM 2448 C CA . ASP A 1 363 ? 64.766 37.154 97.935 1.00 38.26 342 ASP A CA 1
ATOM 2449 C C . ASP A 1 363 ? 64.771 38.649 98.308 1.00 37.68 342 ASP A C 1
ATOM 2450 O O . ASP A 1 363 ? 65.562 39.436 97.787 1.00 38.48 342 ASP A O 1
ATOM 2455 N N . ASP A 1 364 ? 63.849 39.018 99.198 1.00 36.53 343 ASP A N 1
ATOM 2456 C CA . ASP A 1 364 ? 63.540 40.409 99.515 1.00 35.46 343 ASP A CA 1
ATOM 2457 C C . ASP A 1 364 ? 63.945 40.805 100.933 1.00 35.55 343 ASP A C 1
ATOM 2458 O O . ASP A 1 364 ? 63.799 41.970 101.337 1.00 35.54 343 ASP A O 1
ATOM 2463 N N . GLY A 1 365 ? 64.448 39.833 101.681 1.00 35.19 344 GLY A N 1
ATOM 2464 C CA . GLY A 1 365 ? 64.854 40.052 103.054 1.00 35.44 344 GLY A CA 1
ATOM 2465 C C . GLY A 1 365 ? 63.666 40.337 103.948 1.00 35.06 344 GLY A C 1
ATOM 2466 O O . GLY A 1 365 ? 63.811 40.995 104.979 1.00 35.63 344 GLY A O 1
ATOM 2467 N N . ILE A 1 366 ? 62.489 39.851 103.554 1.00 34.29 345 ILE A N 1
ATOM 2468 C CA . ILE A 1 366 ? 61.267 40.092 104.322 1.00 33.57 345 ILE A CA 1
ATOM 2469 C C . ILE A 1 366 ? 60.731 38.804 104.954 1.00 33.32 345 ILE A C 1
ATOM 2470 O O . ILE A 1 366 ? 60.080 37.988 104.307 1.00 33.36 345 ILE A O 1
ATOM 2475 N N . GLY A 1 367 ? 61.058 38.635 106.231 1.00 33.59 346 GLY A N 1
ATOM 2476 C CA . GLY A 1 367 ? 60.710 37.451 107.001 1.00 33.23 346 GLY A CA 1
ATOM 2477 C C . GLY A 1 367 ? 60.017 37.790 108.302 1.00 33.03 346 GLY A C 1
ATOM 2478 O O . GLY A 1 367 ? 59.549 38.913 108.498 1.00 33.08 346 GLY A O 1
ATOM 2479 N N . LEU A 1 368 ? 59.949 36.809 109.190 1.00 33.12 347 LEU A N 1
ATOM 2480 C CA . LEU A 1 368 ? 59.260 36.957 110.463 1.00 33.65 347 LEU A CA 1
ATOM 2481 C C . LEU A 1 368 ? 59.725 38.151 111.314 1.00 34.07 347 LEU A C 1
ATOM 2482 O O . LEU A 1 368 ? 58.893 38.836 111.933 1.00 34.37 347 LEU A O 1
ATOM 2487 N N . ASP A 1 369 ? 61.034 38.402 111.347 1.00 34.00 348 ASP A N 1
ATOM 2488 C CA . ASP A 1 369 ? 61.587 39.521 112.126 1.00 34.00 348 ASP A CA 1
ATOM 2489 C C . ASP A 1 369 ? 61.085 40.868 111.631 1.00 33.55 348 ASP A C 1
ATOM 2490 O O . ASP A 1 369 ? 60.855 41.773 112.426 1.00 33.67 348 ASP A O 1
ATOM 2495 N N . GLU A 1 370 ? 60.918 40.994 110.316 1.00 33.57 349 GLU A N 1
ATOM 2496 C CA . GLU A 1 370 ? 60.360 42.213 109.717 1.00 33.48 349 GLU A CA 1
ATOM 2497 C C . GLU A 1 370 ? 58.899 42.397 110.099 1.00 32.98 349 GLU A C 1
ATOM 2498 O O . GLU A 1 370 ? 58.455 43.528 110.256 1.00 33.06 349 GLU A O 1
ATOM 2504 N N . TYR A 1 371 ? 58.158 41.286 110.223 1.00 32.31 350 TYR A N 1
ATOM 2505 C CA . TYR A 1 371 ? 56.743 41.343 110.582 1.00 31.94 350 TYR A CA 1
ATOM 2506 C C . TYR A 1 371 ? 56.644 41.917 111.972 1.00 32.14 350 TYR A C 1
ATOM 2507 O O . TYR A 1 371 ? 55.837 42.801 112.209 1.00 32.25 350 TYR A O 1
ATOM 2516 N N . VAL A 1 372 ? 57.488 41.409 112.870 1.00 32.43 351 VAL A N 1
ATOM 2517 C CA . VAL A 1 372 ? 57.601 41.909 114.234 1.00 33.10 351 VAL A CA 1
ATOM 2518 C C . VAL A 1 372 ? 58.010 43.384 114.238 1.00 33.55 351 VAL A C 1
ATOM 2519 O O . VAL A 1 372 ? 57.378 44.192 114.930 1.00 33.47 351 VAL A O 1
ATOM 2523 N N . ASP A 1 373 ? 59.027 43.736 113.446 1.00 33.89 352 ASP A N 1
ATOM 2524 C CA . ASP A 1 373 ? 59.425 45.146 113.295 1.00 34.50 352 ASP A CA 1
ATOM 2525 C C . ASP A 1 373 ? 58.220 46.016 112.995 1.00 34.39 352 ASP A C 1
ATOM 2526 O O . ASP A 1 373 ? 58.014 47.035 113.651 1.00 34.88 352 ASP A O 1
ATOM 2531 N N . TRP A 1 374 ? 57.417 45.596 112.020 1.00 33.83 353 TRP A N 1
ATOM 2532 C CA . TRP A 1 374 ? 56.255 46.376 111.583 1.00 34.26 353 TRP A CA 1
ATOM 2533 C C . TRP A 1 374 ? 55.194 46.578 112.670 1.00 34.23 353 TRP A C 1
ATOM 2534 O O . TRP A 1 374 ? 54.586 47.645 112.756 1.00 34.96 353 TRP A O 1
ATOM 2545 N N . LEU A 1 375 ? 54.972 45.550 113.481 1.00 34.22 354 LEU A N 1
ATOM 2546 C CA . LEU A 1 375 ? 54.048 45.618 114.613 1.00 34.89 354 LEU A CA 1
ATOM 2547 C C . LEU A 1 375 ? 54.549 46.590 115.678 1.00 35.18 354 LEU A C 1
ATOM 2548 O O . LEU A 1 375 ? 53.791 47.438 116.152 1.00 34.68 354 LEU A O 1
ATOM 2553 N N . ILE A 1 376 ? 55.825 46.456 116.042 1.00 35.89 355 ILE A N 1
ATOM 2554 C CA . ILE A 1 376 ? 56.467 47.384 116.977 1.00 37.38 355 ILE A CA 1
ATOM 2555 C C . ILE A 1 376 ? 56.386 48.835 116.472 1.00 38.16 355 ILE A C 1
ATOM 2556 O O . ILE A 1 376 ? 56.001 49.730 117.219 1.00 38.30 355 ILE A O 1
ATOM 2561 N N . GLU A 1 377 ? 56.714 49.046 115.196 1.00 38.85 356 GLU A N 1
ATOM 2562 C CA . GLU A 1 377 ? 56.736 50.388 114.600 1.00 39.98 356 GLU A CA 1
ATOM 2563 C C . GLU A 1 377 ? 55.355 51.017 114.497 1.00 40.22 356 GLU A C 1
ATOM 2564 O O . GLU A 1 377 ? 55.228 52.243 114.474 1.00 40.96 356 GLU A O 1
ATOM 2570 N N . ALA A 1 378 ? 54.326 50.179 114.431 1.00 39.98 357 ALA A N 1
ATOM 2571 C CA . ALA A 1 378 ? 52.946 50.661 114.411 1.00 39.85 357 ALA A CA 1
ATOM 2572 C C . ALA A 1 378 ? 52.462 51.105 115.803 1.00 40.06 357 ALA A C 1
ATOM 2573 O O . ALA A 1 378 ? 51.370 51.664 115.927 1.00 40.59 357 ALA A O 1
ATOM 2575 N N . GLY A 1 379 ? 53.276 50.863 116.832 1.00 39.81 358 GLY A N 1
ATOM 2576 C CA . GLY A 1 379 ? 52.980 51.293 118.205 1.00 39.91 358 GLY A CA 1
ATOM 2577 C C . GLY A 1 379 ? 52.284 50.258 119.085 1.00 40.30 358 GLY A C 1
ATOM 2578 O O . GLY A 1 379 ? 51.798 50.593 120.177 1.00 40.13 358 GLY A O 1
ATOM 2579 N N . TYR A 1 380 ? 52.228 49.007 118.618 1.00 39.61 359 TYR A N 1
ATOM 2580 C CA . TYR A 1 380 ? 51.637 47.927 119.400 1.00 40.03 359 TYR A CA 1
ATOM 2581 C C . TYR A 1 380 ? 52.517 47.476 120.551 1.00 40.74 359 TYR A C 1
ATOM 2582 O O . TYR A 1 380 ? 53.738 47.435 120.410 1.00 40.81 359 TYR A O 1
ATOM 2591 N N . PRO A 1 381 ? 51.891 47.106 121.688 1.00 41.79 360 PRO A N 1
ATOM 2592 C CA . PRO A 1 381 ? 52.654 46.802 122.894 1.00 42.84 360 PRO A CA 1
ATOM 2593 C C . PRO A 1 381 ? 53.369 45.462 122.787 1.00 43.35 360 PRO A C 1
ATOM 2594 O O . PRO A 1 381 ? 52.973 44.474 123.406 1.00 43.82 360 PRO A O 1
ATOM 2598 N N . ILE A 1 382 ? 54.413 45.451 121.972 1.00 44.22 361 ILE A N 1
ATOM 2599 C CA . ILE A 1 382 ? 55.279 44.299 121.825 1.00 45.32 361 ILE A CA 1
ATOM 2600 C C . ILE A 1 382 ? 56.737 44.730 121.972 1.00 46.10 361 ILE A C 1
ATOM 2601 O O . ILE A 1 382 ? 57.163 45.713 121.383 1.00 45.78 361 ILE A O 1
ATOM 2606 N N . ARG A 1 383 ? 57.479 44.002 122.795 1.00 47.57 362 ARG A N 1
ATOM 2607 C CA . ARG A 1 383 ? 58.906 44.245 122.991 1.00 49.44 362 ARG A CA 1
ATOM 2608 C C . ARG A 1 383 ? 59.655 42.944 122.751 1.00 50.14 362 ARG A C 1
ATOM 2609 O O . ARG A 1 383 ? 59.041 41.880 122.671 1.00 50.43 362 ARG A O 1
ATOM 2617 N N . ARG A 1 384 ? 60.975 43.006 122.639 1.00 51.79 363 ARG A N 1
ATOM 2618 C CA . ARG A 1 384 ? 61.721 41.776 122.388 1.00 53.25 363 ARG A CA 1
ATOM 2619 C C . ARG A 1 384 ? 62.843 41.459 123.372 1.00 54.81 363 ARG A C 1
ATOM 2620 O O . ARG A 1 384 ? 63.527 42.350 123.875 1.00 55.18 363 ARG A O 1
ATOM 2628 N N . ILE A 1 385 ? 62.977 40.164 123.653 1.00 56.09 364 ILE A N 1
ATOM 2629 C CA . ILE A 1 385 ? 64.044 39.612 124.475 1.00 57.88 364 ILE A CA 1
ATOM 2630 C C . ILE A 1 385 ? 65.216 39.235 123.573 1.00 58.68 364 ILE A C 1
ATOM 2631 O O . ILE A 1 385 ? 65.019 38.623 122.524 1.00 58.49 364 ILE A O 1
ATOM 2636 N N . ASP A 1 386 ? 66.428 39.588 123.996 1.00 60.27 365 ASP A N 1
ATOM 2637 C CA . ASP A 1 386 ? 67.646 39.272 123.253 1.00 61.40 365 ASP A CA 1
ATOM 2638 C C . ASP A 1 386 ? 67.887 37.776 123.078 1.00 61.94 365 ASP A C 1
ATOM 2639 O O . ASP A 1 386 ? 67.999 37.290 121.949 1.00 61.76 365 ASP A O 1
ATOM 2644 N N . ASP A 1 387 ? 67.971 37.050 124.187 1.00 62.93 366 ASP A N 1
ATOM 2645 C CA . ASP A 1 387 ? 68.266 35.627 124.121 1.00 63.93 366 ASP A CA 1
ATOM 2646 C C . ASP A 1 387 ? 67.017 34.851 123.733 1.00 63.21 366 ASP A C 1
ATOM 2647 O O . ASP A 1 387 ? 66.043 34.816 124.490 1.00 63.39 366 ASP A O 1
ATOM 2652 N N . PHE A 1 388 ? 67.053 34.246 122.544 1.00 62.78 367 PHE A N 1
ATOM 2653 C CA . PHE A 1 388 ? 65.949 33.430 122.021 1.00 62.02 367 PHE A CA 1
ATOM 2654 C C . PHE A 1 388 ? 65.418 32.450 123.067 1.00 62.07 367 PHE A C 1
ATOM 2655 O O . PHE A 1 388 ? 64.207 32.341 123.263 1.00 61.73 367 PHE A O 1
ATOM 2663 N N . ALA A 1 389 ? 66.336 31.753 123.736 1.00 62.75 368 ALA A N 1
ATOM 2664 C CA . ALA A 1 389 ? 66.004 30.750 124.751 1.00 63.02 368 ALA A CA 1
ATOM 2665 C C . ALA A 1 389 ? 65.142 31.299 125.891 1.00 62.78 368 ALA A C 1
ATOM 2666 O O . ALA A 1 389 ? 64.129 30.689 126.260 1.00 62.78 368 ALA A O 1
ATOM 2668 N N . GLU A 1 390 ? 65.543 32.446 126.443 1.00 62.47 369 GLU A N 1
ATOM 2669 C CA . GLU A 1 390 ? 64.759 33.108 127.482 1.00 62.02 369 GLU A CA 1
ATOM 2670 C C . GLU A 1 390 ? 63.382 33.489 126.933 1.00 60.88 369 GLU A C 1
ATOM 2671 O O . GLU A 1 390 ? 62.356 33.105 127.508 1.00 60.79 369 GLU A O 1
ATOM 2677 N N . TRP A 1 391 ? 63.361 34.207 125.807 1.00 59.68 370 TRP A N 1
ATOM 2678 C CA . TRP A 1 391 ? 62.097 34.599 125.179 1.00 58.08 370 TRP A CA 1
ATOM 2679 C C . TRP A 1 391 ? 61.122 33.439 125.191 1.00 57.84 370 TRP A C 1
ATOM 2680 O O . TRP A 1 391 ? 59.982 33.585 125.627 1.00 57.84 370 TRP A O 1
ATOM 2691 N N . LEU A 1 392 ? 61.601 32.292 124.717 1.00 57.84 371 LEU A N 1
ATOM 2692 C CA . LEU A 1 392 ? 60.792 31.097 124.513 1.00 57.60 371 LEU A CA 1
ATOM 2693 C C . LEU A 1 392 ? 60.222 30.511 125.804 1.00 58.03 371 LEU A C 1
ATOM 2694 O O . LEU A 1 392 ? 59.070 30.074 125.832 1.00 57.93 371 LEU A O 1
ATOM 2699 N N . GLN A 1 393 ? 61.032 30.494 126.861 1.00 58.68 372 GLN A N 1
ATOM 2700 C CA . GLN A 1 393 ? 60.576 30.044 128.172 1.00 59.18 372 GLN A CA 1
ATOM 2701 C C . GLN A 1 393 ? 59.475 30.966 128.691 1.00 58.78 372 GLN A C 1
ATOM 2702 O O . GLN A 1 393 ? 58.428 30.496 129.156 1.00 58.86 372 GLN A O 1
ATOM 2708 N N . ARG A 1 394 ? 59.720 32.274 128.593 1.00 58.02 373 ARG A N 1
ATOM 2709 C CA . ARG A 1 394 ? 58.766 33.297 129.025 1.00 57.56 373 ARG A CA 1
ATOM 2710 C C . ARG A 1 394 ? 57.496 33.301 128.178 1.00 56.21 373 ARG A C 1
ATOM 2711 O O . ARG A 1 394 ? 56.390 33.390 128.716 1.00 56.45 373 ARG A O 1
ATOM 2719 N N . PHE A 1 395 ? 57.670 33.195 126.859 1.00 54.82 374 PHE A N 1
ATOM 2720 C CA . PHE A 1 395 ? 56.569 33.166 125.883 1.00 53.25 374 PHE A CA 1
ATOM 2721 C C . PHE A 1 395 ? 55.585 32.051 126.213 1.00 53.24 374 PHE A C 1
ATOM 2722 O O . PHE A 1 395 ? 54.381 32.288 126.335 1.00 52.88 374 PHE A O 1
ATOM 2730 N N . GLU A 1 396 ? 56.114 30.842 126.375 1.00 53.64 375 GLU A N 1
ATOM 2731 C CA . GLU A 1 396 ? 55.312 29.674 126.736 1.00 54.17 375 GLU A CA 1
ATOM 2732 C C . GLU A 1 396 ? 54.592 29.871 128.075 1.00 54.11 375 GLU A C 1
ATOM 2733 O O . GLU A 1 396 ? 53.394 29.604 128.186 1.00 54.37 375 GLU A O 1
ATOM 2739 N N . ALA A 1 397 ? 55.324 30.353 129.075 1.00 54.06 376 ALA A N 1
ATOM 2740 C CA . ALA A 1 397 ? 54.754 30.651 130.389 1.00 54.08 376 ALA A CA 1
ATOM 2741 C C . ALA A 1 397 ? 53.612 31.667 130.290 1.00 53.22 376 ALA A C 1
ATOM 2742 O O . ALA A 1 397 ? 52.520 31.446 130.834 1.00 53.28 376 ALA A O 1
ATOM 2744 N N . SER A 1 398 ? 53.870 32.762 129.573 1.00 51.79 377 SER A N 1
ATOM 2745 C CA . SER A 1 398 ? 52.904 33.851 129.423 1.00 51.01 377 SER A CA 1
ATOM 2746 C C . SER A 1 398 ? 51.634 33.442 128.646 1.00 50.26 377 SER A C 1
ATOM 2747 O O . SER A 1 398 ? 50.529 33.885 128.971 1.00 50.47 377 SER A O 1
ATOM 2750 N N . LEU A 1 399 ? 51.789 32.590 127.636 1.00 49.26 378 LEU A N 1
ATOM 2751 C CA . LEU A 1 399 ? 50.638 32.031 126.927 1.00 48.60 378 LEU A CA 1
ATOM 2752 C C . LEU A 1 399 ? 49.741 31.210 127.866 1.00 49.14 378 LEU A C 1
ATOM 2753 O O . LEU A 1 399 ? 48.511 31.247 127.755 1.00 48.70 378 LEU A O 1
ATOM 2758 N N . GLY A 1 400 ? 50.366 30.491 128.798 1.00 49.81 379 GLY A N 1
ATOM 2759 C CA . GLY A 1 400 ? 49.642 29.725 129.817 1.00 50.84 379 GLY A CA 1
ATOM 2760 C C . GLY A 1 400 ? 48.827 30.582 130.776 1.00 51.45 379 GLY A C 1
ATOM 2761 O O . GLY A 1 400 ? 47.919 30.078 131.450 1.00 51.83 379 GLY A O 1
ATOM 2762 N N . ALA A 1 401 ? 49.152 31.875 130.835 1.00 51.25 380 ALA A N 1
ATOM 2763 C CA . ALA A 1 401 ? 48.504 32.806 131.753 1.00 51.78 380 ALA A CA 1
ATOM 2764 C C . ALA A 1 401 ? 47.332 33.553 131.116 1.00 51.77 380 ALA A C 1
ATOM 2765 O O . ALA A 1 401 ? 46.615 34.303 131.797 1.00 52.38 380 ALA A O 1
ATOM 2767 N N . LEU A 1 402 ? 47.142 33.352 129.815 1.00 51.00 381 LEU A N 1
ATOM 2768 C CA . LEU A 1 402 ? 46.092 34.036 129.065 1.00 50.41 381 LEU A CA 1
ATOM 2769 C C . LEU A 1 402 ? 44.719 33.443 129.375 1.00 50.85 381 LEU A C 1
ATOM 2770 O O . LEU A 1 402 ? 44.639 32.333 129.904 1.00 50.82 381 LEU A O 1
ATOM 2775 N N . PRO A 1 403 ? 43.635 34.185 129.051 1.00 50.72 382 PRO A N 1
ATOM 2776 C CA . PRO A 1 403 ? 42.283 33.656 129.177 1.00 51.13 382 PRO A CA 1
ATOM 2777 C C . PRO A 1 403 ? 42.027 32.479 128.224 1.00 51.05 382 PRO A C 1
ATOM 2778 O O . PRO A 1 403 ? 42.613 32.425 127.129 1.00 50.38 382 PRO A O 1
ATOM 2782 N N . ASP A 1 404 ? 41.155 31.565 128.663 1.00 51.36 383 ASP A N 1
ATOM 2783 C CA . ASP A 1 404 ? 40.803 30.320 127.963 1.00 51.16 383 ASP A CA 1
ATOM 2784 C C . ASP A 1 404 ? 40.734 30.431 126.435 1.00 49.69 383 ASP A C 1
ATOM 2785 O O . ASP A 1 404 ? 41.433 29.703 125.728 1.00 48.98 383 ASP A O 1
ATOM 2790 N N . ARG A 1 405 ? 39.867 31.318 125.943 1.00 49.38 384 ARG A N 1
ATOM 2791 C CA . ARG A 1 405 ? 39.645 31.483 124.508 1.00 48.84 384 ARG A CA 1
ATOM 2792 C C . ARG A 1 405 ? 40.930 31.867 123.791 1.00 48.14 384 ARG A C 1
ATOM 2793 O O . ARG A 1 405 ? 41.296 31.230 122.800 1.00 47.60 384 ARG A O 1
ATOM 2801 N N . GLN A 1 406 ? 41.620 32.886 124.307 1.00 48.28 385 GLN A N 1
ATOM 2802 C CA . GLN A 1 406 ? 42.884 33.358 123.727 1.00 47.88 385 GLN A CA 1
ATOM 2803 C C . GLN A 1 406 ? 43.904 32.231 123.626 1.00 47.52 385 GLN A C 1
ATOM 2804 O O . GLN A 1 406 ? 44.430 31.943 122.554 1.00 46.74 385 GLN A O 1
ATOM 2810 N N . ARG A 1 407 ? 44.166 31.597 124.763 1.00 48.09 386 ARG A N 1
ATOM 2811 C CA . ARG A 1 407 ? 45.089 30.478 124.860 1.00 48.01 386 ARG A CA 1
ATOM 2812 C C . ARG A 1 407 ? 44.793 29.402 123.801 1.00 47.50 386 ARG A C 1
ATOM 2813 O O . ARG A 1 407 ? 45.710 28.821 123.218 1.00 47.01 386 ARG A O 1
ATOM 2821 N N . ARG A 1 408 ? 43.506 29.173 123.547 1.00 47.20 387 ARG A N 1
ATOM 2822 C CA . ARG A 1 408 ? 43.035 28.137 122.633 1.00 46.84 387 ARG A CA 1
ATOM 2823 C C . ARG A 1 408 ? 43.343 28.495 121.170 1.00 46.05 387 ARG A C 1
ATOM 2824 O O . ARG A 1 408 ? 43.708 27.621 120.371 1.00 45.78 387 ARG A O 1
ATOM 2832 N N . HIS A 1 409 ? 43.196 29.780 120.840 1.00 45.36 388 HIS A N 1
ATOM 2833 C CA . HIS A 1 409 ? 43.419 30.294 119.490 1.00 44.40 388 HIS A CA 1
ATOM 2834 C C . HIS A 1 409 ? 44.836 30.820 119.299 1.00 43.91 388 HIS A C 1
ATOM 2835 O O . HIS A 1 409 ? 45.154 31.434 118.275 1.00 43.42 388 HIS A O 1
ATOM 2842 N N . SER A 1 410 ? 45.688 30.567 120.283 1.00 44.09 389 SER A N 1
ATOM 2843 C CA . SER A 1 410 ? 47.074 30.995 120.222 1.00 43.82 389 SER A CA 1
ATOM 2844 C C . SER A 1 410 ? 47.934 29.905 119.588 1.00 44.29 389 SER A C 1
ATOM 2845 O O . SER A 1 410 ? 47.410 28.928 119.039 1.00 44.15 389 SER A O 1
ATOM 2848 N N . VAL A 1 411 ? 49.249 30.083 119.682 1.00 44.85 390 VAL A N 1
ATOM 2849 C CA . VAL A 1 411 ? 50.232 29.109 119.223 1.00 45.68 390 VAL A CA 1
ATOM 2850 C C . VAL A 1 411 ? 50.576 28.060 120.312 1.00 47.41 390 VAL A C 1
ATOM 2851 O O . VAL A 1 411 ? 51.276 27.079 120.045 1.00 47.33 390 VAL A O 1
ATOM 2855 N N . LEU A 1 412 ? 50.075 28.265 121.530 1.00 49.19 391 LEU A N 1
ATOM 2856 C CA . LEU A 1 412 ? 50.395 27.368 122.656 1.00 51.58 391 LEU A CA 1
ATOM 2857 C C . LEU A 1 412 ? 50.040 25.884 122.454 1.00 52.97 391 LEU A C 1
ATOM 2858 O O . LEU A 1 412 ? 50.840 25.025 122.828 1.00 53.49 391 LEU A O 1
ATOM 2863 N N . PRO A 1 413 ? 48.854 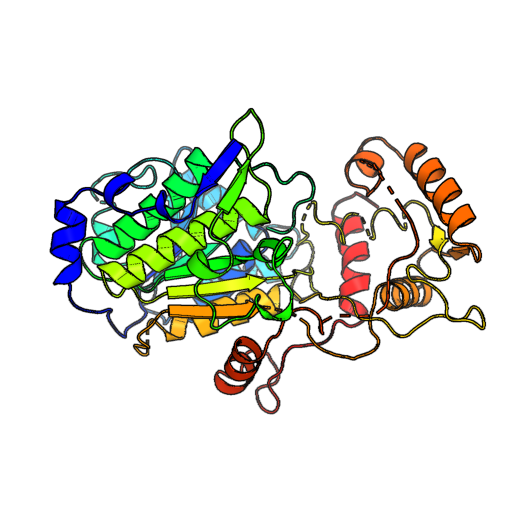25.572 121.881 1.00 54.08 392 PRO A N 1
ATOM 2864 C CA . PRO A 1 413 ? 48.572 24.160 121.603 1.00 55.72 392 PRO A CA 1
ATOM 2865 C C . PRO A 1 413 ? 49.641 23.508 120.728 1.00 57.28 392 PRO A C 1
ATOM 2866 O O . PRO A 1 413 ? 50.062 22.388 121.023 1.00 57.72 392 PRO A O 1
ATOM 2878 N N . LEU A 1 415 ? 52.517 23.339 120.746 1.00 64.69 394 LEU A N 1
ATOM 2879 C CA . LEU A 1 415 ? 53.643 22.809 121.533 1.00 66.53 394 LEU A CA 1
ATOM 2880 C C . LEU A 1 415 ? 54.031 21.363 121.182 1.00 67.62 394 LEU A C 1
ATOM 2881 O O . LEU A 1 415 ? 53.167 20.512 120.901 1.00 67.97 394 LEU A O 1
ATOM 2886 N N . LEU A 1 416 ? 55.338 21.097 121.223 1.00 68.47 395 LEU A N 1
ATOM 2887 C CA . LEU A 1 416 ? 55.885 19.764 120.959 1.00 69.15 395 LEU A CA 1
ATOM 2888 C C . LEU A 1 416 ? 57.235 19.593 121.645 1.00 69.83 395 LEU A C 1
ATOM 2889 O O . LEU A 1 416 ? 57.309 19.444 122.862 1.00 70.56 395 LEU A O 1
ATOM 2894 N N . ASN A 1 419 ? 60.536 25.204 119.204 1.00 81.25 398 ASN A N 1
ATOM 2895 C CA . ASN A 1 419 ? 61.614 24.234 119.363 1.00 82.10 398 ASN A CA 1
ATOM 2896 C C . ASN A 1 419 ? 62.983 24.908 119.479 1.00 82.47 398 ASN A C 1
ATOM 2897 O O . ASN A 1 419 ? 63.596 24.893 120.551 1.00 83.24 398 ASN A O 1
ATOM 2902 N N . SER A 1 420 ? 63.452 25.493 118.376 1.00 81.97 399 SER A N 1
ATOM 2903 C CA . SER A 1 420 ? 64.725 26.221 118.337 1.00 82.35 399 SER A CA 1
ATOM 2904 C C . SER A 1 420 ? 64.704 27.279 117.235 1.00 81.69 399 SER A C 1
ATOM 2905 O O . SER A 1 420 ? 63.807 27.271 116.384 1.00 81.01 399 SER A O 1
ATOM 2908 N N . GLN A 1 421 ? 65.686 28.183 117.255 1.00 81.86 400 GLN A N 1
ATOM 2909 C CA . GLN A 1 421 ? 65.796 29.246 116.252 1.00 81.44 400 GLN A CA 1
ATOM 2910 C C . GLN A 1 421 ? 65.687 28.676 114.835 1.00 81.21 400 GLN A C 1
ATOM 2911 O O . GLN A 1 421 ? 66.215 27.598 114.562 1.00 81.67 400 GLN A O 1
ATOM 2917 N N . ARG A 1 422 ? 64.992 29.389 113.946 1.00 80.62 401 ARG A N 1
ATOM 2918 C CA . ARG A 1 422 ? 64.735 28.915 112.576 1.00 80.42 401 ARG A CA 1
ATOM 2919 C C . ARG A 1 422 ? 66.032 28.767 111.751 1.00 81.07 401 ARG A C 1
ATOM 2920 O O . ARG A 1 422 ? 67.118 28.605 112.320 1.00 81.99 401 ARG A O 1
ATOM 2928 N N . LEU A 1 423 ? 65.928 28.804 110.422 1.00 80.80 402 LEU A N 1
ATOM 2929 C CA . LEU A 1 423 ? 67.123 28.719 109.573 1.00 81.47 402 LEU A CA 1
ATOM 2930 C C . LEU A 1 423 ? 66.972 29.462 108.246 1.00 81.02 402 LEU A C 1
ATOM 2931 O O . LEU A 1 423 ? 66.244 29.017 107.357 1.00 80.62 402 LEU A O 1
ATOM 2936 N N . GLN A 1 424 ? 67.664 30.595 108.135 1.00 81.21 403 GLN A N 1
ATOM 2937 C CA . GLN A 1 424 ? 67.746 31.371 106.892 1.00 81.12 403 GLN A CA 1
ATOM 2938 C C . GLN A 1 424 ? 68.696 32.545 107.080 1.00 81.59 403 GLN A C 1
ATOM 2939 O O . GLN A 1 424 ? 68.737 33.150 108.152 1.00 81.75 403 GLN A O 1
ATOM 2945 N N . GLY A 1 431 ? 59.890 30.904 98.532 1.00 57.76 410 GLY A N 1
ATOM 2946 C CA . GLY A 1 431 ? 61.290 31.127 98.846 1.00 58.45 410 GLY A CA 1
ATOM 2947 C C . GLY A 1 431 ? 62.217 30.643 97.748 1.00 59.02 410 GLY A C 1
ATOM 2948 O O . GLY A 1 431 ? 61.910 30.751 96.556 1.00 59.27 410 GLY A O 1
ATOM 2949 N N . CYS A 1 432 ? 63.364 30.117 98.157 1.00 59.32 411 CYS A N 1
ATOM 2950 C CA . CYS A 1 432 ? 64.335 29.536 97.234 1.00 59.39 411 CYS A CA 1
ATOM 2951 C C . CYS A 1 432 ? 64.382 28.020 97.405 1.00 58.38 411 CYS A C 1
ATOM 2952 O O . CYS A 1 432 ? 65.252 27.350 96.840 1.00 59.11 411 CYS A O 1
ATOM 2955 N N . SER A 1 433 ? 63.450 27.490 98.196 1.00 56.39 412 SER A N 1
ATOM 2956 C CA . SER A 1 433 ? 63.335 26.051 98.396 1.00 54.91 412 SER A CA 1
ATOM 2957 C C . SER A 1 433 ? 62.706 25.404 97.164 1.00 52.95 412 SER A C 1
ATOM 2958 O O . SER A 1 433 ? 63.365 24.641 96.448 1.00 53.34 412 SER A O 1
ATOM 2961 N N . ALA A 1 434 ? 61.431 25.721 96.932 1.00 49.71 413 ALA A N 1
ATOM 2962 C CA . ALA A 1 434 ? 60.673 25.167 95.820 1.00 46.91 413 ALA A CA 1
ATOM 2963 C C . ALA A 1 434 ? 60.645 26.156 94.651 1.00 44.80 413 ALA A C 1
ATOM 2964 O O . ALA A 1 434 ? 60.524 27.368 94.862 1.00 44.66 413 ALA A O 1
ATOM 2966 N N . PRO A 1 435 ? 60.774 25.648 93.415 1.00 42.53 414 PRO A N 1
ATOM 2967 C CA . PRO A 1 435 ? 60.837 26.564 92.286 1.00 40.78 414 PRO A CA 1
ATOM 2968 C C . PRO A 1 435 ? 59.453 27.081 91.912 1.00 38.37 414 PRO A C 1
ATOM 2969 O O . PRO A 1 435 ? 58.449 26.442 92.218 1.00 37.41 414 PRO A O 1
ATOM 2973 N N . THR A 1 436 ? 59.422 28.241 91.270 1.00 36.51 415 THR A N 1
ATOM 2974 C CA . THR A 1 436 ? 58.187 28.927 90.916 1.00 34.58 415 THR A CA 1
ATOM 2975 C C . THR A 1 436 ? 58.159 29.363 89.449 1.00 34.09 415 THR A C 1
ATOM 2976 O O . THR A 1 436 ? 57.356 30.208 89.071 1.00 33.63 415 THR A O 1
ATOM 2980 N N . ASP A 1 437 ? 59.029 28.777 88.623 1.00 33.77 416 ASP A N 1
ATOM 2981 C CA . ASP A 1 437 ? 59.217 29.217 87.240 1.00 33.64 416 ASP A CA 1
ATOM 2982 C C . ASP A 1 437 ? 57.891 29.300 86.461 1.00 31.82 416 ASP A C 1
ATOM 2983 O O . ASP A 1 437 ? 57.626 30.305 85.792 1.00 31.23 416 ASP A O 1
ATOM 2988 N N . ARG A 1 438 ? 57.074 28.249 86.553 1.00 29.95 417 ARG A N 1
ATOM 2989 C CA . ARG A 1 438 ? 55.830 28.159 85.781 1.00 29.11 417 ARG A CA 1
ATOM 2990 C C . ARG A 1 438 ? 54.768 29.130 86.265 1.00 28.27 417 ARG A C 1
ATOM 2991 O O . ARG A 1 438 ? 54.121 29.781 85.458 1.00 28.12 417 ARG A O 1
ATOM 2999 N N . PHE A 1 439 ? 54.587 29.217 87.578 1.00 27.67 418 PHE A N 1
ATOM 3000 C CA . PHE A 1 439 ? 53.602 30.136 88.144 1.00 27.88 418 PHE A CA 1
ATOM 3001 C C . PHE A 1 439 ? 53.989 31.579 87.875 1.00 27.78 418 PHE A C 1
ATOM 3002 O O . PHE A 1 439 ? 53.149 32.392 87.490 1.00 27.69 418 PHE A O 1
ATOM 3010 N N . ARG A 1 440 ? 55.262 31.891 88.061 1.00 27.71 419 ARG A N 1
ATOM 3011 C CA . ARG A 1 440 ? 55.723 33.252 87.820 1.00 28.72 419 ARG A CA 1
ATOM 3012 C C . ARG A 1 440 ? 55.542 33.698 86.378 1.00 28.42 419 ARG A C 1
ATOM 3013 O O . ARG A 1 440 ? 55.152 34.838 86.124 1.00 29.43 419 ARG A O 1
ATOM 3021 N N . ALA A 1 441 ? 55.824 32.809 85.436 1.00 27.74 420 ALA A N 1
ATOM 3022 C CA . ALA A 1 441 ? 55.703 33.156 84.027 1.00 27.65 420 ALA A CA 1
ATOM 3023 C C . ALA A 1 441 ? 54.227 33.344 83.697 1.00 27.45 420 ALA A C 1
ATOM 3024 O O . ALA A 1 441 ? 53.868 34.225 82.906 1.00 27.12 420 ALA A O 1
ATOM 3026 N N . ALA A 1 442 ? 53.382 32.506 84.304 1.00 26.52 421 ALA A N 1
ATOM 3027 C CA . ALA A 1 442 ? 51.946 32.565 84.057 1.00 27.31 421 ALA A CA 1
ATOM 3028 C C . ALA A 1 442 ? 51.342 33.855 84.619 1.00 27.55 421 ALA A C 1
ATOM 3029 O O . ALA A 1 442 ? 50.458 34.419 84.006 1.00 27.33 421 ALA A O 1
ATOM 3031 N N . VAL A 1 443 ? 51.830 34.294 85.784 1.00 28.37 422 VAL A N 1
ATOM 3032 C CA . VAL A 1 443 ? 51.379 35.539 86.414 1.00 29.44 422 VAL A CA 1
ATOM 3033 C C . VAL A 1 443 ? 51.731 36.732 85.532 1.00 30.69 422 VAL A C 1
ATOM 3034 O O . VAL A 1 443 ? 50.892 37.609 85.299 1.00 31.05 422 VAL A O 1
ATOM 3038 N N . ARG A 1 444 ? 52.954 36.747 85.010 1.00 32.15 423 ARG A N 1
ATOM 3039 C CA . ARG A 1 444 ? 53.378 37.837 84.124 1.00 34.19 423 ARG A CA 1
ATOM 3040 C C . ARG A 1 444 ? 52.664 37.785 82.790 1.00 34.59 423 ARG A C 1
ATOM 3041 O O . ARG A 1 444 ? 52.283 38.824 82.253 1.00 35.32 423 ARG A O 1
ATOM 3049 N N . ALA A 1 445 ? 52.475 36.582 82.253 1.00 35.03 424 ALA A N 1
ATOM 3050 C CA . ALA A 1 445 ? 51.821 36.422 80.947 1.00 36.17 424 ALA A CA 1
ATOM 3051 C C . ALA A 1 445 ? 50.333 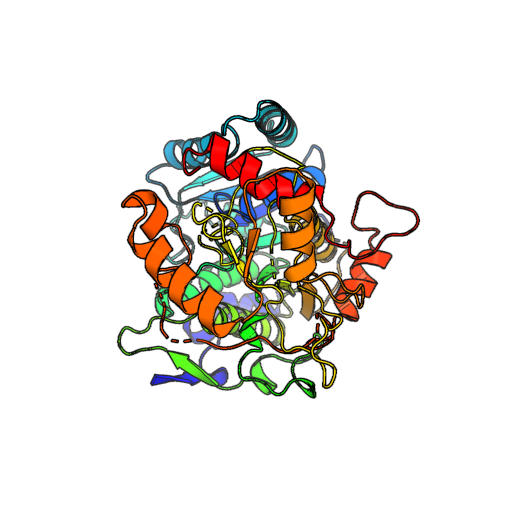36.782 80.955 1.00 36.60 424 ALA A C 1
ATOM 3052 O O . ALA A 1 445 ? 49.840 37.415 80.015 1.00 37.49 424 ALA A O 1
ATOM 3054 N N . ALA A 1 446 ? 49.618 36.348 81.989 1.00 36.24 425 ALA A N 1
ATOM 3055 C CA . ALA A 1 446 ? 48.188 36.634 82.111 1.00 37.02 425 ALA A CA 1
ATOM 3056 C C . ALA A 1 446 ? 47.908 38.001 82.758 1.00 37.74 425 ALA A C 1
ATOM 3057 O O . ALA A 1 446 ? 46.755 38.393 82.909 1.00 37.71 425 ALA A O 1
ATOM 3059 N N . LYS A 1 447 ? 48.973 38.705 83.135 1.00 39.09 426 LYS A N 1
ATOM 3060 C CA . LYS A 1 447 ? 48.902 40.012 83.807 1.00 40.62 426 LYS A CA 1
ATOM 3061 C C . LYS A 1 447 ? 48.015 39.980 85.063 1.00 40.93 426 LYS A C 1
ATOM 3062 O O . LYS A 1 447 ? 47.102 40.795 85.230 1.00 41.09 426 LYS A O 1
ATOM 3068 N N . VAL A 1 448 ? 48.310 39.018 85.935 1.00 41.29 427 VAL A N 1
ATOM 3069 C CA . VAL A 1 448 ? 47.595 38.823 87.192 1.00 42.42 427 VAL A CA 1
ATOM 3070 C C . VAL A 1 448 ? 47.975 39.909 88.212 1.00 43.78 427 VAL A C 1
ATOM 3071 O O . VAL A 1 448 ? 49.155 40.091 88.528 1.00 43.91 427 VAL A O 1
ATOM 3075 N N . GLY A 1 449 ? 46.971 40.622 88.715 1.00 45.44 428 GLY A N 1
ATOM 3076 C CA . GLY A 1 449 ? 47.182 41.659 89.728 1.00 47.57 428 GLY A CA 1
ATOM 3077 C C . GLY A 1 449 ? 46.764 43.046 89.279 1.00 49.54 428 GLY A C 1
ATOM 3078 O O . GLY A 1 449 ? 46.367 43.240 88.132 1.00 49.93 428 GLY A O 1
ATOM 3079 N N . SER A 1 450 ? 46.856 44.009 90.195 1.00 51.49 429 SER A N 1
ATOM 3080 C CA . SER A 1 450 ? 46.505 45.410 89.924 1.00 53.65 429 SER A CA 1
ATOM 3081 C C . SER A 1 450 ? 47.424 46.066 88.885 1.00 54.95 429 SER A C 1
ATOM 3082 O O . SER A 1 450 ? 46.947 46.690 87.925 1.00 55.45 429 SER A O 1
ATOM 3085 N N . ASP A 1 451 ? 48.736 45.913 89.089 1.00 56.02 430 ASP A N 1
ATOM 3086 C CA . ASP A 1 451 ? 49.766 46.511 88.232 1.00 57.26 430 ASP A CA 1
ATOM 3087 C C . ASP A 1 451 ? 49.846 45.773 86.901 1.00 57.61 430 ASP A C 1
ATOM 3088 O O . ASP A 1 451 ? 50.590 44.800 86.772 1.00 57.86 430 ASP A O 1
ATOM 3093 N N . LYS A 1 452 ? 49.087 46.251 85.914 1.00 58.29 431 LYS A N 1
ATOM 3094 C CA . LYS A 1 452 ? 49.003 45.615 84.590 1.00 58.45 431 LYS A CA 1
ATOM 3095 C C . LYS A 1 452 ? 50.207 45.872 83.678 1.00 58.78 431 LYS A C 1
ATOM 3096 O O . LYS A 1 452 ? 50.305 45.289 82.585 1.00 58.93 431 LYS A O 1
ATOM 3102 N N . ASP A 1 453 ? 51.114 46.744 84.113 1.00 58.65 432 ASP A N 1
ATOM 3103 C CA . ASP A 1 453 ? 52.303 47.060 83.321 1.00 58.72 432 ASP A CA 1
ATOM 3104 C C . ASP A 1 453 ? 53.506 46.210 83.720 1.00 57.57 432 ASP A C 1
ATOM 3105 O O . ASP A 1 453 ? 54.201 45.669 82.854 1.00 57.91 432 ASP A O 1
ATOM 3110 N N . ASN A 1 454 ? 53.737 46.092 85.028 1.00 55.97 433 ASN A N 1
ATOM 3111 C CA . ASN A 1 454 ? 54.770 45.209 85.558 1.00 54.37 433 ASN A CA 1
ATOM 3112 C C . ASN A 1 454 ? 54.162 44.141 86.479 1.00 52.41 433 ASN A C 1
ATOM 3113 O O . ASN A 1 454 ? 54.324 44.210 87.695 1.00 51.87 433 ASN A O 1
ATOM 3118 N N . PRO A 1 455 ? 53.467 43.141 85.892 1.00 50.84 434 PRO A N 1
ATOM 3119 C CA . PRO A 1 455 ? 52.768 42.142 86.699 1.00 49.15 434 PRO A CA 1
ATOM 3120 C C . PRO A 1 455 ? 53.745 41.129 87.278 1.00 47.66 434 PRO A C 1
ATOM 3121 O O . PRO A 1 455 ? 54.541 40.534 86.548 1.00 47.91 434 PRO A O 1
ATOM 3125 N N . ASP A 1 456 ? 53.694 40.942 88.585 1.00 45.68 435 ASP A N 1
ATOM 3126 C CA . ASP A 1 456 ? 54.594 40.011 89.235 1.00 44.08 435 ASP A CA 1
ATOM 3127 C C . ASP A 1 456 ? 53.964 39.530 90.520 1.00 42.24 435 ASP A C 1
ATOM 3128 O O . ASP A 1 456 ? 52.933 40.049 90.951 1.00 42.05 435 ASP A O 1
ATOM 3133 N N . ILE A 1 457 ? 54.575 38.513 91.115 1.00 40.50 436 ILE A N 1
ATOM 3134 C CA . ILE A 1 457 ? 54.180 38.049 92.432 1.00 38.20 436 ILE A CA 1
ATOM 3135 C C . ILE A 1 457 ? 54.489 39.173 93.422 1.00 37.55 436 ILE A C 1
ATOM 3136 O O . ILE A 1 457 ? 55.609 39.682 93.440 1.00 37.48 436 ILE A O 1
ATOM 3141 N N . PRO A 1 458 ? 53.486 39.584 94.222 1.00 36.38 437 PRO A N 1
ATOM 3142 C CA . PRO A 1 458 ? 53.712 40.653 95.194 1.00 35.89 437 PRO A CA 1
ATOM 3143 C C . PRO A 1 458 ? 54.630 40.259 96.348 1.00 35.45 437 PRO A C 1
ATOM 3144 O O . PRO A 1 458 ? 54.893 39.070 96.577 1.00 34.96 437 PRO A O 1
ATOM 3148 N N . HIS A 1 459 ? 55.103 41.287 97.046 1.00 35.38 438 HIS A N 1
ATOM 3149 C CA . HIS A 1 459 ? 55.799 41.173 98.312 1.00 35.03 438 HIS A CA 1
ATOM 3150 C C . HIS A 1 459 ? 54.812 41.485 99.419 1.00 34.74 438 HIS A C 1
ATOM 3151 O O . HIS A 1 459 ? 53.864 42.259 99.233 1.00 34.82 438 HIS A O 1
ATOM 3158 N N . VAL A 1 460 ? 55.052 40.895 100.580 1.00 34.33 439 VAL A N 1
ATOM 3159 C CA . VAL A 1 460 ? 54.297 41.223 101.769 1.00 33.86 439 VAL A CA 1
ATOM 3160 C C . VAL A 1 460 ? 54.789 42.576 102.283 1.00 34.28 439 VAL A C 1
ATOM 3161 O O . VAL A 1 460 ? 55.992 42.784 102.408 1.00 34.14 439 VAL A O 1
ATOM 3165 N N . SER A 1 461 ? 53.856 43.486 102.568 1.00 34.30 440 SER A N 1
ATOM 3166 C CA . SER A 1 461 ? 54.189 44.777 103.176 1.00 34.70 440 SER A CA 1
ATOM 3167 C C . SER A 1 461 ? 53.504 44.948 104.540 1.00 34.28 440 SER A C 1
ATOM 3168 O O . SER A 1 461 ? 52.705 44.100 104.966 1.00 33.91 440 SER A O 1
ATOM 3171 N N . ALA A 1 462 ? 53.829 46.048 105.216 1.00 34.17 441 ALA A N 1
ATOM 3172 C CA . ALA A 1 462 ? 53.403 46.299 106.598 1.00 33.52 441 ALA A CA 1
ATOM 3173 C C . ALA A 1 462 ? 51.895 46.338 106.820 1.00 33.00 441 ALA A C 1
ATOM 3174 O O . ALA A 1 462 ? 51.436 45.795 107.814 1.00 33.21 441 ALA A O 1
ATOM 3176 N N . PRO A 1 463 ? 51.122 46.982 105.919 1.00 32.85 442 PRO A N 1
ATOM 3177 C CA . PRO A 1 463 ? 49.671 47.057 106.180 1.00 32.97 442 PRO A CA 1
ATOM 3178 C C . PRO A 1 463 ? 48.979 45.697 106.275 1.00 32.71 442 PRO A C 1
ATOM 3179 O O . PRO A 1 463 ? 47.958 45.574 106.937 1.00 33.17 442 PRO A O 1
ATOM 3183 N N . THR A 1 464 ? 49.536 44.689 105.616 1.00 32.52 443 THR A N 1
ATOM 3184 C CA . THR A 1 464 ? 48.996 43.345 105.678 1.00 31.75 443 THR A CA 1
ATOM 3185 C C . THR A 1 464 ? 49.146 42.781 107.088 1.00 31.51 443 THR A C 1
ATOM 3186 O O . THR A 1 464 ? 48.196 42.263 107.659 1.00 31.03 443 THR A O 1
ATOM 3190 N N . ILE A 1 465 ? 50.342 42.902 107.654 1.00 31.86 444 ILE A N 1
ATOM 3191 C CA . ILE A 1 465 ? 50.597 42.390 108.996 1.00 32.30 444 ILE A CA 1
ATOM 3192 C C . ILE A 1 465 ? 49.734 43.140 110.028 1.00 32.75 444 ILE A C 1
ATOM 3193 O O . ILE A 1 465 ? 49.084 42.525 110.887 1.00 32.30 444 ILE A O 1
ATOM 3198 N N . ILE A 1 466 ? 49.702 44.463 109.917 1.00 33.41 445 ILE A N 1
ATOM 3199 C CA . ILE A 1 466 ? 48.937 45.293 110.849 1.00 34.95 445 ILE A CA 1
ATOM 3200 C C . ILE A 1 466 ? 47.465 44.935 110.776 1.00 35.37 445 ILE A C 1
ATOM 3201 O O . ILE A 1 466 ? 46.770 44.935 111.785 1.00 35.36 445 ILE A O 1
ATOM 3206 N N . ASN A 1 467 ? 47.004 44.595 109.575 1.00 36.10 446 ASN A N 1
ATOM 3207 C CA . ASN A 1 467 ? 45.625 44.148 109.389 1.00 36.85 446 ASN A CA 1
ATOM 3208 C C . ASN A 1 467 ? 45.241 42.902 110.209 1.00 36.73 446 ASN A C 1
ATOM 3209 O O . ASN A 1 467 ? 44.066 42.740 110.582 1.00 36.66 446 ASN A O 1
ATOM 3214 N N . TYR A 1 468 ? 46.219 42.043 110.508 1.00 36.43 447 TYR A N 1
ATOM 3215 C CA . TYR A 1 468 ? 45.970 40.880 111.370 1.00 36.79 447 TYR A CA 1
ATOM 3216 C C . TYR A 1 468 ? 45.508 41.299 112.761 1.00 37.91 447 TYR A C 1
ATOM 3217 O O . TYR A 1 468 ? 44.532 40.752 113.291 1.00 38.01 447 TYR A O 1
ATOM 3226 N N . VAL A 1 469 ? 46.213 42.256 113.361 1.00 38.63 448 VAL A N 1
ATOM 3227 C CA . VAL A 1 469 ? 45.825 42.723 114.689 1.00 39.99 448 VAL A CA 1
ATOM 3228 C C . VAL A 1 469 ? 44.492 43.492 114.638 1.00 40.99 448 VAL A C 1
ATOM 3229 O O . VAL A 1 469 ? 43.606 43.250 115.459 1.00 41.75 448 VAL A O 1
ATOM 3233 N N . THR A 1 470 ? 44.340 44.373 113.655 1.00 41.75 449 THR A N 1
ATOM 3234 C CA . THR A 1 470 ? 43.058 45.024 113.395 1.00 43.66 449 THR A CA 1
ATOM 3235 C C . THR A 1 470 ? 41.911 44.013 113.335 1.00 44.09 449 THR A C 1
ATOM 3236 O O . THR A 1 470 ? 40.900 44.182 114.016 1.00 45.39 449 THR A O 1
ATOM 3240 N N . ASN A 1 471 ? 42.074 42.966 112.529 1.00 43.97 450 ASN A N 1
ATOM 3241 C CA . ASN A 1 471 ? 41.053 41.932 112.393 1.00 44.13 450 ASN A CA 1
ATOM 3242 C C . ASN A 1 471 ? 40.812 41.179 113.687 1.00 44.49 450 ASN A C 1
ATOM 3243 O O . ASN A 1 471 ? 39.672 40.838 113.998 1.00 45.07 450 ASN A O 1
ATOM 3248 N N . LEU A 1 472 ? 41.877 40.900 114.435 1.00 44.60 451 LEU A N 1
ATOM 3249 C CA . LEU A 1 472 ? 41.735 40.121 115.663 1.00 45.15 451 LEU A CA 1
ATOM 3250 C C . LEU A 1 472 ? 40.953 40.912 116.717 1.00 46.61 451 LEU A C 1
ATOM 3251 O O . LEU A 1 472 ? 40.223 40.332 117.522 1.00 47.26 451 LEU A O 1
ATOM 3256 N N . GLN A 1 473 ? 41.098 42.237 116.683 1.00 47.50 452 GLN A N 1
ATOM 3257 C CA . GLN A 1 473 ? 40.374 43.131 117.582 1.00 49.17 452 GLN A CA 1
ATOM 3258 C C . GLN A 1 473 ? 38.878 43.156 117.262 1.00 50.48 452 GLN A C 1
ATOM 3259 O O . GLN A 1 473 ? 38.055 42.982 118.154 1.00 51.14 452 GLN A O 1
ATOM 3265 N N . LEU A 1 474 ? 38.535 43.342 115.988 1.00 51.34 453 LEU A N 1
ATOM 3266 C CA . LEU A 1 474 ? 37.141 43.284 115.549 1.00 52.83 453 LEU A CA 1
ATOM 3267 C C . LEU A 1 474 ? 36.501 41.926 115.862 1.00 53.29 453 LEU A C 1
ATOM 3268 O O . LEU A 1 474 ? 35.300 41.851 116.121 1.00 53.99 453 LEU A O 1
ATOM 3273 N N . LEU A 1 475 ? 37.304 40.863 115.849 1.00 53.23 454 LEU A N 1
ATOM 3274 C CA . LEU A 1 475 ? 36.804 39.515 116.168 1.00 53.81 454 LEU A CA 1
ATOM 3275 C C . LEU A 1 475 ? 36.765 39.232 117.668 1.00 54.58 454 LEU A C 1
ATOM 3276 O O . LEU A 1 475 ? 36.390 38.136 118.081 1.00 54.98 454 LEU A O 1
ATOM 3281 N N . GLY A 1 476 ? 37.162 40.216 118.476 1.00 55.25 455 GLY A N 1
ATOM 3282 C CA . GLY A 1 476 ? 37.101 40.109 119.937 1.00 55.99 455 GLY A CA 1
ATOM 3283 C C . GLY A 1 476 ? 38.266 39.421 120.640 1.00 55.96 455 GLY A C 1
ATOM 3284 O O . GLY A 1 476 ? 38.363 39.460 121.877 1.00 56.18 455 GLY A O 1
ATOM 3285 N N . LEU A 1 477 ? 39.158 38.809 119.863 1.00 55.31 456 LEU A N 1
ATOM 3286 C CA . LEU A 1 477 ? 40.254 38.008 120.418 1.00 55.39 456 LEU A CA 1
ATOM 3287 C C . LEU A 1 477 ? 41.379 38.824 121.030 1.00 55.47 456 LEU A C 1
ATOM 3288 O O . LEU A 1 477 ? 42.168 38.297 121.817 1.00 55.76 456 LEU A O 1
ATOM 3293 N N . LEU A 1 478 ? 41.458 40.097 120.652 1.00 55.49 457 LEU A N 1
ATOM 3294 C CA . LEU A 1 478 ? 42.348 41.057 121.302 1.00 55.76 457 LEU A CA 1
ATOM 3295 C C . LEU A 1 478 ? 41.555 42.305 121.676 1.00 56.45 457 LEU A C 1
ATOM 3296 O O . LEU A 1 478 ? 40.429 42.497 121.209 1.00 56.87 457 LEU A O 1
#

B-factor: mean 44.39, std 12.09, range [21.1, 95.56]

Secondary structure (DSSP, 8-state):
-EEEGGG--GGGTS-HHHHHHHHTSPPPPS---EEEEE-TTSHHHHHHHHHHHHHS-TT-EEEEEE-SSSHHHHHHHHHGGG-SS-HHHHHHHHHHHTTTEEEEE--TTSGGGG-----HHHHHH--EEEE-----BSS--EEHHHHHHHHHHHHHHHTSSS---EEEEEEGGGGTTS-TTT--SSS-HHHH--EEE--TTSEE-HHHHHHHHHHHHHHHHHHH---EEEEEE--B--SSSSS----BTTT--------EEES-SB---TTSPPPP------BHHHHHHHHHHHHHTT-----SEEEEE-----SS-SHHHHHHHHHHTT-S-EEESSHHHHHHHHHHHHHTS-HHHHHTSS-------B----SS--HHHHHHHHHTT-SS-SSS--PPPP-HHHHHHHHHHHHHTT--

Sequence (420 aa):
TEVHASDLTLDRFIDADTLATAVNLPGPSPELRTVLLTGATGFLGRYLVLELLRRLDVDGRLICLVRAESDEDARRRLEKTFDSGDPELLRHFKELAADRLEVVAGDKSEPDLGLDQPWRRLAETVDLIVDSAAVNAFPYHELFGPNVAGTAELIRIALTTKLKPFTYVSTADVGAAIEPSAFTEDADIRVISPTRTVDGGWAGGYGTSKWAGEVLLREANDLCALPVAVFRCGILADTSYAGQLNSDWVTRVLSLATGIAPRSFYEPDSEGNRQRAHFDGLPVTFVAEAIAVLGARVASSLAGFATYHVNPHDDGIGLDEYVDWLIEAGYPIRRIDDFAEWLQRFEASLGALPDRQRRHSVLPLLNSQRLQGCSAPTDRFRAAVRAAKVGSDKDNPDIPHVSAPTIINYVTNLQLLGLL

InterPro domains:
  IPR000873 AMP-dependent synthetase/ligase domain [PF00501] (473-760)
  IPR000873 AMP-dependent synthetase/ligase domain [PF00501] (1499-1832)
  IPR001242 Condensation domain [PF00668] (1023-1475)
  IPR006162 Phosphopantetheine attachment site [PS00012] (2014-2029)
  IPR009081 Phosphopantetheine binding ACP domain [PF00550] (938-998)
  IPR009081 Phosphopantetheine binding ACP domain [PF00550] (1992-2055)
  IPR009081 Phosphopantetheine binding ACP domain [PS50075] (1984-2059)
  IPR010071 Amino acid adenylation domain [TIGR01733] (1519-1906)
  IPR010080 Thioester reductase-like domain [TIGR01746] (2109-2511)
  IPR010080 Thioester reductase-like domain [cd05235] (2109-2425)
  IPR013120 Fatty acyl-CoA reductase-like, NAD-binding domain [PF07993] (2112-2372)
  IPR020806 Polyketide synthase-like, phosphopantetheine-binding domain [SM00823] (1990-2059)
  IPR020845 AMP-binding, conserved site [PS00455] (577-588)
  IPR020845 AMP-binding, conserved site [PS00455] (1636-1647)
  IPR023213 Chloramphenicol acetyltransferase-like domain superfamily [G3DSA:3.30.559.10] (100-172)
  IPR023213 Chloramphenicol acetyltransferase-like domain superfamily [G3DSA:3.30.559.10] (1024-1399)
  IPR025110 AMP-binding enzyme, C-terminal domain [PF13193] (1890-1965)
  IPR036291 NAD(P)-binding domain superfamily [SSF51735] (2108-2426)
  IPR036736 ACP-like superfamily [G3DSA:1.10.1200.10] (922-1002)
  IPR036736 ACP-like superfamily [G3DSA:1.10.1200.10] (1980-2060)

Nearest PDB structures (foldseek):
  4u5q-assembly1_A  TM=9.611E-01  e=3.082E-70  Mycobacterium tuberculosis H37Rv
  5msu-assembly2_A  TM=9.361E-01  e=1.708E-53  Mycobacterium marinum M
  5mso-assembly1_A  TM=9.333E-01  e=9.040E-53  Mycobacterium marinum M
  5msr-assembly1_A  TM=9.400E-01  e=5.146E-46  Segniliparus rugosus
  5msp-assembly1_A  TM=9.400E-01  e=1.155E-44  Segniliparus rugosus ATCC BAA-974